Protein AF-0000000070923296 (afdb_homodimer)

Organism: NCBI:txid713585

Nearest PDB structures (foldseek):
  1te5-assembly1_B  TM=7.311E-01  e=6.667E-19  Pseudomonas aeruginosa PAO1
  4zfk-assembly1_A  TM=7.599E-01  e=8.923E-13  Mycolicibacterium smegmatis MC2 155
  4zfj-assembly3_I  TM=7.578E-01  e=1.063E-12  Mycolicibacterium smegmatis MC2 155
  3ooj-assembly1_F  TM=7.987E-01  e=6.864E-10  Escherichia coli
  6lbp-assembly1_A  TM=6.811E-01  e=1.094E-09  Arabidopsis thaliana

Foldseek 3Di:
DKKKKKKAKQWWWFWLFLVCLQVCVVPVPDQLAQKKKKWADDAQETDIDIDRGTSNPDPVSVVSNVVRDTHRMMIMMGDRDPDFDRDPLPYDFDWDDALRGIKTKDKDKAQACCCVLCVVQLPPDDRPTDGPRSVLVSNLCSQCNVQSVDNDHDDPVVNQVSVQLSLQLRPLRIATWMWMDSSAKIKTAFAWDQDPVPRDTGDGQKWKDKDWDAAVPPPDPPPCLVSTDIPDPDRTMIMMMMMRDDSHPDDIGGQDHQWMWIDHNNDTPDIDHHDHHDPVRDNPPPD/DKKKKKKAKQWWWFWQQCQLLVLCVCPVPNFLAQKKKKWADDAQETDIDIDRGRSNPDPVSVVSNVVRDTHRMMIMMGDDDPDFDRDPLPYDFDWDDALRGIKTKDKDKAQACCCVLCVVQLPPDDRPTDGPRSVLVSNLCSLCNVQSVDNDHDDPVVNQVSVQLSLQLRPLRIATWMWMDSSAKIKTAFAWDQDPVPRDTGDGQKWKDKDWDAAVVVVDPPPCQRRTPTPDPGRTMIMMMMIRDDSGPDDIGGQDHQWMWIDHNNDTPDIDHHDHHDPVRDRPPPD

Solvent-accessible surface area (backbone atoms only — not comparable to full-atom values): 29744 Å² total; per-residue (Å²): 103,49,38,46,37,36,38,27,18,53,46,65,27,22,64,31,57,42,51,38,54,56,43,40,66,57,26,73,90,53,86,48,53,38,7,22,17,35,35,37,31,49,71,46,31,66,54,51,51,72,41,45,50,32,47,74,74,30,66,62,51,54,49,50,42,68,65,51,60,60,25,33,39,36,44,35,28,39,31,39,73,85,65,56,68,84,38,66,51,56,39,37,48,43,75,46,76,58,62,30,22,35,32,38,37,39,66,39,65,56,46,62,63,46,64,76,76,41,56,84,56,17,71,86,47,53,50,64,39,75,35,57,59,48,45,49,48,27,38,50,47,40,66,43,42,77,51,31,75,43,94,55,84,63,56,66,69,60,54,49,50,54,50,37,48,50,51,26,60,42,47,85,33,28,37,50,19,35,43,38,29,61,57,70,43,41,34,37,32,13,12,31,30,71,33,84,91,76,66,44,74,38,66,56,25,25,25,34,39,76,44,76,44,74,46,71,81,68,73,70,70,72,73,61,41,72,46,38,43,66,53,75,85,58,46,74,36,30,31,25,38,36,24,44,56,79,74,54,91,63,84,55,45,69,33,51,63,46,21,36,34,37,29,42,56,18,36,79,76,42,81,40,69,55,49,75,50,64,82,85,54,82,68,83,71,80,121,113,48,38,48,38,35,40,28,18,53,45,63,28,22,71,39,18,52,58,56,49,47,20,37,65,31,23,64,87,59,72,23,54,37,6,21,17,36,36,36,32,50,68,47,32,66,54,50,51,71,42,46,52,33,45,77,75,30,68,62,56,51,48,49,42,68,64,50,59,62,24,35,41,38,43,35,27,33,31,36,72,84,63,58,69,86,37,68,51,58,37,39,49,44,75,46,77,58,62,30,21,35,31,38,38,39,66,38,66,56,46,60,64,48,66,77,77,43,57,84,56,16,71,86,48,54,50,64,41,75,34,57,60,49,45,49,47,26,37,50,47,40,68,43,42,77,52,32,74,42,93,53,82,62,55,66,69,60,54,50,50,54,52,37,50,49,52,27,61,44,48,85,33,29,37,51,18,35,44,37,30,60,56,69,43,41,35,38,32,13,13,32,30,72,32,85,92,76,67,46,76,38,68,57,25,25,26,35,39,78,45,74,45,74,46,70,82,68,74,64,71,73,71,68,45,76,44,30,44,64,50,73,83,59,43,76,35,29,31,26,37,35,23,44,57,79,77,55,92,62,86,56,44,69,32,52,63,45,21,35,35,36,29,41,56,16,36,78,76,43,79,40,70,56,48,74,51,64,83,84,54,82,70,82,71,82,121

Radius of gyration: 24.16 Å; Cα contacts (8 Å, |Δi|>4): 1419; chains: 2; bounding box: 54×68×65 Å

Structure (mmCIF, N/CA/C/O backbone):
data_AF-0000000070923296-model_v1
#
loop_
_entity.id
_entity.type
_entity.pdbx_description
1 polymer 'Glutamine amidotransferase'
#
loop_
_atom_site.group_PDB
_atom_site.id
_atom_site.type_symbol
_atom_site.label_atom_id
_atom_site.label_alt_id
_atom_site.label_comp_id
_atom_site.label_asym_id
_atom_site.label_entity_id
_atom_site.label_seq_id
_atom_site.pdbx_PDB_ins_code
_atom_site.Cartn_x
_atom_site.Cartn_y
_atom_site.Cartn_z
_atom_site.occupancy
_atom_site.B_iso_or_equiv
_atom_site.auth_seq_id
_atom_site.auth_comp_id
_atom_site.auth_asym_id
_atom_site.auth_atom_id
_atom_site.pdbx_PDB_model_num
ATOM 1 N N . MET A 1 1 ? 13.391 -21.984 -2.371 1 77.19 1 MET A N 1
ATOM 2 C CA . MET A 1 1 ? 12.594 -21.297 -3.387 1 77.19 1 MET A CA 1
ATOM 3 C C . MET A 1 1 ? 11.383 -20.609 -2.76 1 77.19 1 MET A C 1
ATOM 5 O O . MET A 1 1 ? 10.852 -21.078 -1.752 1 77.19 1 MET A O 1
ATOM 9 N N . CYS A 1 2 ? 10.969 -19.469 -3.371 1 86.19 2 CYS A N 1
ATOM 10 C CA . CYS A 1 2 ? 9.828 -18.734 -2.836 1 86.19 2 CYS A CA 1
ATOM 11 C C . CYS A 1 2 ? 8.547 -19.547 -2.951 1 86.19 2 CYS A C 1
ATOM 13 O O . CYS A 1 2 ? 8.5 -20.531 -3.699 1 86.19 2 CYS A O 1
ATOM 15 N N . GLU A 1 3 ? 7.656 -19.25 -2.131 1 89.88 3 GLU A N 1
ATOM 16 C CA . GLU A 1 3 ? 6.359 -19.938 -2.152 1 89.88 3 GLU A CA 1
ATOM 17 C C . GLU A 1 3 ? 5.227 -18.938 -2.381 1 89.88 3 GLU A C 1
ATOM 19 O O . GLU A 1 3 ? 5.238 -17.828 -1.83 1 89.88 3 GLU A O 1
ATOM 24 N N . LEU A 1 4 ? 4.266 -19.391 -3.203 1 94.06 4 LEU A N 1
ATOM 25 C CA . LEU A 1 4 ? 3.066 -18.609 -3.48 1 94.06 4 LEU A CA 1
ATOM 26 C C . LEU A 1 4 ? 1.833 -19.281 -2.879 1 94.06 4 LEU A C 1
ATOM 28 O O . LEU A 1 4 ? 1.738 -20.5 -2.848 1 94.06 4 LEU A O 1
ATOM 32 N N . LEU A 1 5 ? 0.913 -18.469 -2.463 1 92.81 5 LEU A N 1
ATOM 33 C CA . LEU A 1 5 ? -0.388 -18.922 -1.984 1 92.81 5 LEU A CA 1
ATOM 34 C C . LEU A 1 5 ? -1.47 -17.891 -2.283 1 92.81 5 LEU A C 1
ATOM 36 O O . LEU A 1 5 ? -1.258 -16.688 -2.092 1 92.81 5 LEU A O 1
ATOM 40 N N . ALA A 1 6 ? -2.627 -18.344 -2.773 1 96.06 6 ALA A N 1
ATOM 41 C CA . ALA A 1 6 ? -3.762 -17.438 -2.967 1 96.06 6 ALA A CA 1
ATOM 42 C C . ALA A 1 6 ? -5.078 -18.156 -2.664 1 96.06 6 ALA A C 1
ATOM 44 O O . ALA A 1 6 ? -5.16 -19.375 -2.742 1 96.06 6 ALA A O 1
ATOM 45 N N . MET A 1 7 ? -6.035 -17.391 -2.312 1 94.12 7 MET A N 1
ATOM 46 C CA . MET A 1 7 ? -7.387 -17.875 -2.055 1 94.12 7 MET A CA 1
ATOM 47 C C . MET A 1 7 ? -8.422 -17 -2.742 1 94.12 7 MET A C 1
ATOM 49 O O . MET A 1 7 ? -8.344 -15.766 -2.674 1 94.12 7 MET A O 1
ATOM 53 N N . SER A 1 8 ? -9.305 -17.562 -3.393 1 96.62 8 SER A N 1
ATOM 54 C CA . SER A 1 8 ? -10.555 -16.969 -3.852 1 96.62 8 SER A CA 1
ATOM 55 C C . SER A 1 8 ? -11.766 -17.703 -3.285 1 96.62 8 SER A C 1
ATOM 57 O O . SER A 1 8 ? -11.812 -18.938 -3.311 1 96.62 8 SER A O 1
ATOM 59 N N . SER A 1 9 ? -12.695 -16.969 -2.77 1 94.38 9 SER A N 1
ATOM 60 C CA . SER A 1 9 ? -13.867 -17.609 -2.178 1 94.38 9 SER A CA 1
ATOM 61 C C . SER A 1 9 ? -15.148 -16.875 -2.539 1 94.38 9 SER A C 1
ATOM 63 O O . SER A 1 9 ? -15.109 -15.695 -2.918 1 94.38 9 SER A O 1
ATOM 65 N N . LEU A 1 10 ? -16.219 -17.609 -2.443 1 93.12 10 LEU A N 1
ATOM 66 C CA . LEU A 1 10 ? -17.531 -17.016 -2.699 1 93.12 10 LEU A CA 1
ATOM 67 C C . LEU A 1 10 ? -17.906 -16.016 -1.61 1 93.12 10 LEU A C 1
ATOM 69 O O . LEU A 1 10 ? -18.188 -14.859 -1.902 1 93.12 10 LEU A O 1
ATOM 73 N N . GLU A 1 11 ? -17.875 -16.547 -0.383 1 90 11 GLU A N 1
ATOM 74 C CA . GLU A 1 11 ? -18.078 -15.695 0.782 1 90 11 GLU A CA 1
ATOM 75 C C . GLU A 1 11 ? -16.75 -15.367 1.469 1 90 11 GLU A C 1
ATOM 77 O O . GLU A 1 11 ? -15.82 -16.172 1.443 1 90 11 GLU A O 1
ATOM 82 N N . PRO A 1 12 ? -16.766 -14.18 2.029 1 89.94 12 PRO A N 1
ATOM 83 C CA . PRO A 1 12 ? -15.531 -13.867 2.744 1 89.94 12 PRO A CA 1
ATOM 84 C C . PRO A 1 12 ? -15.141 -14.953 3.748 1 89.94 12 PRO A C 1
ATOM 86 O O . PRO A 1 12 ? -16 -15.484 4.449 1 89.94 12 PRO A O 1
ATOM 89 N N . ALA A 1 13 ? -13.859 -15.266 3.783 1 83.94 13 ALA A N 1
ATOM 90 C CA . ALA A 1 13 ? -13.352 -16.312 4.676 1 83.94 13 ALA A CA 1
ATOM 91 C C . ALA A 1 13 ? -12.07 -15.859 5.363 1 83.94 13 ALA A C 1
ATOM 93 O O . ALA A 1 13 ? -11.391 -14.945 4.895 1 83.94 13 ALA A O 1
ATOM 94 N N . THR A 1 14 ? -11.898 -16.453 6.559 1 80.5 14 THR A N 1
ATOM 95 C CA . THR A 1 14 ? -10.633 -16.219 7.254 1 80.5 14 THR A CA 1
ATOM 96 C C . THR A 1 14 ? -9.57 -17.203 6.781 1 80.5 14 THR A C 1
ATOM 98 O O . THR A 1 14 ? -9.859 -18.375 6.547 1 80.5 14 THR A O 1
ATOM 101 N N . LEU A 1 15 ? -8.453 -16.719 6.43 1 73.94 15 LEU A N 1
ATOM 102 C CA . LEU A 1 15 ? -7.32 -17.562 6.086 1 73.94 15 LEU A CA 1
ATOM 103 C C . LEU A 1 15 ? -6.262 -17.531 7.184 1 73.94 15 LEU A C 1
ATOM 105 O O . LEU A 1 15 ? -5.68 -16.469 7.449 1 73.94 15 LEU A O 1
ATOM 109 N N . SER A 1 16 ? -6.445 -18.297 8.258 1 63.75 16 SER A N 1
ATOM 110 C CA . SER A 1 16 ? -5.359 -18.344 9.234 1 63.75 16 SER A CA 1
ATOM 111 C C . SER A 1 16 ? -4.145 -19.078 8.68 1 63.75 16 SER A C 1
ATOM 113 O O . SER A 1 16 ? -4.215 -20.266 8.375 1 63.75 16 SER A O 1
ATOM 115 N N . ILE A 1 17 ? -3.432 -18.469 7.898 1 54.59 17 ILE A N 1
ATOM 116 C CA . ILE A 1 17 ? -2.357 -19.078 7.121 1 54.59 17 ILE A CA 1
ATOM 117 C C . ILE A 1 17 ? -1.211 -19.484 8.047 1 54.59 17 ILE A C 1
ATOM 119 O O . ILE A 1 17 ? -0.618 -18.625 8.719 1 54.59 17 ILE A O 1
ATOM 123 N N . SER A 1 18 ? -1.294 -20.672 8.664 1 54.91 18 SER A N 1
ATOM 124 C CA . SER A 1 18 ? 0.018 -20.969 9.227 1 54.91 18 SER A CA 1
ATOM 125 C C . SER A 1 18 ? 1.096 -20.984 8.148 1 54.91 18 SER A C 1
ATOM 127 O O . SER A 1 18 ? 1.185 -21.922 7.367 1 54.91 18 SER A O 1
ATOM 129 N N . LEU A 1 19 ? 1.582 -19.781 7.625 1 57.44 19 LEU A N 1
ATOM 130 C CA . LEU A 1 19 ? 2.684 -19.547 6.695 1 57.44 19 LEU A CA 1
ATOM 131 C C . LEU A 1 19 ? 3.844 -20.5 6.98 1 57.44 19 LEU A C 1
ATOM 133 O O . LEU A 1 19 ? 4.562 -20.906 6.062 1 57.44 19 LEU A O 1
ATOM 137 N N . GLU A 1 20 ? 3.91 -20.859 8.289 1 58.72 20 GLU A N 1
ATOM 138 C CA . GLU A 1 20 ? 4.969 -21.797 8.625 1 58.72 20 GLU A CA 1
ATOM 139 C C . GLU A 1 20 ? 4.781 -23.125 7.887 1 58.72 20 GLU A C 1
ATOM 141 O O . GLU A 1 20 ? 5.734 -23.672 7.34 1 58.72 20 GLU A O 1
ATOM 146 N N . ALA A 1 21 ? 3.688 -23.531 8 1 61.16 21 ALA A N 1
ATOM 147 C CA . ALA A 1 21 ? 3.428 -24.781 7.297 1 61.16 21 ALA A CA 1
ATOM 148 C C . ALA A 1 21 ? 3.615 -24.609 5.793 1 61.16 21 ALA A C 1
ATOM 150 O O . ALA A 1 21 ? 4.18 -25.484 5.129 1 61.16 21 ALA A O 1
ATOM 151 N N . PHE A 1 22 ? 3.133 -23.438 5.391 1 65 22 PHE A N 1
ATOM 152 C CA . PHE A 1 22 ? 3.322 -23.062 3.992 1 65 22 PHE A CA 1
ATOM 153 C C . PHE A 1 22 ? 4.805 -23.031 3.633 1 65 22 PHE A C 1
ATOM 155 O O . PHE A 1 22 ? 5.203 -23.562 2.592 1 65 22 PHE A O 1
ATOM 162 N N . SER A 1 23 ? 5.449 -22.516 4.512 1 58.78 23 SER A N 1
ATOM 163 C CA . SER A 1 23 ? 6.875 -22.438 4.207 1 58.78 23 SER A CA 1
ATOM 164 C C . SER A 1 23 ? 7.578 -23.766 4.461 1 58.78 23 SER A C 1
ATOM 166 O O . SER A 1 23 ? 8.602 -24.062 3.836 1 58.78 23 SER A O 1
ATOM 168 N N . GLU A 1 24 ? 7.184 -24.375 5.523 1 58.41 24 GLU A N 1
ATOM 169 C CA . GLU A 1 24 ? 7.797 -25.656 5.855 1 58.41 24 GLU A CA 1
ATOM 170 C C . GLU A 1 24 ? 7.695 -26.641 4.688 1 58.41 24 GLU A C 1
ATOM 172 O O . GLU A 1 24 ? 8.594 -27.453 4.477 1 58.41 24 GLU A O 1
ATOM 177 N N . ARG A 1 25 ? 6.695 -26.469 4.188 1 50.81 25 ARG A N 1
ATOM 178 C CA . ARG A 1 25 ? 6.508 -27.422 3.1 1 50.81 25 ARG A CA 1
ATOM 179 C C . ARG A 1 25 ? 7.324 -27.016 1.876 1 50.81 25 ARG A C 1
ATOM 181 O O . ARG A 1 25 ? 7.715 -27.875 1.076 1 50.81 25 ARG A O 1
ATOM 188 N N . GLY A 1 26 ? 7.203 -25.781 1.731 1 45.34 26 GLY A N 1
ATOM 189 C CA . GLY A 1 26 ? 7.965 -25.312 0.583 1 45.34 26 GLY A CA 1
ATOM 190 C C . GLY A 1 26 ? 9.461 -25.297 0.828 1 45.34 26 GLY A C 1
ATOM 191 O O . GLY A 1 26 ? 10.242 -25.031 -0.087 1 45.34 26 GLY A O 1
ATOM 192 N N . GLY A 1 27 ? 9.906 -25.578 2.178 1 43.59 27 GLY A N 1
ATOM 193 C CA . GLY A 1 27 ? 11.281 -25.562 2.637 1 43.59 27 GLY A CA 1
ATOM 194 C C . GLY A 1 27 ? 11.633 -26.75 3.514 1 43.59 27 GLY A C 1
ATOM 195 O O . GLY A 1 27 ? 11.883 -26.594 4.711 1 43.59 27 GLY A O 1
ATOM 196 N N . LEU A 1 28 ? 11.039 -2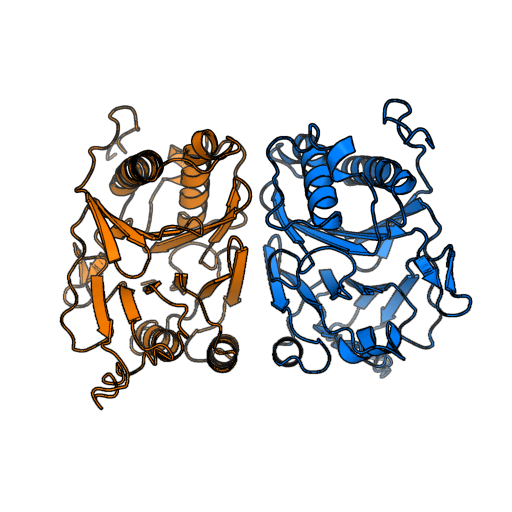7.75 3.527 1 40.97 28 LEU A N 1
ATOM 197 C CA . LEU A 1 28 ? 11.578 -28.703 4.492 1 40.97 28 LEU A CA 1
ATOM 198 C C . LEU A 1 28 ? 12.961 -28.266 4.969 1 40.97 28 LEU A C 1
ATOM 200 O O . LEU A 1 28 ? 13.289 -28.391 6.152 1 40.97 28 LEU A O 1
ATOM 204 N N . ARG A 1 29 ? 13.938 -28.312 4.301 1 43.28 29 ARG A N 1
ATOM 205 C CA . ARG A 1 29 ? 15.344 -28.531 4.621 1 43.28 29 ARG A CA 1
ATOM 206 C C . ARG A 1 29 ? 16.078 -27.203 4.805 1 43.28 29 ARG A C 1
ATOM 208 O O . ARG A 1 29 ? 17.219 -27.188 5.25 1 43.28 29 ARG A O 1
ATOM 215 N N . ALA A 1 30 ? 15.383 -25.766 4.391 1 48.78 30 ALA A N 1
ATOM 216 C CA . ALA A 1 30 ? 16.109 -24.531 4.648 1 48.78 30 ALA A CA 1
ATOM 217 C C . ALA A 1 30 ? 15.18 -23.406 5.105 1 48.78 30 ALA A C 1
ATOM 219 O O . ALA A 1 30 ? 14.078 -23.266 4.57 1 48.78 30 ALA A O 1
ATOM 220 N N . PRO A 1 31 ? 15.148 -22.984 6.414 1 53.47 31 PRO A N 1
ATOM 221 C CA . PRO A 1 31 ? 14.367 -21.891 6.973 1 53.47 31 PRO A CA 1
ATOM 222 C C . PRO A 1 31 ? 14.297 -20.688 6.035 1 53.47 31 PRO A C 1
ATOM 224 O O . PRO A 1 31 ? 15.328 -20.125 5.66 1 53.47 31 PRO A O 1
ATOM 227 N N . HIS A 1 32 ? 13.195 -20.469 5.137 1 60.09 32 HIS A N 1
ATOM 228 C CA . HIS A 1 32 ? 13.039 -19.234 4.387 1 60.09 32 HIS A CA 1
ATOM 229 C C . HIS A 1 32 ? 13.133 -18.016 5.305 1 60.09 32 HIS A C 1
ATOM 231 O O . HIS A 1 32 ? 12.211 -17.75 6.086 1 60.09 32 HIS A O 1
ATOM 237 N N . LYS A 1 33 ? 14.172 -17.453 5.121 1 68.31 33 LYS A N 1
ATOM 238 C CA . LYS A 1 33 ? 14.547 -16.5 6.172 1 68.31 33 LYS A CA 1
ATOM 239 C C . LYS A 1 33 ? 14.57 -15.07 5.645 1 68.31 33 LYS A C 1
ATOM 241 O O . LYS A 1 33 ? 15.008 -14.156 6.348 1 68.31 33 LYS A O 1
ATOM 246 N N . ASP A 1 34 ? 13.875 -15.039 4.301 1 81.62 34 ASP A N 1
ATOM 247 C CA . ASP A 1 34 ? 14.234 -13.734 3.75 1 81.62 34 ASP A CA 1
ATOM 248 C C . ASP A 1 34 ? 13.008 -12.844 3.609 1 81.62 34 ASP A C 1
ATOM 250 O O . ASP A 1 34 ? 13.047 -11.828 2.904 1 81.62 34 ASP A O 1
ATOM 254 N N . GLY A 1 35 ? 11.891 -13.289 4.176 1 88 35 GLY A N 1
ATOM 255 C CA . GLY A 1 35 ? 10.75 -12.391 4.188 1 88 35 GLY A CA 1
ATOM 256 C C . GLY A 1 35 ? 9.445 -13.078 3.807 1 88 35 GLY A C 1
ATOM 257 O O . GLY A 1 35 ? 9.461 -14.195 3.285 1 88 35 GLY A O 1
ATOM 258 N N . TRP A 1 36 ? 8.414 -12.43 4.055 1 90.62 36 TRP A N 1
ATOM 259 C CA . TRP A 1 36 ? 7.074 -12.891 3.707 1 90.62 36 TRP A CA 1
ATOM 260 C C . TRP A 1 36 ? 6.098 -11.727 3.615 1 90.62 36 TRP A C 1
ATOM 262 O O . TRP A 1 36 ? 6.391 -10.625 4.09 1 90.62 36 TRP A O 1
ATOM 272 N N . GLY A 1 37 ? 4.996 -12.008 3 1 93.81 37 GLY A N 1
ATOM 273 C CA . GLY A 1 37 ? 3.92 -11.031 2.979 1 93.81 37 GLY A CA 1
ATOM 274 C C . GLY A 1 37 ? 2.578 -11.625 2.6 1 93.81 37 GLY A C 1
ATOM 275 O O . GLY A 1 37 ? 2.516 -12.734 2.061 1 93.81 37 GLY A O 1
ATOM 276 N N . ALA A 1 38 ? 1.555 -10.883 2.922 1 93.56 38 ALA A N 1
ATOM 277 C CA . ALA A 1 38 ? 0.186 -11.266 2.586 1 93.56 38 ALA A CA 1
ATOM 278 C C . ALA A 1 38 ? -0.686 -10.039 2.346 1 93.56 38 ALA A C 1
ATOM 280 O O . ALA A 1 38 ? -0.511 -9.008 3.002 1 93.56 38 ALA A O 1
ATOM 281 N N . ALA A 1 39 ? -1.537 -10.18 1.428 1 96.81 39 ALA A N 1
ATOM 282 C CA . ALA A 1 39 ? -2.498 -9.125 1.103 1 96.81 39 ALA A CA 1
ATOM 283 C C . ALA A 1 39 ? -3.93 -9.648 1.185 1 96.81 39 ALA A C 1
ATOM 285 O O . ALA A 1 39 ? -4.285 -10.617 0.51 1 96.81 39 ALA A O 1
ATOM 286 N N . PHE A 1 40 ? -4.75 -9.031 2.004 1 95.62 40 PHE A N 1
ATOM 287 C CA . PHE A 1 40 ? -6.164 -9.336 2.162 1 95.62 40 PHE A CA 1
ATOM 288 C C . PHE A 1 40 ? -7.027 -8.234 1.547 1 95.62 40 PHE A C 1
ATOM 290 O O . PHE A 1 40 ? -7.039 -7.105 2.033 1 95.62 40 PHE A O 1
ATOM 297 N N . TYR A 1 41 ? -7.727 -8.609 0.536 1 97.56 41 TYR A N 1
ATOM 298 C CA . TYR A 1 41 ? -8.57 -7.598 -0.089 1 97.56 41 TYR A CA 1
ATOM 299 C C . TYR A 1 41 ? -9.758 -7.258 0.797 1 97.56 41 TYR A C 1
ATOM 301 O O . TYR A 1 41 ? -10.352 -8.141 1.417 1 97.56 41 TYR A O 1
ATOM 309 N N . SER A 1 42 ? -10.07 -6.07 0.871 1 96.19 42 SER A N 1
ATOM 310 C CA . SER A 1 42 ? -11.305 -5.477 1.366 1 96.19 42 SER A CA 1
ATOM 311 C C . SER A 1 42 ? -11.898 -4.508 0.351 1 96.19 42 SER A C 1
ATOM 313 O O . SER A 1 42 ? -11.461 -3.359 0.251 1 96.19 42 SER A O 1
ATOM 315 N N . GLY A 1 43 ? -12.875 -4.98 -0.329 1 96.12 43 GLY A N 1
ATOM 316 C CA . GLY A 1 43 ? -13.305 -4.219 -1.489 1 96.12 43 GLY A CA 1
ATOM 317 C C . GLY A 1 43 ? -12.211 -4.027 -2.52 1 96.12 43 GLY A C 1
ATOM 318 O O . GLY A 1 43 ? -11.578 -4.996 -2.945 1 96.12 43 GLY A O 1
ATOM 319 N N . ARG A 1 44 ? -12.023 -2.754 -2.912 1 97.44 44 ARG A N 1
ATOM 320 C CA . ARG A 1 44 ? -11.062 -2.443 -3.961 1 97.44 44 ARG A CA 1
ATOM 321 C C . ARG A 1 44 ? -9.688 -2.135 -3.367 1 97.44 44 ARG A C 1
ATOM 323 O O . ARG A 1 44 ? -8.75 -1.814 -4.098 1 97.44 44 ARG A O 1
ATOM 330 N N . ASP A 1 45 ? -9.617 -2.248 -2.072 1 98.19 45 ASP A N 1
ATOM 331 C CA . ASP A 1 45 ? -8.359 -1.968 -1.375 1 98.19 45 ASP A CA 1
ATOM 332 C C . ASP A 1 45 ? -7.824 -3.221 -0.687 1 98.19 45 ASP A C 1
ATOM 334 O O . ASP A 1 45 ? -8.43 -4.293 -0.775 1 98.19 45 ASP A O 1
ATOM 338 N N . VAL A 1 46 ? -6.566 -3.068 -0.083 1 97.75 46 VAL A N 1
ATOM 339 C CA . VAL A 1 46 ? -5.941 -4.254 0.493 1 97.75 46 VAL A CA 1
ATOM 340 C C . VAL A 1 46 ? -5.324 -3.906 1.846 1 97.75 46 VAL A C 1
ATOM 342 O O . VAL A 1 46 ? -4.82 -2.797 2.039 1 97.75 46 VAL A O 1
ATOM 345 N N . ARG A 1 47 ? -5.516 -4.84 2.777 1 95.12 47 ARG A N 1
ATOM 346 C CA . ARG A 1 47 ? -4.641 -4.91 3.943 1 95.12 47 ARG A CA 1
ATOM 347 C C . ARG A 1 47 ? -3.402 -5.75 3.648 1 95.12 47 ARG A C 1
ATOM 349 O O . ARG A 1 47 ? -3.5 -6.961 3.443 1 95.12 47 ARG A O 1
ATOM 356 N N . ARG A 1 48 ? -2.309 -5.078 3.59 1 96.06 48 ARG A N 1
ATOM 357 C CA . ARG A 1 48 ? -1.073 -5.766 3.227 1 96.06 48 ARG A CA 1
ATOM 358 C C . ARG A 1 48 ? -0.049 -5.684 4.352 1 96.06 48 ARG A C 1
ATOM 360 O O . ARG A 1 48 ? 0.197 -4.602 4.895 1 96.06 48 ARG A O 1
ATOM 367 N N . LEU A 1 49 ? 0.44 -6.805 4.734 1 93.5 49 LEU A N 1
ATOM 368 C CA . LEU A 1 49 ? 1.535 -6.875 5.695 1 93.5 49 LEU A CA 1
ATOM 369 C C . LEU A 1 49 ? 2.727 -7.625 5.109 1 93.5 49 LEU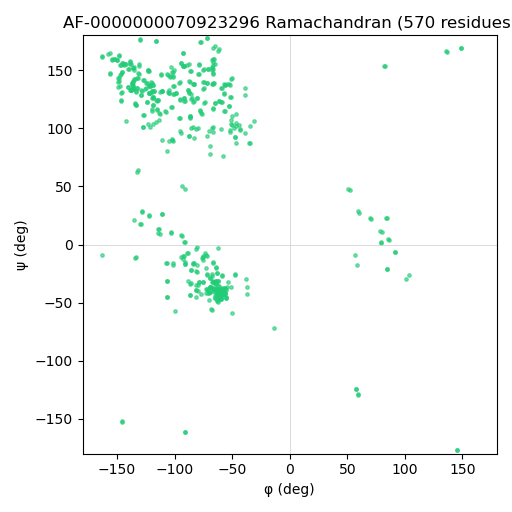 A C 1
ATOM 371 O O . LEU A 1 49 ? 2.559 -8.672 4.488 1 93.5 49 LEU A O 1
ATOM 375 N N . ARG A 1 50 ? 3.861 -7.012 5.234 1 94.62 50 ARG A N 1
ATOM 376 C CA . ARG A 1 50 ? 5.113 -7.609 4.781 1 94.62 50 ARG A CA 1
ATOM 377 C C . ARG A 1 50 ? 6.184 -7.512 5.863 1 94.62 50 ARG A C 1
ATOM 379 O O . ARG A 1 50 ? 6.207 -6.559 6.645 1 94.62 50 ARG A O 1
ATOM 386 N N . ASP A 1 51 ? 6.988 -8.492 5.844 1 90.31 51 ASP A N 1
ATOM 387 C CA . ASP A 1 51 ? 8.102 -8.516 6.789 1 90.31 51 ASP A CA 1
ATOM 388 C C . ASP A 1 51 ? 9.328 -9.172 6.172 1 90.31 51 ASP A C 1
ATOM 390 O O . ASP A 1 51 ? 9.211 -10.078 5.344 1 90.31 51 ASP A O 1
ATOM 394 N N . THR A 1 52 ? 10.484 -8.68 6.625 1 89.5 52 THR A N 1
ATOM 395 C CA . THR A 1 52 ? 11.734 -9.195 6.062 1 89.5 52 THR A CA 1
ATOM 396 C C . THR A 1 52 ? 12.25 -10.375 6.879 1 89.5 52 THR A C 1
ATOM 398 O O . THR A 1 52 ? 13.18 -11.062 6.465 1 89.5 52 THR A O 1
ATOM 401 N N . GLY A 1 53 ? 11.695 -10.531 8.07 1 81.94 53 GLY A N 1
ATOM 402 C CA . GLY A 1 53 ? 12.094 -11.656 8.898 1 81.94 53 GLY A CA 1
ATOM 403 C C . GLY A 1 53 ? 11.484 -12.969 8.461 1 81.94 53 GLY A C 1
ATOM 404 O O . GLY A 1 53 ? 10.641 -13 7.562 1 81.94 53 GLY A O 1
ATOM 405 N N . ALA A 1 54 ? 11.977 -13.977 9.18 1 76.38 54 ALA A N 1
ATOM 406 C CA . ALA A 1 54 ? 11.5 -15.32 8.859 1 76.38 54 ALA A CA 1
ATOM 407 C C . ALA A 1 54 ? 10.023 -15.477 9.211 1 76.38 54 ALA A C 1
ATOM 409 O O . ALA A 1 54 ? 9.578 -15.031 10.266 1 76.38 54 ALA A O 1
ATOM 410 N N . ALA A 1 55 ? 9.352 -16.109 8.344 1 72.75 55 ALA A N 1
ATOM 411 C CA . ALA A 1 55 ? 7.914 -16.328 8.523 1 72.75 55 ALA A CA 1
ATOM 412 C C . ALA A 1 55 ? 7.637 -17.188 9.75 1 72.75 55 ALA A C 1
ATOM 414 O O . ALA A 1 55 ? 6.668 -16.969 10.477 1 72.75 55 ALA A O 1
ATOM 415 N N . SER A 1 56 ? 8.422 -18.141 9.961 1 67.75 56 SER A N 1
ATOM 416 C CA . SER A 1 56 ? 8.195 -19.141 11 1 67.75 56 SER A CA 1
ATOM 417 C C . SER A 1 56 ? 8.227 -18.516 12.391 1 67.75 56 SER A C 1
ATOM 419 O O . SER A 1 56 ? 7.629 -19.031 13.328 1 67.75 56 SER A O 1
ATOM 421 N N . GLN A 1 57 ? 8.805 -17.391 12.523 1 66.81 57 GLN A N 1
ATOM 422 C CA . GLN A 1 57 ? 8.945 -16.734 13.82 1 66.81 57 GLN A CA 1
ATOM 423 C C . GLN A 1 57 ? 8.312 -15.352 13.812 1 66.81 57 GLN A C 1
ATOM 425 O O . GLN A 1 57 ? 8.586 -14.531 14.688 1 66.81 57 GLN A O 1
ATOM 430 N N . SER A 1 58 ? 7.445 -15.289 12.953 1 78.12 58 SER A N 1
ATOM 431 C CA . SER A 1 58 ? 7.047 -13.906 12.727 1 78.12 58 SER A CA 1
ATOM 432 C C . SER A 1 58 ? 5.879 -13.508 13.617 1 78.12 58 SER A C 1
ATOM 434 O O . SER A 1 58 ? 4.84 -14.172 13.633 1 78.12 58 SER A O 1
ATOM 436 N N . SER A 1 59 ? 6.078 -12.477 14.367 1 82.81 59 SER A N 1
ATOM 437 C CA . SER A 1 59 ? 4.988 -11.875 15.125 1 82.81 59 SER A CA 1
ATOM 438 C C . SER A 1 59 ? 3.906 -11.328 14.203 1 82.81 59 SER A C 1
ATOM 440 O O . SER A 1 59 ? 2.732 -11.273 14.57 1 82.81 59 SER A O 1
ATOM 442 N N . GLY A 1 60 ? 4.277 -11.031 13.031 1 84.31 60 GLY A N 1
ATOM 443 C CA . GLY A 1 60 ? 3.312 -10.555 12.047 1 84.31 60 GLY A CA 1
ATOM 444 C C . GLY A 1 60 ? 2.334 -11.625 11.602 1 84.31 60 GLY A C 1
ATOM 445 O O . GLY A 1 60 ? 1.137 -11.359 11.469 1 84.31 60 GLY A O 1
ATOM 446 N N . ILE A 1 61 ? 2.879 -12.727 11.43 1 82.44 61 ILE A N 1
ATOM 447 C CA . ILE A 1 61 ? 2.025 -13.836 11.031 1 82.44 61 ILE A CA 1
ATOM 448 C C . ILE A 1 61 ? 1.041 -14.156 12.156 1 82.44 61 ILE A C 1
ATOM 450 O O . ILE A 1 61 ? -0.141 -14.398 11.906 1 82.44 61 ILE A O 1
ATOM 454 N N . ARG A 1 62 ? 1.551 -14.172 13.305 1 81.25 62 ARG A N 1
ATOM 455 C CA . ARG A 1 62 ? 0.684 -14.391 14.461 1 81.25 62 ARG A CA 1
ATOM 456 C C . ARG A 1 62 ? -0.404 -13.32 14.539 1 81.25 62 ARG A C 1
ATOM 458 O O . ARG A 1 62 ? -1.568 -13.633 14.789 1 81.25 62 ARG A O 1
ATOM 465 N N . PHE A 1 63 ? -0.024 -12.195 14.32 1 86.62 63 PHE A N 1
ATOM 466 C CA . PHE A 1 63 ? -0.959 -11.07 14.328 1 86.62 63 PHE A CA 1
ATOM 467 C C . PHE A 1 63 ? -2.055 -11.273 13.289 1 86.62 63 PHE A C 1
ATOM 469 O O . PHE A 1 63 ? -3.24 -11.141 13.594 1 86.62 63 PHE A O 1
ATOM 476 N N . LEU A 1 64 ? -1.685 -11.641 12.133 1 84.81 64 LEU A N 1
ATOM 477 C CA . LEU A 1 64 ? -2.654 -11.844 11.062 1 84.81 64 LEU A CA 1
ATOM 478 C C . LEU A 1 64 ? -3.604 -12.992 11.398 1 84.81 64 LEU A C 1
ATOM 480 O O . LEU A 1 64 ? -4.797 -12.922 11.102 1 84.81 64 LEU A O 1
ATOM 484 N N . SER A 1 65 ? -3.053 -13.938 11.969 1 79.06 65 SER A N 1
ATOM 485 C CA . SER A 1 65 ? -3.861 -15.094 12.336 1 79.06 65 SER A CA 1
ATOM 486 C C . SER A 1 65 ? -4.883 -14.742 13.414 1 79.06 65 SER A C 1
ATOM 488 O O . SER A 1 65 ? -5.984 -15.289 13.438 1 79.06 65 SER A O 1
ATOM 490 N N . GLU A 1 66 ? -4.516 -13.875 14.203 1 80.38 66 GLU A N 1
ATOM 491 C CA . GLU A 1 66 ? -5.375 -13.492 15.32 1 80.38 66 GLU A CA 1
ATOM 492 C C . GLU A 1 66 ? -6.457 -12.508 14.875 1 80.38 66 GLU A C 1
ATOM 494 O O . GLU A 1 66 ? -7.555 -12.492 15.43 1 80.38 66 GLU A O 1
ATOM 499 N N . GLN A 1 67 ? -6.129 -11.672 13.977 1 83.5 67 GLN A N 1
ATOM 500 C CA . GLN A 1 67 ? -7.07 -10.656 13.523 1 83.5 67 GLN A CA 1
ATOM 501 C C . GLN A 1 67 ? -8.234 -11.289 12.766 1 83.5 67 GLN A C 1
ATOM 503 O O . GLN A 1 67 ? -9.344 -10.75 12.758 1 83.5 67 GLN A O 1
ATOM 508 N N . LYS A 1 68 ? -8.039 -12.461 12.172 1 78.88 68 LYS A N 1
ATOM 509 C CA . LYS A 1 68 ? -9.055 -13.203 11.438 1 78.88 68 LYS A CA 1
ATOM 510 C C . LYS A 1 68 ? -9.758 -12.32 10.414 1 78.88 68 LYS A C 1
ATOM 512 O O . LYS A 1 68 ? -10.984 -12.281 10.352 1 78.88 68 LYS A O 1
ATOM 517 N N . TYR A 1 69 ? -8.906 -11.594 9.664 1 85.62 69 TYR A N 1
ATOM 518 C CA . TYR A 1 69 ? -9.477 -10.789 8.594 1 85.62 69 TYR A CA 1
ATOM 519 C C . TYR A 1 69 ? -10.273 -11.648 7.621 1 85.62 69 TYR A C 1
ATOM 521 O O . TYR A 1 69 ? -9.797 -12.688 7.168 1 85.62 69 TYR A O 1
ATOM 529 N N . ARG A 1 70 ? -11.477 -11.242 7.355 1 88.38 70 ARG A N 1
ATOM 530 C CA . ARG A 1 70 ? -12.281 -11.93 6.355 1 88.38 70 ARG A CA 1
ATOM 531 C C . ARG A 1 70 ? -12.102 -11.297 4.977 1 88.38 70 ARG A C 1
ATOM 533 O O . ARG A 1 70 ? -12.195 -10.078 4.824 1 88.38 70 ARG A O 1
ATOM 540 N N . SER A 1 71 ? -11.766 -12.133 4.059 1 93.75 71 SER A N 1
ATOM 541 C CA . SER A 1 71 ? -11.523 -11.664 2.697 1 93.75 71 SER A CA 1
ATOM 542 C C . SER A 1 71 ? -11.938 -12.719 1.671 1 93.75 71 SER A C 1
ATOM 544 O O . SER A 1 71 ? -11.859 -13.922 1.941 1 93.75 71 SER A O 1
ATOM 546 N N . ARG A 1 72 ? -12.414 -12.242 0.528 1 94.81 72 ARG A N 1
ATOM 547 C CA . ARG A 1 72 ? -12.742 -13.164 -0.557 1 94.81 72 ARG A CA 1
ATOM 548 C C . ARG A 1 72 ? -11.508 -13.461 -1.409 1 94.81 72 ARG A C 1
ATOM 550 O O . ARG A 1 72 ? -11.5 -14.422 -2.182 1 94.81 72 ARG A O 1
ATOM 557 N N . LEU A 1 73 ? -10.562 -12.602 -1.352 1 96.94 73 LEU A N 1
ATOM 558 C CA . LEU A 1 73 ? -9.344 -12.711 -2.148 1 96.94 73 LEU A CA 1
ATOM 559 C C . LEU A 1 73 ? -8.109 -12.438 -1.294 1 96.94 73 LEU A C 1
ATOM 561 O O . LEU A 1 73 ? -7.996 -11.383 -0.672 1 96.94 73 LEU A O 1
ATOM 565 N N . VAL A 1 74 ? -7.215 -13.422 -1.241 1 95.38 74 VAL A N 1
ATOM 566 C CA . VAL A 1 74 ? -5.977 -13.297 -0.479 1 95.38 74 VAL A CA 1
ATOM 567 C C . VAL A 1 74 ? -4.797 -13.766 -1.326 1 95.38 74 VAL A C 1
ATOM 569 O O . VAL A 1 74 ? -4.891 -14.781 -2.025 1 95.38 74 VAL A O 1
ATOM 572 N N . LEU A 1 75 ? -3.713 -13.023 -1.339 1 96.56 75 LEU A N 1
ATOM 573 C CA . LEU A 1 75 ? -2.439 -13.422 -1.93 1 96.56 75 LEU A CA 1
ATOM 574 C C . LEU A 1 75 ? -1.323 -13.383 -0.893 1 96.56 75 LEU A C 1
ATOM 576 O O . LEU A 1 75 ? -1.222 -12.43 -0.119 1 96.56 75 LEU A O 1
ATOM 580 N N . ALA A 1 76 ? -0.494 -14.398 -0.885 1 93.25 76 ALA A N 1
ATOM 581 C CA . ALA A 1 76 ? 0.624 -14.461 0.052 1 93.25 76 ALA A CA 1
ATOM 582 C C . ALA A 1 76 ? 1.889 -14.961 -0.636 1 93.25 76 ALA A C 1
ATOM 584 O O . ALA A 1 76 ? 1.816 -15.625 -1.675 1 93.25 76 ALA A O 1
ATOM 585 N N . HIS A 1 77 ? 3.016 -14.602 -0.095 1 93.19 77 HIS A N 1
ATOM 586 C CA . HIS A 1 77 ? 4.328 -14.922 -0.635 1 93.19 77 HIS A CA 1
ATOM 587 C C . HIS A 1 77 ? 5.348 -15.133 0.48 1 93.19 77 HIS A C 1
ATOM 589 O O . HIS A 1 77 ? 5.395 -14.359 1.438 1 93.19 77 HIS A O 1
ATOM 595 N N . VAL A 1 78 ? 6.051 -16.188 0.411 1 88.75 78 VAL A N 1
ATOM 596 C CA . VAL A 1 78 ? 7.219 -16.406 1.26 1 88.75 78 VAL A CA 1
ATOM 597 C C . VAL A 1 78 ? 8.492 -16.359 0.414 1 88.75 78 VAL A C 1
ATOM 599 O O . VAL A 1 78 ? 8.578 -17.031 -0.622 1 88.75 78 VAL A O 1
ATOM 602 N N . ARG A 1 79 ? 9.375 -15.625 0.942 1 85.12 79 ARG A N 1
ATOM 603 C CA . ARG A 1 79 ? 10.539 -15.312 0.118 1 85.12 79 ARG A CA 1
ATOM 604 C C . ARG A 1 79 ? 11.758 -16.094 0.585 1 85.12 79 ARG A C 1
ATOM 606 O O . ARG A 1 79 ? 12.039 -16.172 1.784 1 85.12 79 ARG A O 1
ATOM 613 N N . GLN A 1 80 ? 12.406 -16.703 -0.344 1 79.44 80 GLN A N 1
ATOM 614 C CA . GLN A 1 80 ? 13.812 -17.094 -0.267 1 79.44 80 GLN A CA 1
ATOM 615 C C . GLN A 1 80 ? 14.648 -16.312 -1.276 1 79.44 80 GLN A C 1
ATOM 617 O O . GLN A 1 80 ? 14.609 -16.594 -2.477 1 79.44 80 GLN A O 1
ATOM 622 N N . ALA A 1 81 ? 15.422 -15.375 -0.753 1 69.88 81 ALA A N 1
ATOM 623 C CA . ALA A 1 81 ? 16.062 -14.383 -1.621 1 69.88 81 ALA A CA 1
ATOM 624 C C . ALA A 1 81 ? 17.109 -15.039 -2.523 1 69.88 81 ALA A C 1
ATOM 626 O O . ALA A 1 81 ? 18.016 -15.711 -2.041 1 69.88 81 ALA A O 1
ATOM 627 N N . THR A 1 82 ? 16.828 -14.953 -3.777 1 69.62 82 THR A N 1
ATOM 628 C CA . THR A 1 82 ? 17.844 -15.312 -4.766 1 69.62 82 THR A CA 1
ATOM 629 C C . THR A 1 82 ? 18.406 -14.07 -5.441 1 69.62 82 THR A C 1
ATOM 631 O O . THR A 1 82 ? 19.578 -14.047 -5.836 1 69.62 82 THR A O 1
ATOM 634 N N . LYS A 1 83 ? 17.547 -13.047 -5.566 1 73.5 83 LYS A N 1
ATOM 635 C CA . LYS A 1 83 ? 17.922 -11.758 -6.137 1 73.5 83 LYS A CA 1
ATOM 636 C C . LYS A 1 83 ? 17.453 -10.609 -5.246 1 73.5 83 LYS A C 1
ATOM 638 O O . LYS A 1 83 ? 16.344 -10.641 -4.703 1 73.5 83 LYS A O 1
ATOM 643 N N . GLY A 1 84 ? 18.266 -9.57 -5.168 1 77.12 84 GLY A N 1
ATOM 644 C CA . GLY A 1 84 ? 17.938 -8.398 -4.379 1 77.12 84 GLY A CA 1
ATOM 645 C C . GLY A 1 84 ? 18.25 -8.555 -2.904 1 77.12 84 GLY A C 1
ATOM 646 O O . GLY A 1 84 ? 18.188 -9.664 -2.369 1 77.12 84 GLY A O 1
ATOM 647 N N . ALA A 1 85 ? 18.484 -7.395 -2.295 1 85.31 85 ALA A N 1
ATOM 648 C CA . ALA A 1 85 ? 18.812 -7.375 -0.87 1 85.31 85 ALA A CA 1
ATOM 649 C C . ALA A 1 85 ? 17.578 -7.73 -0.033 1 85.31 85 ALA A C 1
ATOM 651 O O . ALA A 1 85 ? 16.453 -7.617 -0.503 1 85.31 85 ALA A O 1
ATOM 652 N N . VAL A 1 86 ? 17.859 -8.289 1.078 1 88.94 86 VAL A N 1
ATOM 653 C CA . VAL A 1 86 ? 16.766 -8.5 2.035 1 88.94 86 VAL A CA 1
ATOM 654 C C . VAL A 1 86 ? 16.266 -7.156 2.557 1 88.94 86 VAL A C 1
ATOM 656 O O . VAL A 1 86 ? 16.938 -6.512 3.367 1 88.94 86 VAL A O 1
ATOM 659 N N . SER A 1 87 ? 15.141 -6.68 2.002 1 93.81 87 SER A N 1
ATOM 660 C CA . SER A 1 87 ? 14.547 -5.395 2.348 1 93.81 87 SER A CA 1
ATOM 661 C C . SER A 1 87 ? 13.039 -5.406 2.131 1 93.81 87 SER A C 1
ATOM 663 O O . SER A 1 87 ? 12.516 -6.27 1.422 1 93.81 87 SER A O 1
ATOM 665 N N . LEU A 1 88 ? 12.383 -4.504 2.77 1 95.56 88 LEU A N 1
ATOM 666 C CA . LEU A 1 88 ? 10.945 -4.383 2.598 1 95.56 88 LEU A CA 1
ATOM 667 C C . LEU A 1 88 ? 10.594 -4.113 1.138 1 95.56 88 LEU A C 1
ATOM 669 O O . LEU A 1 88 ? 9.633 -4.688 0.61 1 95.56 88 LEU A O 1
ATOM 673 N N . GLU A 1 89 ? 11.383 -3.281 0.488 1 97.25 89 GLU A N 1
ATOM 674 C CA . GLU A 1 89 ? 11.156 -2.896 -0.902 1 97.25 89 GLU A CA 1
ATOM 675 C C . GLU A 1 89 ? 11.156 -4.113 -1.819 1 97.25 89 GLU A C 1
ATOM 677 O O . GLU A 1 89 ? 10.508 -4.109 -2.867 1 97.25 89 GLU A O 1
ATOM 682 N N . ASN A 1 90 ? 11.875 -5.152 -1.369 1 96.25 90 ASN A N 1
ATOM 683 C CA . ASN A 1 90 ? 12.023 -6.344 -2.193 1 96.25 90 ASN A CA 1
ATOM 684 C C . ASN A 1 90 ? 11.133 -7.484 -1.703 1 96.25 90 ASN A C 1
ATOM 686 O O . ASN A 1 90 ? 11.289 -8.625 -2.131 1 96.25 90 ASN A O 1
ATOM 690 N N . THR A 1 91 ? 10.25 -7.176 -0.806 1 95.88 91 THR A N 1
ATOM 691 C CA . THR A 1 91 ? 9.383 -8.195 -0.23 1 95.88 91 THR A CA 1
ATOM 692 C C . THR A 1 91 ? 8 -8.156 -0.87 1 95.88 91 THR A C 1
ATOM 694 O O . THR A 1 91 ? 7.383 -7.094 -0.962 1 95.88 91 THR A O 1
ATOM 697 N N . GLN A 1 92 ? 7.551 -9.305 -1.293 1 96.31 92 GLN A N 1
ATOM 698 C CA . GLN A 1 92 ? 6.277 -9.453 -1.985 1 96.31 92 GLN A CA 1
ATOM 699 C C . GLN A 1 92 ? 5.152 -9.789 -1.008 1 96.31 92 GLN A C 1
ATOM 701 O O . GLN A 1 92 ? 5.41 -10.25 0.106 1 96.31 92 GLN A O 1
ATOM 706 N N . PRO A 1 93 ? 3.879 -9.656 -1.407 1 97.94 93 PRO A N 1
ATOM 707 C CA . PRO A 1 93 ? 3.396 -9.219 -2.719 1 97.94 93 PRO A CA 1
ATOM 708 C C . PRO A 1 93 ? 3.541 -7.711 -2.93 1 97.94 93 PRO A C 1
ATOM 710 O O . PRO A 1 93 ? 3.541 -6.945 -1.963 1 97.94 93 PRO A O 1
ATOM 713 N N . PHE A 1 94 ? 3.721 -7.34 -4.203 1 98.69 94 PHE A N 1
ATOM 714 C CA . PHE A 1 94 ? 3.744 -5.934 -4.582 1 98.69 94 PHE A CA 1
ATOM 715 C C . PHE A 1 94 ? 2.332 -5.418 -4.836 1 98.69 94 PHE A C 1
ATOM 717 O O . PHE A 1 94 ? 1.445 -6.184 -5.219 1 98.69 94 PHE A O 1
ATOM 724 N N . ALA A 1 95 ? 2.109 -4.125 -4.562 1 98.69 95 ALA A N 1
ATOM 725 C CA . ALA A 1 95 ? 0.785 -3.541 -4.754 1 98.69 95 ALA A CA 1
ATOM 726 C C . ALA A 1 95 ? 0.886 -2.133 -5.336 1 98.69 95 ALA A C 1
ATOM 728 O O . ALA A 1 95 ? 1.766 -1.358 -4.953 1 98.69 95 ALA A O 1
ATOM 729 N N . ARG A 1 96 ? 0.048 -1.881 -6.316 1 98.19 96 ARG A N 1
ATOM 730 C CA . ARG A 1 96 ? -0.08 -0.563 -6.93 1 98.19 96 ARG A CA 1
ATOM 731 C C . ARG A 1 96 ? -1.539 -0.237 -7.227 1 98.19 96 ARG A C 1
ATOM 733 O O . ARG A 1 96 ? -2.348 -1.14 -7.457 1 98.19 96 ARG A O 1
ATOM 740 N N . GLU A 1 97 ? -1.778 1.042 -7.195 1 97.06 97 GLU A N 1
ATOM 741 C CA . GLU A 1 97 ? -3.109 1.481 -7.598 1 97.06 97 GLU A CA 1
ATOM 742 C C . GLU A 1 97 ? -3.176 1.727 -9.102 1 97.06 97 GLU A C 1
ATOM 744 O O . GLU A 1 97 ? -2.242 2.279 -9.688 1 97.06 97 GLU A O 1
ATOM 749 N N . LEU A 1 98 ? -4.164 1.245 -9.734 1 96.81 98 LEU A N 1
ATOM 750 C CA . LEU A 1 98 ? -4.52 1.52 -11.125 1 96.81 98 LEU A CA 1
ATOM 751 C C . LEU A 1 98 ? -6.035 1.49 -11.312 1 96.81 98 LEU A C 1
ATOM 753 O O . LEU A 1 98 ? -6.691 0.52 -10.93 1 96.81 98 LEU A O 1
ATOM 757 N N . GLY A 1 99 ? -6.566 2.57 -11.828 1 94.81 99 GLY A N 1
ATOM 758 C CA . GLY A 1 99 ? -7.992 2.615 -12.109 1 94.81 99 GLY A CA 1
ATOM 759 C C . GLY A 1 99 ? -8.852 2.652 -10.859 1 94.81 99 GLY A C 1
ATOM 760 O O . GLY A 1 99 ? -9.953 2.105 -10.844 1 94.81 99 GLY A O 1
ATOM 761 N N . GLY A 1 100 ? -8.391 3.049 -9.812 1 95.75 100 GLY A N 1
ATOM 762 C CA . GLY A 1 100 ? -9.156 3.197 -8.586 1 95.75 100 GLY A CA 1
ATOM 763 C C . GLY A 1 100 ? -9.273 1.905 -7.797 1 95.75 100 GLY A C 1
ATOM 764 O O . GLY A 1 100 ? -10.242 1.71 -7.059 1 95.75 100 GLY A O 1
ATOM 765 N N . ARG A 1 101 ? -8.359 1.042 -8.039 1 97 101 ARG A N 1
ATOM 766 C CA . ARG A 1 101 ? -8.305 -0.207 -7.281 1 97 101 ARG A CA 1
ATOM 767 C C . ARG A 1 101 ? -6.863 -0.654 -7.066 1 97 101 ARG A C 1
ATOM 769 O O . ARG A 1 101 ? -5.969 -0.259 -7.816 1 97 101 ARG A O 1
ATOM 776 N N . MET A 1 102 ? -6.727 -1.433 -6.031 1 98.19 102 MET A N 1
ATOM 777 C CA . MET A 1 102 ? -5.391 -1.948 -5.758 1 98.19 102 MET A CA 1
ATOM 778 C C . MET A 1 102 ? -5.117 -3.211 -6.566 1 98.19 102 MET A C 1
ATOM 780 O O . MET A 1 102 ? -5.93 -4.137 -6.574 1 98.19 102 MET A O 1
ATOM 784 N N . HIS A 1 103 ? -4.035 -3.186 -7.293 1 98.75 103 HIS A N 1
ATOM 785 C CA . HIS A 1 103 ? -3.525 -4.363 -7.988 1 98.75 103 HIS A CA 1
ATOM 786 C C . HIS A 1 103 ? -2.395 -5.016 -7.203 1 98.75 103 HIS A C 1
ATOM 788 O O . HIS A 1 103 ? -1.472 -4.336 -6.746 1 98.75 103 HIS A O 1
ATOM 794 N N . VAL A 1 104 ? -2.518 -6.344 -7.023 1 98.88 104 VAL A N 1
ATOM 795 C CA . VAL A 1 104 ? -1.545 -7.066 -6.215 1 98.88 104 VAL A CA 1
ATOM 796 C C . VAL A 1 104 ? -0.883 -8.156 -7.051 1 98.88 104 VAL A C 1
ATOM 798 O O . VAL A 1 104 ? -1.553 -8.852 -7.824 1 98.88 104 VAL A O 1
ATOM 801 N N . PHE A 1 105 ? 0.475 -8.273 -6.91 1 98.94 105 PHE A N 1
ATOM 802 C CA . PHE A 1 105 ? 1.254 -9.18 -7.742 1 98.94 105 PHE A CA 1
ATOM 803 C C . PHE A 1 105 ? 2.293 -9.922 -6.906 1 98.94 105 PHE A C 1
ATOM 805 O O . PHE A 1 105 ? 2.957 -9.32 -6.059 1 98.94 105 PHE A O 1
ATOM 812 N N . ALA A 1 106 ? 2.375 -11.211 -7.078 1 98.44 106 ALA A N 1
ATOM 813 C CA . ALA A 1 106 ? 3.418 -12.047 -6.488 1 98.44 106 ALA A CA 1
ATOM 814 C C . ALA A 1 106 ? 3.963 -13.039 -7.512 1 98.44 106 ALA A C 1
ATOM 816 O O . ALA A 1 106 ? 3.205 -13.609 -8.297 1 98.44 106 ALA A O 1
ATOM 817 N N . HIS A 1 107 ? 5.246 -13.227 -7.461 1 97.69 107 HIS A N 1
ATOM 818 C CA . HIS A 1 107 ? 5.949 -14 -8.477 1 97.69 107 HIS A CA 1
ATOM 819 C C . HIS A 1 107 ? 6.977 -14.93 -7.848 1 97.69 107 HIS A C 1
ATOM 821 O O . HIS A 1 107 ? 7.621 -14.578 -6.855 1 97.69 107 HIS A O 1
ATOM 827 N N . ASN A 1 108 ? 7.027 -16.125 -8.336 1 94.06 108 ASN A N 1
ATOM 828 C CA . ASN A 1 108 ? 8.086 -17.094 -8.023 1 94.06 108 ASN A CA 1
ATOM 829 C C . ASN A 1 108 ? 8.844 -17.516 -9.281 1 94.06 108 ASN A C 1
ATOM 831 O O . ASN A 1 108 ? 8.273 -18.141 -10.18 1 94.06 108 ASN A O 1
ATOM 835 N N . GLY A 1 109 ? 10.07 -17.188 -9.328 1 93.94 109 GLY A N 1
ATOM 836 C CA . GLY A 1 109 ? 10.945 -17.453 -10.453 1 93.94 109 GLY A CA 1
ATOM 837 C C . GLY A 1 109 ? 12.031 -16.406 -10.625 1 93.94 109 GLY A C 1
ATOM 838 O O . GLY A 1 109 ? 12.031 -15.383 -9.938 1 93.94 109 GLY A O 1
ATOM 839 N N . ASP A 1 110 ? 12.977 -16.734 -11.5 1 93 110 ASP A N 1
ATOM 840 C CA . ASP A 1 110 ? 14.055 -15.828 -11.867 1 93 110 ASP A CA 1
ATOM 841 C C . ASP A 1 110 ? 13.969 -15.43 -13.336 1 93 110 ASP A C 1
ATOM 843 O O . ASP A 1 110 ? 14.133 -16.266 -14.227 1 93 110 ASP A O 1
ATOM 847 N N . LEU A 1 111 ? 13.758 -14.156 -13.555 1 96.62 111 LEU A N 1
ATOM 848 C CA . LEU A 1 111 ? 13.633 -13.648 -14.914 1 96.62 111 LEU A CA 1
ATOM 849 C C . LEU A 1 111 ? 14.914 -12.961 -15.359 1 96.62 111 LEU A C 1
ATOM 851 O O . LEU A 1 111 ? 15.023 -11.734 -15.305 1 96.62 111 LEU A O 1
ATOM 855 N N . ILE A 1 112 ? 15.727 -13.695 -15.906 1 95.56 112 ILE A N 1
ATOM 856 C CA . ILE A 1 112 ? 17.078 -13.234 -16.203 1 95.56 112 ILE A CA 1
ATOM 857 C C . ILE A 1 112 ? 17.047 -12.266 -17.391 1 95.56 112 ILE A C 1
ATOM 859 O O . ILE A 1 112 ? 16.547 -12.609 -18.453 1 95.56 112 ILE A O 1
ATOM 863 N N . GLY A 1 113 ? 17.531 -11.055 -17.188 1 95.88 113 GLY A N 1
ATOM 864 C CA . GLY A 1 113 ? 17.719 -10.094 -18.266 1 95.88 113 GLY A CA 1
ATOM 865 C C . GLY A 1 113 ? 16.469 -9.281 -18.562 1 95.88 113 GLY A C 1
ATOM 866 O O . GLY A 1 113 ? 16.484 -8.406 -19.422 1 95.88 113 GLY A O 1
ATOM 867 N N . ILE A 1 114 ? 15.43 -9.453 -17.812 1 96.94 114 ILE A N 1
ATOM 868 C CA . ILE A 1 114 ? 14.156 -8.828 -18.156 1 96.94 114 ILE A CA 1
ATOM 869 C C . ILE A 1 114 ? 14.266 -7.312 -17.984 1 96.94 114 ILE A C 1
ATOM 871 O O . ILE A 1 114 ? 13.68 -6.551 -18.766 1 96.94 114 ILE A O 1
ATOM 875 N N . GLU A 1 115 ? 14.977 -6.883 -17 1 96 115 GLU A N 1
ATOM 876 C CA . GLU A 1 115 ? 15.078 -5.457 -16.703 1 96 115 GLU A CA 1
ATOM 877 C C . GLU A 1 115 ? 15.695 -4.695 -17.875 1 96 115 GLU A C 1
ATOM 879 O O . GLU A 1 115 ? 15.172 -3.66 -18.297 1 96 115 GLU A O 1
ATOM 884 N N . ASP A 1 116 ? 16.719 -5.219 -18.422 1 95.38 116 ASP A N 1
ATOM 885 C CA . ASP A 1 116 ? 17.375 -4.582 -19.562 1 95.38 116 ASP A CA 1
ATOM 886 C C . ASP A 1 116 ? 16.516 -4.676 -20.828 1 95.38 116 ASP A C 1
ATOM 888 O O . ASP A 1 116 ? 16.391 -3.703 -21.562 1 95.38 116 ASP A O 1
ATOM 892 N N . ALA A 1 117 ? 15.891 -5.793 -21 1 95.56 117 ALA A N 1
ATOM 893 C CA . ALA A 1 117 ? 15.164 -6.086 -22.234 1 95.56 117 ALA A CA 1
ATOM 894 C C . ALA A 1 117 ? 13.883 -5.258 -22.328 1 95.56 117 ALA A C 1
ATOM 896 O O . ALA A 1 117 ? 13.422 -4.93 -23.422 1 95.56 117 ALA A O 1
ATOM 897 N N . THR A 1 118 ? 13.359 -4.859 -21.125 1 95.44 118 THR A N 1
ATOM 898 C CA . THR A 1 118 ? 12.023 -4.285 -21.188 1 95.44 118 THR A CA 1
ATOM 899 C C . THR A 1 118 ? 11.969 -2.955 -20.438 1 95.44 118 THR A C 1
ATOM 901 O O . THR A 1 118 ? 10.891 -2.438 -20.156 1 95.44 118 THR A O 1
ATOM 904 N N . ALA A 1 119 ? 13.039 -2.334 -20.156 1 92.81 119 ALA A N 1
ATOM 905 C CA . ALA A 1 119 ? 13.125 -1.081 -19.422 1 92.81 119 ALA A CA 1
ATOM 906 C C . ALA A 1 119 ? 12.297 0.014 -20.094 1 92.81 119 ALA A C 1
ATOM 908 O O . ALA A 1 119 ? 11.562 0.743 -19.422 1 92.81 119 ALA A O 1
ATOM 909 N N . PRO A 1 120 ? 12.258 0.076 -21.406 1 92.69 120 PRO A N 1
ATOM 910 C CA . PRO A 1 120 ? 11.508 1.148 -22.062 1 92.69 120 PRO A CA 1
ATOM 911 C C . PRO A 1 120 ? 9.992 0.92 -22.031 1 92.69 120 PRO A C 1
ATOM 913 O O . PRO A 1 120 ? 9.219 1.839 -22.312 1 92.69 120 PRO A O 1
ATOM 916 N N . ASP A 1 121 ? 9.648 -0.252 -21.656 1 95.12 121 ASP A N 1
ATOM 917 C CA . ASP A 1 121 ? 8.242 -0.627 -21.766 1 95.12 121 ASP A CA 1
ATOM 918 C C . ASP A 1 121 ? 7.504 -0.39 -20.453 1 95.12 121 ASP A C 1
ATOM 920 O O . ASP A 1 121 ? 6.309 -0.676 -20.344 1 95.12 121 ASP A O 1
ATOM 924 N N . LEU A 1 122 ? 8.125 0.241 -19.484 1 94.94 122 LEU A N 1
ATOM 925 C CA . LEU A 1 122 ? 7.527 0.382 -18.156 1 94.94 122 LEU A CA 1
ATOM 926 C C . LEU A 1 122 ? 6.578 1.573 -18.125 1 94.94 122 LEU A C 1
ATOM 928 O O . LEU A 1 122 ? 5.773 1.702 -17.188 1 94.94 122 LEU A O 1
ATOM 932 N N . GLY A 1 123 ? 6.672 2.475 -19.125 1 91.94 123 GLY A N 1
ATOM 933 C CA . GLY A 1 123 ? 5.855 3.678 -19.094 1 91.94 123 GLY A CA 1
ATOM 934 C C . GLY A 1 123 ? 6.074 4.512 -17.844 1 91.94 123 GLY A C 1
ATOM 935 O O . GLY A 1 123 ? 7.211 4.848 -17.5 1 91.94 123 GLY A O 1
ATOM 936 N N . ARG A 1 124 ? 5.023 4.777 -17.156 1 91.5 124 ARG A N 1
ATOM 937 C CA . ARG A 1 124 ? 5.086 5.645 -15.984 1 91.5 124 ARG A CA 1
ATOM 938 C C . ARG A 1 124 ? 5.383 4.84 -14.719 1 91.5 124 ARG A C 1
ATOM 940 O O . ARG A 1 124 ? 5.613 5.414 -13.656 1 91.5 124 ARG A O 1
ATOM 947 N N . PHE A 1 125 ? 5.391 3.6 -14.805 1 95.06 125 PHE A N 1
ATOM 948 C CA . PHE A 1 125 ? 5.551 2.752 -13.625 1 95.06 125 PHE A CA 1
ATOM 949 C C . PHE A 1 125 ? 7.027 2.521 -13.32 1 95.06 125 PHE A C 1
ATOM 951 O O . PHE A 1 125 ? 7.836 2.363 -14.242 1 95.06 125 PHE A O 1
ATOM 958 N N . ARG A 1 126 ? 7.348 2.543 -12.023 1 95.5 126 ARG A N 1
ATOM 959 C CA . ARG A 1 126 ? 8.719 2.35 -11.562 1 95.5 126 ARG A CA 1
ATOM 960 C C . ARG A 1 126 ? 8.766 1.394 -10.375 1 95.5 126 ARG A C 1
ATOM 962 O O . ARG A 1 126 ? 7.957 1.511 -9.445 1 95.5 126 ARG A O 1
ATOM 969 N N . PRO A 1 127 ? 9.727 0.439 -10.453 1 96.62 127 PRO A N 1
ATOM 970 C CA . PRO A 1 127 ? 9.922 -0.352 -9.242 1 96.62 127 PRO A CA 1
ATOM 971 C C . PRO A 1 127 ? 10.484 0.474 -8.086 1 96.62 127 PRO A C 1
ATOM 973 O O . PRO A 1 127 ? 11.211 1.446 -8.305 1 96.62 127 PRO A O 1
ATOM 976 N N . ILE A 1 128 ? 10.062 0.086 -6.863 1 97.31 128 ILE A N 1
ATOM 977 C CA . ILE A 1 128 ? 10.664 0.676 -5.672 1 97.31 128 ILE A CA 1
ATOM 978 C C . ILE A 1 128 ? 11.922 -0.101 -5.285 1 97.31 128 ILE A C 1
ATOM 980 O O . ILE A 1 128 ? 12.961 0.495 -4.992 1 97.31 128 ILE A O 1
ATOM 984 N N . GLY A 1 129 ? 11.797 -1.402 -5.348 1 96.44 129 GLY A N 1
ATOM 985 C CA . GLY A 1 129 ? 12.945 -2.266 -5.094 1 96.44 129 GLY A CA 1
ATOM 986 C C . GLY A 1 129 ? 13.734 -2.598 -6.348 1 96.44 129 GLY A C 1
ATOM 987 O O . GLY A 1 129 ? 13.711 -1.839 -7.316 1 96.44 129 GLY A O 1
ATOM 988 N N . ASP A 1 130 ? 14.539 -3.67 -6.266 1 95.38 130 ASP A N 1
ATOM 989 C CA . ASP A 1 130 ? 15.43 -3.986 -7.379 1 95.38 130 ASP A CA 1
ATOM 990 C C . ASP A 1 130 ? 15.273 -5.441 -7.809 1 95.38 130 ASP A C 1
ATOM 992 O O . ASP A 1 130 ? 16.219 -6.051 -8.32 1 95.38 130 ASP A O 1
ATOM 996 N N . THR A 1 131 ? 14.109 -5.977 -7.609 1 95.94 131 THR A N 1
ATOM 997 C CA . THR A 1 131 ? 13.883 -7.359 -8.008 1 95.94 131 THR A CA 1
ATOM 998 C C . THR A 1 131 ? 13.328 -7.434 -9.43 1 95.94 131 THR A C 1
ATOM 1000 O O . THR A 1 131 ? 12.664 -6.504 -9.891 1 95.94 131 THR A O 1
ATOM 1003 N N . ASP A 1 132 ? 13.578 -8.562 -10.109 1 96.75 132 ASP A N 1
ATOM 1004 C CA . ASP A 1 132 ? 12.977 -8.836 -11.414 1 96.75 132 ASP A CA 1
ATOM 1005 C C . ASP A 1 132 ? 11.461 -8.961 -11.297 1 96.75 132 ASP A C 1
ATOM 1007 O O . ASP A 1 132 ? 10.727 -8.539 -12.203 1 96.75 132 ASP A O 1
ATOM 1011 N N . SER A 1 133 ? 10.969 -9.43 -10.188 1 97.38 133 SER A N 1
ATOM 1012 C CA . SER A 1 133 ? 9.547 -9.641 -9.953 1 97.38 133 SER A CA 1
ATOM 1013 C C . SER A 1 133 ? 8.781 -8.32 -9.953 1 97.38 133 SER A C 1
ATOM 1015 O O . SER A 1 133 ? 7.73 -8.203 -10.586 1 97.38 133 SER A O 1
ATOM 1017 N N . GLU A 1 134 ? 9.336 -7.344 -9.242 1 98.06 134 GLU A N 1
ATOM 1018 C CA . GLU A 1 134 ? 8.641 -6.062 -9.234 1 98.06 134 GLU A CA 1
ATOM 1019 C C . GLU A 1 134 ? 8.703 -5.383 -10.594 1 98.06 134 GLU A C 1
ATOM 1021 O O . GLU A 1 134 ? 7.754 -4.715 -11.008 1 98.06 134 GLU A O 1
ATOM 1026 N N . HIS A 1 135 ? 9.875 -5.543 -11.273 1 98.19 135 HIS A N 1
ATOM 1027 C CA . HIS A 1 135 ? 9.969 -5.051 -12.641 1 98.19 135 HIS A CA 1
ATOM 1028 C C . HIS A 1 135 ? 8.875 -5.645 -13.516 1 98.19 135 HIS A C 1
ATOM 1030 O O . HIS A 1 135 ? 8.203 -4.918 -14.258 1 98.19 135 HIS A O 1
ATOM 1036 N N . ALA A 1 136 ? 8.695 -6.91 -13.398 1 98.62 136 ALA A N 1
ATOM 1037 C CA . ALA A 1 136 ? 7.648 -7.59 -14.148 1 98.62 136 ALA A CA 1
ATOM 1038 C C . ALA A 1 136 ? 6.273 -7.031 -13.805 1 98.62 136 ALA A C 1
ATOM 1040 O O . ALA A 1 136 ? 5.438 -6.824 -14.688 1 98.62 136 ALA A O 1
ATOM 1041 N N . PHE A 1 137 ? 6.047 -6.754 -12.578 1 98.81 137 PHE A N 1
ATOM 1042 C CA . PHE A 1 137 ? 4.777 -6.184 -12.148 1 98.81 137 PHE A CA 1
ATOM 1043 C C . PHE A 1 137 ? 4.539 -4.832 -12.805 1 98.81 137 PHE A C 1
ATOM 1045 O O . PHE A 1 137 ? 3.441 -4.555 -13.297 1 98.81 137 PHE A O 1
ATOM 1052 N N . CYS A 1 138 ? 5.57 -4.031 -12.789 1 98.38 138 CYS A N 1
ATOM 1053 C CA . CYS A 1 138 ? 5.465 -2.725 -13.438 1 98.38 138 CYS A CA 1
ATOM 1054 C C . CYS A 1 138 ? 5.168 -2.871 -14.922 1 98.38 138 CYS A C 1
ATOM 1056 O O . CYS A 1 138 ? 4.387 -2.102 -15.484 1 98.38 138 CYS A O 1
ATOM 1058 N N . LEU A 1 139 ? 5.773 -3.838 -15.523 1 98.44 139 LEU A N 1
ATOM 1059 C CA . LEU A 1 139 ? 5.516 -4.117 -16.938 1 98.44 139 LEU A CA 1
ATOM 1060 C C . LEU A 1 139 ? 4.059 -4.512 -17.156 1 98.44 139 LEU A C 1
ATOM 1062 O O . LEU A 1 139 ? 3.42 -4.035 -18.094 1 98.44 139 LEU A O 1
ATOM 1066 N N . LEU A 1 140 ? 3.529 -5.305 -16.281 1 98.69 140 LEU A N 1
ATOM 1067 C CA . LEU A 1 140 ? 2.129 -5.703 -16.359 1 98.69 140 LEU A CA 1
ATOM 1068 C C . LEU A 1 140 ? 1.212 -4.492 -16.234 1 98.69 140 LEU A C 1
ATOM 1070 O O . LEU A 1 140 ? 0.274 -4.336 -17.031 1 98.69 140 LEU A O 1
ATOM 1074 N N . LEU A 1 141 ? 1.505 -3.682 -15.312 1 98.25 141 LEU A N 1
ATOM 1075 C CA . LEU A 1 141 ? 0.694 -2.49 -15.086 1 98.25 141 LEU A CA 1
ATOM 1076 C C . LEU A 1 141 ? 0.711 -1.579 -16.312 1 98.25 141 LEU A C 1
ATOM 1078 O O . LEU A 1 141 ? -0.317 -1.007 -16.672 1 98.25 141 LEU A O 1
ATOM 1082 N N . ALA A 1 142 ? 1.858 -1.441 -16.906 1 97.38 142 ALA A N 1
ATOM 1083 C CA . ALA A 1 142 ? 1.974 -0.619 -18.109 1 97.38 142 ALA A CA 1
ATOM 1084 C C . ALA A 1 142 ? 1.058 -1.135 -19.219 1 97.38 142 ALA A C 1
ATOM 1086 O O . ALA A 1 142 ? 0.414 -0.347 -19.906 1 97.38 142 ALA A O 1
ATOM 1087 N N . ARG A 1 143 ? 0.971 -2.377 -19.312 1 96.88 143 ARG A N 1
ATOM 1088 C CA . ARG A 1 143 ? 0.134 -2.988 -20.328 1 96.88 143 ARG A CA 1
ATOM 1089 C C . ARG A 1 143 ? -1.344 -2.879 -19.969 1 96.88 143 ARG A C 1
ATOM 1091 O O . ARG A 1 143 ? -2.197 -2.762 -20.859 1 96.88 143 ARG A O 1
ATOM 1098 N N . LEU A 1 144 ? -1.633 -2.908 -18.703 1 97.62 144 LEU A N 1
ATOM 1099 C CA . LEU A 1 144 ? -3.012 -2.846 -18.234 1 97.62 144 LEU A CA 1
ATOM 1100 C C . LEU A 1 144 ? -3.52 -1.407 -18.219 1 97.62 144 LEU A C 1
ATOM 1102 O O . LEU A 1 144 ? -4.73 -1.17 -18.234 1 97.62 144 LEU A O 1
ATOM 1106 N N . ALA A 1 145 ? -2.6 -0.474 -18.141 1 95.81 145 ALA A N 1
ATOM 1107 C CA . ALA A 1 145 ? -2.945 0.934 -17.969 1 95.81 145 ALA A CA 1
ATOM 1108 C C . ALA A 1 145 ? -3.885 1.413 -19.062 1 95.81 145 ALA A C 1
ATOM 1110 O O . ALA A 1 145 ? -4.832 2.158 -18.797 1 95.81 145 ALA A O 1
ATOM 1111 N N . ALA A 1 146 ? -3.68 0.974 -20.266 1 90 146 ALA A N 1
ATOM 1112 C CA . ALA A 1 146 ? -4.508 1.402 -21.391 1 90 146 ALA A CA 1
ATOM 1113 C C . ALA A 1 146 ? -5.961 0.976 -21.188 1 90 146 ALA A C 1
ATOM 1115 O O . ALA A 1 146 ? -6.879 1.665 -21.641 1 90 146 ALA A O 1
ATOM 1116 N N . LEU A 1 147 ? -6.145 -0.137 -20.516 1 92.69 147 LEU A N 1
ATOM 1117 C CA . LEU A 1 147 ? -7.484 -0.662 -20.266 1 92.69 147 LEU A CA 1
ATOM 1118 C C . LEU A 1 147 ? -8.133 0.042 -19.078 1 92.69 147 LEU A C 1
ATOM 1120 O O . LEU A 1 147 ? -9.312 0.379 -19.109 1 92.69 147 LEU A O 1
ATOM 1124 N N . TRP A 1 148 ? -7.355 0.316 -18.078 1 92.25 148 TRP A N 1
ATOM 1125 C CA . TRP A 1 148 ? -7.895 0.75 -16.797 1 92.25 148 TRP A CA 1
ATOM 1126 C C . TRP A 1 148 ? -7.965 2.271 -16.719 1 92.25 148 TRP A C 1
ATOM 1128 O O . TRP A 1 148 ? -8.57 2.828 -15.805 1 92.25 148 TRP A O 1
ATOM 1138 N N . ASP A 1 149 ? -7.383 2.977 -17.656 1 83.94 149 ASP A N 1
ATOM 1139 C CA . ASP A 1 149 ? -7.469 4.434 -17.672 1 83.94 149 ASP A CA 1
ATOM 1140 C C . ASP A 1 149 ? -8.867 4.895 -18.078 1 83.94 149 ASP A C 1
ATOM 1142 O O . ASP A 1 149 ? -9.227 6.055 -17.859 1 83.94 149 ASP A O 1
ATOM 1146 N N . ALA A 1 150 ? -9.648 3.943 -18.5 1 80.5 150 ALA A N 1
ATOM 1147 C CA . ALA A 1 150 ? -11.062 4.211 -18.734 1 80.5 150 ALA A CA 1
ATOM 1148 C C . ALA A 1 150 ? -11.852 4.223 -17.438 1 80.5 150 ALA A C 1
ATOM 1150 O O . ALA A 1 150 ? -11.438 3.605 -16.453 1 80.5 150 ALA A O 1
ATOM 1151 N N . PRO A 1 151 ? -12.93 4.902 -17.406 1 78.25 151 PRO A N 1
ATOM 1152 C CA . PRO A 1 151 ? -13.672 5.074 -16.156 1 78.25 151 PRO A CA 1
ATOM 1153 C C . PRO A 1 151 ? -14.32 3.777 -15.672 1 78.25 151 PRO A C 1
ATOM 1155 O O . PRO A 1 151 ? -14.492 3.586 -14.469 1 78.25 151 PRO A O 1
ATOM 1158 N N . GLU A 1 152 ? -14.625 2.947 -16.609 1 85.94 152 GLU A N 1
ATOM 1159 C CA . GLU A 1 152 ? -15.273 1.694 -16.234 1 85.94 152 GLU A CA 1
ATOM 1160 C C . GLU A 1 152 ? -14.281 0.538 -16.234 1 85.94 152 GLU A C 1
ATOM 1162 O O . GLU A 1 152 ? -13.383 0.48 -17.078 1 85.94 152 GLU A O 1
ATOM 1167 N N . PRO A 1 153 ? -14.508 -0.343 -15.297 1 91 153 PRO A N 1
ATOM 1168 C CA . PRO A 1 153 ? -13.641 -1.522 -15.328 1 91 153 PRO A CA 1
ATOM 1169 C C . PRO A 1 153 ? -13.742 -2.301 -16.641 1 91 153 PRO A C 1
ATOM 1171 O O . PRO A 1 153 ? -14.844 -2.537 -17.141 1 91 153 PRO A O 1
ATOM 1174 N N . PRO A 1 154 ? -12.625 -2.672 -17.172 1 95.25 154 PRO A N 1
ATOM 1175 C CA . PRO A 1 154 ? -12.656 -3.443 -18.422 1 95.25 154 PRO A CA 1
ATOM 1176 C C . PRO A 1 154 ? -13.273 -4.828 -18.25 1 95.25 154 PRO A C 1
ATOM 1178 O O . PRO A 1 154 ? -13.281 -5.367 -17.141 1 95.25 154 PRO A O 1
ATOM 1181 N N . ALA A 1 155 ? -13.695 -5.359 -19.359 1 96.12 155 ALA A N 1
ATOM 1182 C CA . ALA A 1 155 ? -14.258 -6.707 -19.359 1 96.12 155 ALA A CA 1
ATOM 1183 C C . ALA A 1 155 ? -13.188 -7.746 -19.031 1 96.12 155 ALA A C 1
ATOM 1185 O O . ALA A 1 155 ? -12.008 -7.555 -19.328 1 96.12 155 ALA A O 1
ATOM 1186 N N . LEU A 1 156 ? -13.648 -8.883 -18.453 1 97.06 156 LEU A N 1
ATOM 1187 C CA . LEU A 1 156 ? -12.75 -9.961 -18.047 1 97.06 156 LEU A CA 1
ATOM 1188 C C . LEU A 1 156 ? -11.914 -10.445 -19.219 1 97.06 156 LEU A C 1
ATOM 1190 O O . LEU A 1 156 ? -10.711 -10.68 -19.078 1 97.06 156 LEU A O 1
ATOM 1194 N N . GLU A 1 157 ? -12.539 -10.562 -20.359 1 96.75 157 GLU A N 1
ATOM 1195 C CA . GLU A 1 157 ? -11.867 -11.117 -21.531 1 96.75 157 GLU A CA 1
ATOM 1196 C C . GLU A 1 157 ? -10.672 -10.258 -21.938 1 96.75 157 GLU A C 1
ATOM 1198 O O . GLU A 1 157 ? -9.633 -10.781 -22.328 1 96.75 157 GLU A O 1
ATOM 1203 N N . LEU A 1 158 ? -10.844 -8.984 -21.859 1 96.81 158 LEU A N 1
ATOM 1204 C CA . LEU A 1 158 ? -9.766 -8.07 -22.219 1 96.81 158 LEU A CA 1
ATOM 1205 C C . LEU A 1 158 ? -8.641 -8.125 -21.188 1 96.81 158 LEU A C 1
ATOM 1207 O O . LEU A 1 158 ? -7.461 -8.125 -21.547 1 96.81 158 LEU A O 1
ATOM 1211 N N . ARG A 1 159 ? -9.008 -8.18 -19.891 1 97.69 159 ARG A N 1
ATOM 1212 C CA . ARG A 1 159 ? -8.016 -8.305 -18.828 1 97.69 159 ARG A CA 1
ATOM 1213 C C . ARG A 1 159 ? -7.203 -9.586 -19 1 97.69 159 ARG A C 1
ATOM 1215 O O . ARG A 1 159 ? -5.973 -9.555 -18.906 1 97.69 159 ARG A O 1
ATOM 1222 N N . LEU A 1 160 ? -7.945 -10.625 -19.266 1 97.5 160 LEU A N 1
ATOM 1223 C CA . LEU A 1 160 ? -7.324 -11.938 -19.422 1 97.5 160 LEU A CA 1
ATOM 1224 C C . LEU A 1 160 ? -6.355 -11.945 -20.609 1 97.5 160 LEU A C 1
ATOM 1226 O O . LEU A 1 160 ? -5.27 -12.523 -20.516 1 97.5 160 LEU A O 1
ATOM 1230 N N . GLU A 1 161 ? -6.723 -11.336 -21.641 1 96.75 161 GLU A N 1
ATOM 1231 C CA . GLU A 1 161 ? -5.871 -11.289 -22.828 1 96.75 161 GLU A CA 1
ATOM 1232 C C . GLU A 1 161 ? -4.559 -10.562 -22.531 1 96.75 161 GLU A C 1
ATOM 1234 O O . GLU A 1 161 ? -3.49 -11.016 -22.953 1 96.75 161 GLU A O 1
ATOM 1239 N N . VAL A 1 162 ? -4.633 -9.477 -21.844 1 97.44 162 VAL A N 1
ATOM 1240 C CA . VAL A 1 162 ? -3.426 -8.742 -21.484 1 97.44 162 VAL A CA 1
ATOM 1241 C C . VAL A 1 162 ? -2.533 -9.609 -20.594 1 97.44 162 VAL A C 1
ATOM 1243 O O . VAL A 1 162 ? -1.32 -9.68 -20.797 1 97.44 162 VAL A O 1
ATOM 1246 N N . VAL A 1 163 ? -3.133 -10.328 -19.625 1 98.25 163 VAL A N 1
ATOM 1247 C CA . VAL A 1 163 ? -2.373 -11.156 -18.703 1 98.25 163 VAL A CA 1
ATOM 1248 C C . VAL A 1 163 ? -1.733 -12.32 -19.453 1 98.25 163 VAL A C 1
ATOM 1250 O O . VAL A 1 163 ? -0.58 -12.68 -19.203 1 98.25 163 VAL A O 1
ATOM 1253 N N . ARG A 1 164 ? -2.449 -12.875 -20.406 1 97.69 164 ARG A N 1
ATOM 1254 C CA . ARG A 1 164 ? -1.935 -13.992 -21.203 1 97.69 164 ARG A CA 1
ATOM 1255 C C . ARG A 1 164 ? -0.714 -13.562 -22 1 97.69 164 ARG A C 1
ATOM 1257 O O . ARG A 1 164 ? 0.295 -14.266 -22.031 1 97.69 164 ARG A O 1
ATOM 1264 N N . ARG A 1 165 ? -0.834 -12.484 -22.656 1 96.75 165 ARG A N 1
ATOM 1265 C CA . ARG A 1 165 ? 0.269 -11.984 -23.469 1 96.75 165 ARG A CA 1
ATOM 1266 C C . ARG A 1 165 ? 1.469 -11.625 -22.594 1 96.75 165 ARG A C 1
ATOM 1268 O O . ARG A 1 165 ? 2.617 -11.828 -22.984 1 96.75 165 ARG A O 1
ATOM 1275 N N . PHE A 1 166 ? 1.182 -11.086 -21.5 1 97.69 166 PHE A N 1
ATOM 1276 C CA . PHE A 1 166 ? 2.223 -10.766 -20.531 1 97.69 166 PHE A CA 1
ATOM 1277 C C . PHE A 1 166 ? 2.941 -12.031 -20.062 1 97.69 166 PHE A C 1
ATOM 1279 O O . PHE A 1 166 ? 4.172 -12.07 -20.016 1 97.69 166 PHE A O 1
ATOM 1286 N N . ALA A 1 167 ? 2.158 -13.023 -19.734 1 98.12 167 ALA A N 1
ATOM 1287 C CA . ALA A 1 167 ? 2.73 -14.305 -19.312 1 98.12 167 ALA A CA 1
ATOM 1288 C C . ALA A 1 167 ? 3.643 -14.875 -20.391 1 98.12 167 ALA A C 1
ATOM 1290 O O . ALA A 1 167 ? 4.742 -15.352 -20.109 1 98.12 167 ALA A O 1
ATOM 1291 N N . ALA A 1 168 ? 3.193 -14.773 -21.594 1 97.38 168 ALA A N 1
ATOM 1292 C CA . ALA A 1 168 ? 3.977 -15.266 -22.719 1 97.38 168 ALA A CA 1
ATOM 1293 C C . ALA A 1 168 ? 5.293 -14.508 -22.844 1 97.38 168 ALA A C 1
ATOM 1295 O O . ALA A 1 168 ? 6.324 -15.094 -23.188 1 97.38 168 ALA A O 1
ATOM 1296 N N . LEU A 1 169 ? 5.23 -13.312 -22.625 1 96.56 169 LEU A N 1
ATOM 1297 C CA . LEU A 1 169 ? 6.406 -12.453 -22.719 1 96.56 169 LEU A CA 1
ATOM 1298 C C . LEU A 1 169 ? 7.441 -12.828 -21.656 1 96.56 169 LEU A C 1
ATOM 1300 O O . LEU A 1 169 ? 8.648 -12.719 -21.906 1 96.56 169 LEU A O 1
ATOM 1304 N N . LEU A 1 170 ? 7.012 -13.289 -20.484 1 97.62 170 LEU A N 1
ATOM 1305 C CA . LEU A 1 170 ? 7.906 -13.547 -19.375 1 97.62 170 LEU A CA 1
ATOM 1306 C C . LEU A 1 170 ? 8.648 -14.867 -19.547 1 97.62 170 LEU A C 1
ATOM 1308 O O . LEU A 1 170 ? 9.797 -15 -19.125 1 97.62 170 LEU A O 1
ATOM 1312 N N . ARG A 1 171 ? 8.078 -15.812 -20.141 1 96.75 171 ARG A N 1
ATOM 1313 C CA . ARG A 1 171 ? 8.5 -17.203 -20.109 1 96.75 171 ARG A CA 1
ATOM 1314 C C . ARG A 1 171 ? 9.898 -17.375 -20.703 1 96.75 171 ARG A C 1
ATOM 1316 O O . ARG A 1 171 ? 10.711 -18.156 -20.188 1 96.75 171 ARG A O 1
ATOM 1323 N N . PRO A 1 172 ? 10.273 -16.609 -21.75 1 96.12 172 PRO A N 1
ATOM 1324 C CA . PRO A 1 172 ? 11.625 -16.766 -22.297 1 96.12 172 PRO A CA 1
ATOM 1325 C C . PRO A 1 172 ? 12.711 -16.328 -21.328 1 96.12 172 PRO A C 1
ATOM 1327 O O . PRO A 1 172 ? 13.883 -16.688 -21.5 1 96.12 172 PRO A O 1
ATOM 1330 N N . PHE A 1 173 ? 12.367 -15.609 -20.312 1 96.94 173 PHE A N 1
ATOM 1331 C CA . PHE A 1 173 ? 13.375 -15.07 -19.406 1 96.94 173 PHE A CA 1
ATOM 1332 C C . PHE A 1 173 ? 13.648 -16.031 -18.25 1 96.94 173 PHE A C 1
ATOM 1334 O O . PHE A 1 173 ? 14.633 -15.891 -17.531 1 96.94 173 PHE A O 1
ATOM 1341 N N . GLY A 1 174 ? 12.766 -16.984 -18.031 1 95.94 174 GLY A N 1
ATOM 1342 C CA . GLY A 1 174 ? 12.906 -17.953 -16.938 1 95.94 174 GLY A CA 1
ATOM 1343 C C . GLY A 1 174 ? 11.578 -18.359 -16.328 1 95.94 174 GLY A C 1
ATOM 1344 O O . GLY A 1 174 ? 10.516 -17.984 -16.828 1 95.94 174 GLY A O 1
ATOM 1345 N N . PRO A 1 175 ? 11.695 -19.203 -15.273 1 96.19 175 PRO A N 1
ATOM 1346 C CA . PRO A 1 175 ? 10.461 -19.609 -14.594 1 96.19 175 PRO A CA 1
ATOM 1347 C C . PRO A 1 175 ? 9.594 -18.422 -14.188 1 96.19 175 PRO A C 1
ATOM 1349 O O . PRO A 1 175 ? 10.086 -17.484 -13.555 1 96.19 175 PRO A O 1
ATOM 1352 N N . ALA A 1 176 ? 8.328 -18.469 -14.594 1 97.31 176 ALA A N 1
ATOM 1353 C CA . ALA A 1 176 ? 7.422 -17.328 -14.414 1 97.31 176 ALA A CA 1
ATOM 1354 C C . ALA A 1 176 ? 6.094 -17.781 -13.812 1 97.31 176 ALA A C 1
ATOM 1356 O O . ALA A 1 176 ? 5.039 -17.609 -14.43 1 97.31 176 ALA A O 1
ATOM 1357 N N . ASN A 1 177 ? 6.105 -18.297 -12.586 1 98.19 177 ASN A N 1
ATOM 1358 C CA . ASN A 1 177 ? 4.875 -18.531 -11.836 1 98.19 177 ASN A CA 1
ATOM 1359 C C . ASN A 1 177 ? 4.406 -17.281 -11.109 1 98.19 177 ASN A C 1
ATOM 1361 O O . ASN A 1 177 ? 5.164 -16.672 -10.352 1 98.19 177 ASN A O 1
ATOM 1365 N N . PHE A 1 178 ? 3.121 -16.844 -11.406 1 98.75 178 PHE A N 1
ATOM 1366 C CA . PHE A 1 178 ? 2.744 -15.617 -10.695 1 98.75 178 PHE A CA 1
ATOM 1367 C C . PHE A 1 178 ? 1.253 -15.617 -10.375 1 98.75 178 PHE A C 1
ATOM 1369 O O . PHE A 1 178 ? 0.484 -16.375 -10.977 1 98.75 178 PHE A O 1
ATOM 1376 N N . LEU A 1 179 ? 0.93 -14.891 -9.344 1 98.88 179 LEU A N 1
ATOM 1377 C CA . LEU A 1 179 ? -0.415 -14.516 -8.922 1 98.88 179 LEU A CA 1
ATOM 1378 C C . LEU A 1 179 ? -0.648 -13.016 -9.125 1 98.88 179 LEU A C 1
ATOM 1380 O O . LEU A 1 179 ? 0.216 -12.203 -8.797 1 98.88 179 LEU A O 1
ATOM 1384 N N . TYR A 1 180 ? -1.766 -12.633 -9.719 1 98.94 180 TYR A N 1
ATOM 1385 C CA . TYR A 1 180 ? -2.146 -11.242 -9.906 1 98.94 180 TYR A CA 1
ATOM 1386 C C . TYR A 1 180 ? -3.631 -11.039 -9.633 1 98.94 180 TYR A C 1
ATOM 1388 O O . TYR A 1 180 ? -4.465 -11.836 -10.062 1 98.94 180 TYR A O 1
ATOM 1396 N N . SER A 1 181 ? -3.91 -10.039 -8.875 1 98.88 181 SER A N 1
ATOM 1397 C CA . SER A 1 181 ? -5.316 -9.719 -8.648 1 98.88 181 SER A CA 1
ATOM 1398 C C . SER A 1 181 ? -5.566 -8.219 -8.781 1 98.88 181 SER A C 1
ATOM 1400 O O . SER A 1 181 ? -4.73 -7.402 -8.391 1 98.88 181 SER A O 1
ATOM 1402 N N . ASP A 1 182 ? -6.715 -7.922 -9.352 1 98.31 182 ASP A N 1
ATOM 1403 C CA . ASP A 1 182 ? -7.156 -6.535 -9.484 1 98.31 182 ASP A CA 1
ATOM 1404 C C . ASP A 1 182 ? -8.352 -6.25 -8.586 1 98.31 182 ASP A C 1
ATOM 1406 O O . ASP A 1 182 ? -9.203 -5.426 -8.914 1 98.31 182 ASP A O 1
ATOM 1410 N N . SER A 1 183 ? -8.484 -6.992 -7.496 1 97.69 183 SER A N 1
ATOM 1411 C CA . SER A 1 183 ? -9.531 -6.867 -6.48 1 97.69 183 SER A CA 1
ATOM 1412 C C . SER A 1 183 ? -10.789 -7.621 -6.891 1 97.69 183 SER A C 1
ATOM 1414 O O . SER A 1 183 ? -11.656 -7.891 -6.059 1 97.69 183 SER A O 1
ATOM 1416 N N . GLU A 1 184 ? -10.977 -7.898 -8.148 1 97.88 184 GLU A N 1
ATOM 1417 C CA . GLU A 1 184 ? -12.164 -8.594 -8.633 1 97.88 184 GLU A CA 1
ATOM 1418 C C . GLU A 1 184 ? -11.844 -10.031 -9.031 1 97.88 184 GLU A C 1
ATOM 1420 O O . GLU A 1 184 ? -12.586 -10.953 -8.688 1 97.88 184 GLU A O 1
ATOM 1425 N N . TYR A 1 185 ? -10.766 -10.188 -9.734 1 98.62 185 TYR A N 1
ATOM 1426 C CA . TYR A 1 185 ? -10.359 -11.5 -10.219 1 98.62 185 TYR A CA 1
ATOM 1427 C C . TYR A 1 185 ? -8.953 -11.844 -9.734 1 98.62 185 TYR A C 1
ATOM 1429 O O . TYR A 1 185 ? -8.148 -10.953 -9.461 1 98.62 185 TYR A O 1
ATOM 1437 N N . LEU A 1 186 ? -8.742 -13.109 -9.57 1 98.81 186 LEU A N 1
ATOM 1438 C CA . LEU A 1 186 ? -7.414 -13.68 -9.383 1 98.81 186 LEU A CA 1
ATOM 1439 C C . LEU A 1 186 ? -6.914 -14.336 -10.664 1 98.81 186 LEU A C 1
ATOM 1441 O O . LEU A 1 186 ? -7.555 -15.25 -11.188 1 98.81 186 LEU A O 1
ATOM 1445 N N . PHE A 1 187 ? -5.832 -13.82 -11.18 1 98.94 187 PHE A N 1
ATOM 1446 C CA . PHE A 1 187 ? -5.18 -14.422 -12.344 1 98.94 187 PHE A CA 1
ATOM 1447 C C . PHE A 1 187 ? -3.967 -15.234 -11.914 1 98.94 187 PHE A C 1
ATOM 1449 O O . PHE A 1 187 ? -3.193 -14.805 -11.055 1 98.94 187 PHE A O 1
ATOM 1456 N N . VAL A 1 188 ? -3.852 -16.391 -12.508 1 98.88 188 VAL A N 1
ATOM 1457 C CA . VAL A 1 188 ? -2.799 -17.328 -12.141 1 98.88 188 VAL A CA 1
ATOM 1458 C C . VAL A 1 188 ? -2.059 -17.797 -13.391 1 98.88 188 VAL A C 1
ATOM 1460 O O . VAL A 1 188 ? -2.682 -18.203 -14.367 1 98.88 188 VAL A O 1
ATOM 1463 N N . HIS A 1 189 ? -0.771 -17.703 -13.367 1 98.88 189 HIS A N 1
ATOM 1464 C CA . HIS A 1 189 ? 0.036 -18.281 -14.438 1 98.88 189 HIS A CA 1
ATOM 1465 C C . HIS A 1 189 ? 0.967 -19.359 -13.898 1 98.88 189 HIS A C 1
ATOM 1467 O O . HIS A 1 189 ? 1.812 -19.094 -13.039 1 98.88 189 HIS A O 1
ATOM 1473 N N . GLY A 1 190 ? 0.792 -20.562 -14.422 1 98.31 190 GLY A N 1
ATOM 1474 C CA . GLY A 1 190 ? 1.673 -21.672 -14.086 1 98.31 190 GLY A CA 1
ATOM 1475 C C . GLY A 1 190 ? 2.797 -21.859 -15.086 1 98.31 190 GLY A C 1
ATOM 1476 O O . GLY A 1 190 ? 2.592 -21.719 -16.297 1 98.31 190 GLY A O 1
ATOM 1477 N N . HIS A 1 191 ? 3.9 -22.141 -14.562 1 97.94 191 HIS A N 1
ATOM 1478 C CA . HIS A 1 191 ? 5.094 -22.406 -15.352 1 97.94 191 HIS A CA 1
ATOM 1479 C C . HIS A 1 191 ? 5.977 -23.469 -14.688 1 97.94 191 HIS A C 1
ATOM 1481 O O . HIS A 1 191 ? 5.473 -24.453 -14.164 1 97.94 191 HIS A O 1
ATOM 1487 N N . GLU A 1 192 ? 7.223 -23.453 -14.906 1 96.81 192 GLU A N 1
ATOM 1488 C CA . GLU A 1 192 ? 8.148 -24.422 -14.32 1 96.81 192 GLU A CA 1
ATOM 1489 C C . GLU A 1 192 ? 8.766 -23.891 -13.031 1 96.81 192 GLU A C 1
ATOM 1491 O O . GLU A 1 192 ? 8.766 -22.672 -12.789 1 96.81 192 GLU A O 1
ATOM 1496 N N . ARG A 1 193 ? 9.18 -24.734 -12.227 1 92.88 193 ARG A N 1
ATOM 1497 C CA . ARG A 1 193 ? 9.906 -24.422 -11.008 1 92.88 193 ARG A CA 1
ATOM 1498 C C . ARG A 1 193 ? 10.906 -25.516 -10.656 1 92.88 193 ARG A C 1
ATOM 1500 O O . ARG A 1 193 ? 10.836 -26.625 -11.211 1 92.88 193 ARG A O 1
ATOM 1507 N N . THR A 1 194 ? 11.852 -25.188 -9.797 1 88.81 194 THR A N 1
ATOM 1508 C CA . THR A 1 194 ? 12.75 -26.234 -9.32 1 88.81 194 THR A CA 1
ATOM 1509 C C . THR A 1 194 ? 11.977 -27.281 -8.508 1 88.81 194 THR A C 1
ATOM 1511 O O . THR A 1 194 ? 11.336 -26.953 -7.512 1 88.81 194 THR A O 1
ATOM 1514 N N . GLN A 1 195 ? 12.078 -28.484 -8.984 1 87.94 195 GLN A N 1
ATOM 1515 C CA . GLN A 1 195 ? 11.383 -29.562 -8.281 1 87.94 195 GLN A CA 1
ATOM 1516 C C . GLN A 1 195 ? 12.258 -30.156 -7.176 1 87.94 195 GLN A C 1
ATOM 1518 O O . GLN A 1 195 ? 13.414 -30.516 -7.418 1 87.94 195 GLN A O 1
ATOM 1523 N N . GLU A 1 196 ? 11.664 -30.25 -6.086 1 79.44 196 GLU A N 1
ATOM 1524 C CA . GLU A 1 196 ? 12.414 -30.766 -4.941 1 79.44 196 GLU A CA 1
ATOM 1525 C C . GLU A 1 196 ? 12.844 -32.219 -5.152 1 79.44 196 GLU A C 1
ATOM 1527 O O . GLU A 1 196 ? 13.914 -32.625 -4.703 1 79.44 196 GLU A O 1
ATOM 1532 N N . SER A 1 197 ? 12.047 -32.969 -5.816 1 80.56 197 SER A N 1
ATOM 1533 C CA . SER A 1 197 ? 12.266 -34.406 -6.004 1 80.56 197 SER A CA 1
ATOM 1534 C C . SER A 1 197 ? 13.492 -34.656 -6.863 1 80.56 197 SER A C 1
ATOM 1536 O O . SER A 1 197 ? 14.227 -35.625 -6.629 1 80.56 197 SER A O 1
ATOM 1538 N N . CYS A 1 198 ? 13.828 -33.812 -7.809 1 84.75 198 CYS A N 1
ATOM 1539 C CA . CYS A 1 198 ? 14.914 -34.125 -8.742 1 84.75 198 CYS A CA 1
ATOM 1540 C C . CYS A 1 198 ? 15.852 -32.906 -8.898 1 84.75 198 CYS A C 1
ATOM 1542 O O . CYS A 1 198 ? 16.906 -33.031 -9.523 1 84.75 198 CYS A O 1
ATOM 1544 N N . GLY A 1 199 ? 15.461 -31.734 -8.391 1 85.88 199 GLY A N 1
ATOM 1545 C CA . GLY A 1 199 ? 16.297 -30.562 -8.453 1 85.88 199 GLY A CA 1
ATOM 1546 C C . GLY A 1 199 ? 16.281 -29.875 -9.812 1 85.88 199 GLY A C 1
ATOM 1547 O O . GLY A 1 199 ? 16.969 -28.891 -10.023 1 85.88 199 GLY A O 1
ATOM 1548 N N . ARG A 1 200 ? 15.5 -30.406 -10.727 1 92 200 ARG A N 1
ATOM 1549 C CA . ARG A 1 200 ? 15.398 -29.844 -12.07 1 92 200 ARG A CA 1
ATOM 1550 C C . ARG A 1 200 ? 14.25 -28.844 -12.164 1 92 200 ARG A C 1
ATOM 1552 O O . ARG A 1 200 ? 13.305 -28.906 -11.383 1 92 200 ARG A O 1
ATOM 1559 N N . ILE A 1 201 ? 14.43 -27.969 -13.078 1 94.19 201 ILE A N 1
ATOM 1560 C CA . ILE A 1 201 ? 13.375 -27 -13.344 1 94.19 201 ILE A CA 1
ATOM 1561 C C . ILE A 1 201 ? 12.383 -27.578 -14.352 1 94.19 201 ILE A C 1
ATOM 1563 O O . ILE A 1 201 ? 12.719 -27.766 -15.523 1 94.19 201 ILE A O 1
ATOM 1567 N N . GLU A 1 202 ? 11.227 -27.875 -13.867 1 95.62 202 GLU A N 1
ATOM 1568 C CA . GLU A 1 202 ? 10.18 -28.469 -14.703 1 95.62 202 GLU A CA 1
ATOM 1569 C C . GLU A 1 202 ? 8.797 -28.156 -14.141 1 95.62 202 GLU A C 1
ATOM 1571 O O . GLU A 1 202 ? 8.664 -27.812 -12.969 1 95.62 202 GLU A O 1
ATOM 1576 N N . PRO A 1 203 ? 7.781 -28.25 -14.984 1 95.94 203 PRO A N 1
ATOM 1577 C CA . PRO A 1 203 ? 6.418 -28.078 -14.477 1 95.94 203 PRO A CA 1
ATOM 1578 C C . PRO A 1 203 ? 5.992 -29.219 -13.547 1 95.94 203 PRO A C 1
ATOM 1580 O O . PRO A 1 203 ? 6.562 -30.312 -13.609 1 95.94 203 PRO A O 1
ATOM 1583 N N . PRO A 1 204 ? 5 -29.062 -12.68 1 96.06 204 PRO A N 1
ATOM 1584 C CA . PRO A 1 204 ? 4.215 -27.828 -12.531 1 96.06 204 PRO A CA 1
ATOM 1585 C C . PRO A 1 204 ? 4.848 -26.844 -11.555 1 96.06 204 PRO A C 1
ATOM 1587 O O . PRO A 1 204 ? 5.656 -27.234 -10.711 1 96.06 204 PRO A O 1
ATOM 1590 N N . GLY A 1 205 ? 4.504 -25.562 -11.773 1 95.94 205 GLY A N 1
ATOM 1591 C CA . GLY A 1 205 ? 4.969 -24.547 -10.844 1 95.94 205 GLY A CA 1
ATOM 1592 C C . GLY A 1 205 ? 3.904 -24.109 -9.859 1 95.94 205 GLY A C 1
ATOM 1593 O O . GLY A 1 205 ? 4.211 -23.484 -8.844 1 95.94 205 GLY A O 1
ATOM 1594 N N . LEU A 1 206 ? 2.658 -24.391 -10.141 1 97 206 LEU A N 1
ATOM 1595 C CA . LEU A 1 206 ? 1.521 -24.062 -9.289 1 97 206 LEU A CA 1
ATOM 1596 C C . LEU A 1 206 ? 0.478 -25.172 -9.32 1 97 206 LEU A C 1
ATOM 1598 O O . LEU A 1 206 ? 0.417 -25.953 -10.273 1 97 206 LEU A O 1
ATOM 1602 N N . PHE A 1 207 ? -0.257 -25.203 -8.281 1 96 207 PHE A N 1
ATOM 1603 C CA . PHE A 1 207 ? -1.37 -26.125 -8.141 1 96 207 PHE A CA 1
ATOM 1604 C C . PHE A 1 207 ? -2.629 -25.406 -7.688 1 96 207 PHE A C 1
ATOM 1606 O O . PHE A 1 207 ? -2.549 -24.359 -7.047 1 96 207 PHE A O 1
ATOM 1613 N N . THR A 1 208 ? -3.811 -25.984 -8.008 1 97.12 208 THR A N 1
ATOM 1614 C CA . THR A 1 208 ? -5.082 -25.453 -7.527 1 97.12 208 THR A CA 1
ATOM 1615 C C . THR A 1 208 ? -5.852 -26.516 -6.758 1 97.12 208 THR A C 1
ATOM 1617 O O . THR A 1 208 ? -5.695 -27.719 -7.016 1 97.12 208 THR A O 1
ATOM 1620 N N . LEU A 1 209 ? -6.602 -26.094 -5.836 1 93.31 209 LEU A N 1
ATOM 1621 C CA . LEU A 1 209 ? -7.559 -26.922 -5.109 1 93.31 209 LEU A CA 1
ATOM 1622 C C . LEU A 1 209 ? -8.906 -26.219 -5 1 93.31 209 LEU A C 1
ATOM 1624 O O . LEU A 1 209 ? -9 -25.125 -4.465 1 93.31 209 LEU A O 1
ATOM 1628 N N . CYS A 1 210 ? -9.938 -26.828 -5.523 1 92.62 210 CYS A N 1
ATOM 1629 C CA . CYS A 1 210 ? -11.289 -26.297 -5.426 1 92.62 210 CYS A CA 1
ATOM 1630 C C . CYS A 1 210 ? -12.109 -27.078 -4.406 1 92.62 210 CYS A C 1
ATOM 1632 O O . CYS A 1 210 ? -12.141 -28.312 -4.438 1 92.62 210 CYS A O 1
ATOM 1634 N N . ARG A 1 211 ? -12.75 -26.297 -3.506 1 85.5 211 ARG A N 1
ATOM 1635 C CA . ARG A 1 211 ? -13.57 -26.891 -2.457 1 85.5 211 ARG A CA 1
ATOM 1636 C C . ARG A 1 211 ? -14.953 -26.25 -2.414 1 85.5 211 ARG A C 1
ATOM 1638 O O . ARG A 1 211 ? -15.086 -25.031 -2.607 1 85.5 211 ARG A O 1
ATOM 1645 N N . THR A 1 212 ? -15.867 -27.172 -2.348 1 83 212 THR A N 1
ATOM 1646 C CA . THR A 1 212 ? -17.219 -26.703 -2.057 1 83 212 THR A CA 1
ATOM 1647 C C . THR A 1 212 ? -17.688 -27.203 -0.694 1 83 212 THR A C 1
ATOM 1649 O O . THR A 1 212 ? -17.484 -28.375 -0.365 1 83 212 THR A O 1
ATOM 1652 N N . CYS A 1 213 ? -17.875 -26.328 0.248 1 69.19 213 CYS A N 1
ATOM 1653 C CA . CYS A 1 213 ? -18.344 -26.75 1.566 1 69.19 213 CYS A CA 1
ATOM 1654 C C . CYS A 1 213 ? -19.859 -26.609 1.68 1 69.19 213 CYS A C 1
ATOM 1656 O O . CYS A 1 213 ? -20.406 -25.531 1.446 1 69.19 213 CYS A O 1
ATOM 1658 N N . PRO A 1 214 ? -20.5 -27.812 1.694 1 59.53 214 PRO A N 1
ATOM 1659 C CA . PRO A 1 214 ? -21.953 -27.734 1.811 1 59.53 214 PRO A CA 1
ATOM 1660 C C . PRO A 1 214 ? -22.422 -27.078 3.104 1 59.53 214 PRO A C 1
ATOM 1662 O O . PRO A 1 214 ? -21.625 -26.922 4.039 1 59.53 214 PRO A O 1
ATOM 1665 N N . THR A 1 215 ? -23.797 -26.688 3.299 1 52.84 215 THR A N 1
ATOM 1666 C CA . THR A 1 215 ? -24.516 -26.078 4.414 1 52.84 215 THR A CA 1
ATOM 1667 C C . THR A 1 215 ? -24.234 -26.828 5.715 1 52.84 215 THR A C 1
ATOM 1669 O O . THR A 1 215 ? -23.969 -28.031 5.703 1 52.84 215 THR A O 1
ATOM 1672 N N . LYS A 1 216 ? -24.156 -25.875 6.91 1 49.5 216 LYS A N 1
ATOM 1673 C CA . LYS A 1 216 ? -24.094 -26.359 8.281 1 49.5 216 LYS A CA 1
ATOM 1674 C C . LYS A 1 216 ? -24.969 -27.594 8.477 1 49.5 216 LYS A C 1
ATOM 1676 O O . LYS A 1 216 ? -25.016 -28.156 9.57 1 49.5 216 LYS A O 1
ATOM 1681 N N . LYS A 1 217 ? -26 -27.641 7.879 1 42.31 217 LYS A N 1
ATOM 1682 C CA . LYS A 1 217 ? -26.766 -28.703 8.539 1 42.31 217 LYS A CA 1
ATOM 1683 C C . LYS A 1 217 ? -25.938 -29.969 8.664 1 42.31 217 LYS A C 1
ATOM 1685 O O . LYS A 1 217 ? -26.328 -30.906 9.359 1 42.31 217 LYS A O 1
ATOM 1690 N N . GLU A 1 218 ? -25.125 -30.234 7.633 1 40.75 218 GLU A N 1
ATOM 1691 C CA . GLU A 1 218 ? -24.734 -31.625 7.785 1 40.75 218 GLU A CA 1
ATOM 1692 C C . GLU A 1 218 ? -23.422 -31.75 8.547 1 40.75 218 GLU A C 1
ATOM 1694 O O . GLU A 1 218 ? -22.828 -32.844 8.617 1 40.75 218 GLU A O 1
ATOM 1699 N N . GLY A 1 219 ? -23.109 -31.234 9.617 1 41.28 219 GLY A N 1
ATOM 1700 C CA . GLY A 1 219 ? -22.156 -31.484 10.672 1 41.28 219 GLY A CA 1
ATOM 1701 C C . GLY A 1 219 ? -20.719 -31.547 10.18 1 41.28 219 GLY A C 1
ATOM 1702 O O . GLY A 1 219 ? -19.828 -32.031 10.883 1 41.28 219 GLY A O 1
ATOM 1703 N N . ARG A 1 220 ? -20.5 -31.562 8.891 1 39.88 220 ARG A N 1
ATOM 1704 C CA . ARG A 1 220 ? -19.094 -31.875 8.617 1 39.88 220 ARG A CA 1
ATOM 1705 C C . ARG A 1 220 ? -18.25 -30.609 8.625 1 39.88 220 ARG A C 1
ATOM 1707 O O . ARG A 1 220 ? -18.547 -29.641 7.91 1 39.88 220 ARG A O 1
ATOM 1714 N N . THR A 1 221 ? -17.672 -30.281 9.727 1 46.94 221 THR A N 1
ATOM 1715 C CA . THR A 1 221 ? -16.609 -29.281 9.773 1 46.94 221 THR A CA 1
ATOM 1716 C C . THR A 1 221 ? -15.562 -29.547 8.695 1 46.94 221 THR A C 1
ATOM 1718 O O . THR A 1 221 ? -15.023 -30.656 8.617 1 46.94 221 THR A O 1
ATOM 1721 N N . PRO A 1 222 ? -15.648 -28.797 7.598 1 47.72 222 PRO A N 1
ATOM 1722 C CA . PRO A 1 222 ? -14.586 -29.078 6.625 1 47.72 222 PRO A CA 1
ATOM 1723 C C . PRO A 1 222 ? -13.234 -29.344 7.281 1 47.72 222 PRO A C 1
ATOM 1725 O O . PRO A 1 222 ? -12.953 -28.797 8.352 1 47.72 222 PRO A O 1
ATOM 1728 N N . LYS A 1 223 ? -12.594 -30.391 6.785 1 46.03 223 LYS A N 1
ATOM 1729 C CA . LYS A 1 223 ? -11.273 -30.75 7.289 1 46.03 223 LYS A CA 1
ATOM 1730 C C . LYS A 1 223 ? -10.344 -29.547 7.305 1 46.03 223 LYS A C 1
ATOM 1732 O O . LYS A 1 223 ? -10.266 -28.812 6.324 1 46.03 223 LYS A O 1
ATOM 1737 N N . PRO A 1 224 ? -10.07 -29.172 8.531 1 49.25 224 PRO A N 1
ATOM 1738 C CA . PRO A 1 224 ? -9.039 -28.141 8.578 1 49.25 224 PRO A CA 1
ATOM 1739 C C . PRO A 1 224 ? -7.875 -28.422 7.633 1 49.25 224 PRO A C 1
ATOM 1741 O O . PRO A 1 224 ? -7.465 -29.578 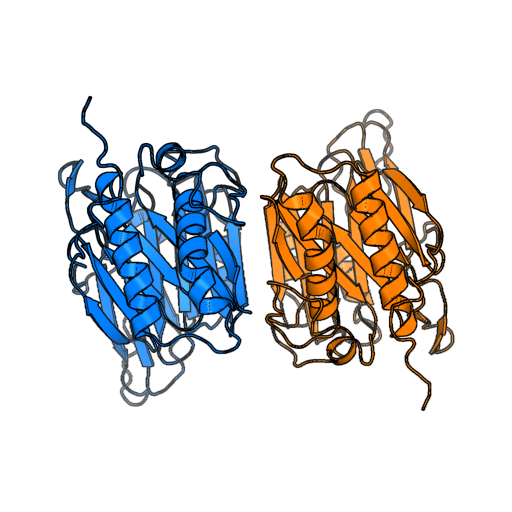7.477 1 49.25 224 PRO A O 1
ATOM 1744 N N . ILE A 1 225 ? -7.945 -27.766 6.508 1 48.91 225 ILE A N 1
ATOM 1745 C CA . ILE A 1 225 ? -6.676 -27.891 5.793 1 48.91 225 ILE A CA 1
ATOM 1746 C C . ILE A 1 225 ? -5.516 -27.703 6.77 1 48.91 225 ILE A C 1
ATOM 1748 O O . ILE A 1 225 ? -5.477 -26.719 7.52 1 48.91 225 ILE A O 1
ATOM 1752 N N . GLU A 1 226 ? -4.961 -28.797 7.094 1 48.19 226 GLU A N 1
ATOM 1753 C CA . GLU A 1 226 ? -3.777 -28.641 7.938 1 48.19 226 GLU A CA 1
ATOM 1754 C C . GLU A 1 226 ? -3.053 -27.344 7.625 1 48.19 226 GLU A C 1
ATOM 1756 O O . GLU A 1 226 ? -2.566 -27.141 6.508 1 48.19 226 GLU A O 1
ATOM 1761 N N . GLY A 1 227 ? -3.129 -26.328 8.461 1 52.09 227 GLY A N 1
ATOM 1762 C CA . GLY A 1 227 ? -2.441 -25.047 8.383 1 52.09 227 GLY A CA 1
ATOM 1763 C C . GLY A 1 227 ? -3.324 -23.938 7.855 1 52.09 227 GLY A C 1
ATOM 1764 O O . GLY A 1 227 ? -2.973 -22.75 7.965 1 52.09 227 GLY A O 1
ATOM 1765 N N . LEU A 1 228 ? -4.285 -24.391 7 1 54.97 228 LEU A N 1
ATOM 1766 C CA . LEU A 1 228 ? -5.227 -23.391 6.5 1 54.97 228 LEU A CA 1
ATOM 1767 C C . LEU A 1 228 ? -6.582 -23.531 7.18 1 54.97 228 LEU A C 1
ATOM 1769 O O . LEU A 1 228 ? -7.25 -24.547 7.035 1 54.97 228 LEU A O 1
ATOM 1773 N N . THR A 1 229 ? -6.758 -22.875 8.266 1 58.09 229 THR A N 1
ATOM 1774 C CA . THR A 1 229 ? -8.102 -22.859 8.844 1 58.09 229 THR A CA 1
ATOM 1775 C C . THR A 1 229 ? -8.984 -21.844 8.125 1 58.09 229 THR A C 1
ATOM 1777 O O . THR A 1 229 ? -8.68 -20.641 8.117 1 58.09 229 THR A O 1
ATOM 1780 N N . LEU A 1 230 ? -9.773 -22.453 7.242 1 58.81 230 LEU A N 1
ATOM 1781 C CA . LEU A 1 230 ? -10.828 -21.625 6.66 1 58.81 230 LEU A CA 1
ATOM 1782 C C . LEU A 1 230 ? -12.023 -21.531 7.598 1 58.81 230 LEU A C 1
ATOM 1784 O O . LEU A 1 230 ? -12.594 -22.562 7.996 1 58.81 230 LEU A O 1
ATOM 1788 N N . GLY A 1 231 ? -12.094 -20.406 8.344 1 55.41 231 GLY A N 1
ATOM 1789 C CA . GLY A 1 231 ? -13.328 -20.219 9.094 1 55.41 231 GLY A CA 1
ATOM 1790 C C . GLY A 1 231 ? -14.523 -19.906 8.211 1 55.41 231 GLY A C 1
ATOM 1791 O O . GLY A 1 231 ? -14.625 -18.812 7.664 1 55.41 231 GLY A O 1
ATOM 1792 N N . LEU A 1 232 ? -15.383 -21.078 7.891 1 56.25 232 LEU A N 1
ATOM 1793 C CA . LEU A 1 232 ? -16.547 -20.938 7.035 1 56.25 232 LEU A CA 1
ATOM 1794 C C . LEU A 1 232 ? -17.812 -20.734 7.867 1 56.25 232 LEU A C 1
ATOM 1796 O O . LEU A 1 232 ? -18.078 -21.5 8.797 1 56.25 232 LEU A O 1
ATOM 1800 N N . THR A 1 233 ? -18.219 -19.562 8.023 1 52.25 233 THR A N 1
ATOM 1801 C CA . THR A 1 233 ? -19.422 -19.312 8.812 1 52.25 233 THR A CA 1
ATOM 1802 C C . THR A 1 233 ? -20.688 -19.484 7.965 1 52.25 233 THR A C 1
ATOM 1804 O O . THR A 1 233 ? -21.781 -19.578 8.5 1 52.25 233 THR A O 1
ATOM 1807 N N . GLU A 1 234 ? -20.438 -19.469 6.723 1 58.78 234 GLU A N 1
ATOM 1808 C CA . GLU A 1 234 ? -21.672 -19.359 5.957 1 58.78 234 GLU A CA 1
ATOM 1809 C C . GLU A 1 234 ? -22.078 -20.703 5.355 1 58.78 234 GLU A C 1
ATOM 1811 O O . GLU A 1 234 ? -21.234 -21.578 5.152 1 58.78 234 GLU A O 1
ATOM 1816 N N . ALA A 1 235 ? -23.406 -20.859 5.152 1 57.47 235 ALA A N 1
ATOM 1817 C CA . ALA A 1 235 ? -24.109 -22.062 4.734 1 57.47 235 ALA A CA 1
ATOM 1818 C C . ALA A 1 235 ? -23.562 -22.594 3.408 1 57.47 235 ALA A C 1
ATOM 1820 O O . ALA A 1 235 ? -23.453 -23.797 3.207 1 57.47 235 ALA A O 1
ATOM 1821 N N . HIS A 1 236 ? -23.297 -21.656 2.426 1 75 236 HIS A N 1
ATOM 1822 C CA . HIS A 1 236 ? -22.812 -22.078 1.123 1 75 236 HIS A CA 1
ATOM 1823 C C . HIS A 1 236 ? -21.484 -21.406 0.786 1 75 236 HIS A C 1
ATOM 1825 O O . HIS A 1 236 ? -21.438 -20.188 0.625 1 75 236 HIS A O 1
ATOM 1831 N N . GLN A 1 237 ? -20.344 -22.297 0.949 1 84.19 237 GLN A N 1
ATOM 1832 C CA . GLN A 1 237 ? -19.016 -21.719 0.698 1 84.19 237 GLN A CA 1
ATOM 1833 C C . GLN A 1 237 ? -18.312 -22.469 -0.432 1 84.19 237 GLN A C 1
ATOM 1835 O O . GLN A 1 237 ? -18.375 -23.688 -0.525 1 84.19 237 GLN A O 1
ATOM 1840 N N . ARG A 1 238 ? -17.781 -21.734 -1.404 1 90.88 238 ARG A N 1
ATOM 1841 C CA . ARG A 1 238 ? -16.891 -22.234 -2.439 1 90.88 238 ARG A CA 1
ATOM 1842 C C . ARG A 1 238 ? -15.523 -21.547 -2.363 1 90.88 238 ARG A C 1
ATOM 1844 O O . ARG A 1 238 ? -15.445 -20.328 -2.24 1 90.88 238 ARG A O 1
ATOM 1851 N N . VAL A 1 239 ? -14.5 -22.406 -2.408 1 91.75 239 VAL A N 1
ATOM 1852 C CA . VAL A 1 239 ? -13.156 -21.844 -2.275 1 91.75 239 VAL A CA 1
ATOM 1853 C C . VAL A 1 239 ? -12.227 -22.484 -3.311 1 91.75 239 VAL A C 1
ATOM 1855 O O . VAL A 1 239 ? -12.297 -23.688 -3.561 1 91.75 239 VAL A O 1
ATOM 1858 N N . THR A 1 240 ? -11.445 -21.703 -3.949 1 95.06 240 THR A N 1
ATOM 1859 C CA . THR A 1 240 ? -10.312 -22.156 -4.75 1 95.06 240 THR A CA 1
ATOM 1860 C C . THR A 1 240 ? -9 -21.656 -4.16 1 95.06 240 THR A C 1
ATOM 1862 O O . THR A 1 240 ? -8.82 -20.469 -3.934 1 95.06 240 THR A O 1
ATOM 1865 N N . LEU A 1 241 ? -8.133 -22.594 -3.889 1 93.06 241 LEU A N 1
ATOM 1866 C CA . LEU A 1 241 ? -6.781 -22.281 -3.434 1 93.06 241 LEU A CA 1
ATOM 1867 C C . LEU A 1 241 ? -5.77 -22.484 -4.555 1 93.06 241 LEU A C 1
ATOM 1869 O O . LEU A 1 241 ? -5.949 -23.359 -5.414 1 93.06 241 LEU A O 1
ATOM 1873 N N . VAL A 1 242 ? -4.773 -21.672 -4.578 1 95.75 242 VAL A N 1
ATOM 1874 C CA . VAL A 1 242 ? -3.619 -21.828 -5.461 1 95.75 242 VAL A CA 1
ATOM 1875 C C . VAL A 1 242 ? -2.336 -21.828 -4.633 1 95.75 242 VAL A C 1
ATOM 1877 O O . VAL A 1 242 ? -2.166 -21.016 -3.73 1 95.75 242 VAL A O 1
ATOM 1880 N N . ALA A 1 243 ? -1.462 -22.75 -4.918 1 92.94 243 ALA A N 1
ATOM 1881 C CA . ALA A 1 243 ? -0.211 -22.812 -4.168 1 92.94 243 ALA A CA 1
ATOM 1882 C C . ALA A 1 243 ? 0.92 -23.375 -5.027 1 92.94 243 ALA A C 1
ATOM 1884 O O . ALA A 1 243 ? 0.673 -24.062 -6.02 1 92.94 243 ALA A O 1
ATOM 1885 N N . SER A 1 244 ? 2.105 -23.078 -4.629 1 92.75 244 SER A N 1
ATOM 1886 C CA . SER A 1 244 ? 3.279 -23.578 -5.336 1 92.75 244 SER A CA 1
ATOM 1887 C C . SER A 1 244 ? 3.385 -25.094 -5.234 1 92.75 244 SER A C 1
ATOM 1889 O O . SER A 1 244 ? 3.826 -25.75 -6.176 1 92.75 244 SER A O 1
ATOM 1891 N N . VAL A 1 245 ? 3.045 -25.609 -4.102 1 88.5 245 VAL A N 1
ATOM 1892 C CA . VAL A 1 245 ? 3.027 -27.047 -3.838 1 88.5 245 VAL A CA 1
ATOM 1893 C C . VAL A 1 245 ? 1.751 -27.406 -3.086 1 88.5 245 VAL A C 1
ATOM 1895 O O . VAL A 1 245 ? 1.181 -26.578 -2.371 1 88.5 245 VAL A O 1
ATOM 1898 N N . PRO A 1 246 ? 1.353 -28.656 -3.318 1 87.56 246 PRO A N 1
ATOM 1899 C CA . PRO A 1 246 ? 0.201 -29.078 -2.518 1 87.56 246 PRO A CA 1
ATOM 1900 C C . PRO A 1 246 ? 0.428 -28.891 -1.019 1 87.56 246 PRO A C 1
ATOM 1902 O O . PRO A 1 246 ? 1.49 -29.25 -0.503 1 87.56 246 PRO A O 1
ATOM 1905 N N . LEU A 1 247 ? -0.592 -28.422 -0.374 1 82.88 247 LEU A N 1
ATOM 1906 C CA . LEU A 1 247 ? -0.437 -28.109 1.043 1 82.88 247 LEU A CA 1
ATOM 1907 C C . LEU A 1 247 ? -1.166 -29.125 1.909 1 82.88 247 LEU A C 1
ATOM 1909 O O . LEU A 1 247 ? -0.978 -29.156 3.127 1 82.88 247 LEU A O 1
ATOM 1913 N N . THR A 1 248 ? -2.006 -29.844 1.32 1 79.69 248 THR A N 1
ATOM 1914 C CA . THR A 1 248 ? -2.742 -30.906 2.006 1 79.69 248 THR A CA 1
ATOM 1915 C C . THR A 1 248 ? -2.668 -32.219 1.221 1 79.69 248 THR A C 1
ATOM 1917 O O . THR A 1 248 ? -2.133 -32.25 0.112 1 79.69 248 THR A O 1
ATOM 1920 N N . ALA A 1 249 ? -3.254 -33.219 1.838 1 81 249 ALA A N 1
ATOM 1921 C CA . ALA A 1 249 ? -3.223 -34.531 1.21 1 81 249 ALA A CA 1
ATOM 1922 C C . ALA A 1 249 ? -4.301 -34.656 0.137 1 81 249 ALA A C 1
ATOM 1924 O O . ALA A 1 249 ? -4.34 -35.656 -0.604 1 81 249 ALA A O 1
ATOM 1925 N N . GLU A 1 250 ? -5.066 -33.688 0.006 1 84.75 250 GLU A N 1
ATOM 1926 C CA . GLU A 1 250 ? -6.105 -33.688 -1.019 1 84.75 250 GLU A CA 1
ATOM 1927 C C . GLU A 1 250 ? -5.5 -33.688 -2.42 1 84.75 250 GLU A C 1
ATOM 1929 O O . GLU A 1 250 ? -4.289 -33.531 -2.574 1 84.75 250 GLU A O 1
ATOM 1934 N N . ARG A 1 251 ? -6.336 -33.875 -3.307 1 89.06 251 ARG A N 1
ATOM 1935 C CA . ARG A 1 251 ? -5.867 -33.906 -4.688 1 89.06 251 ARG A CA 1
ATOM 1936 C C . ARG A 1 251 ? -5.801 -32.5 -5.273 1 89.06 251 ARG A C 1
ATOM 1938 O O . ARG A 1 251 ? -6.812 -31.969 -5.719 1 89.06 251 ARG A O 1
ATOM 1945 N N . TRP A 1 252 ? -4.66 -31.969 -5.312 1 92.81 252 TRP A N 1
ATOM 1946 C CA . TRP A 1 252 ? -4.418 -30.703 -5.977 1 92.81 252 TRP A CA 1
ATOM 1947 C C . TRP A 1 252 ? -4.199 -30.891 -7.473 1 92.81 252 TRP A C 1
ATOM 1949 O O . TRP A 1 252 ? -3.551 -31.859 -7.891 1 92.81 252 TRP A O 1
ATOM 1959 N N . GLU A 1 253 ? -4.738 -30.062 -8.258 1 97.19 253 GLU A N 1
ATOM 1960 C CA . GLU A 1 253 ? -4.578 -30.125 -9.711 1 97.19 253 GLU A CA 1
ATOM 1961 C C . GLU A 1 253 ? -3.451 -29.219 -10.18 1 97.19 253 GLU A C 1
ATOM 1963 O O . GLU A 1 253 ? -3.461 -28.016 -9.906 1 97.19 253 GLU A O 1
ATOM 1968 N N . PRO A 1 254 ? -2.488 -29.781 -10.898 1 97.12 254 PRO A N 1
ATOM 1969 C CA . PRO A 1 254 ? -1.424 -28.922 -11.414 1 97.12 254 PRO A CA 1
ATOM 1970 C C . PRO A 1 254 ? -1.927 -27.906 -12.445 1 97.12 254 PRO A C 1
ATOM 1972 O O . PRO A 1 254 ? -2.818 -28.234 -13.242 1 97.12 254 PRO A O 1
ATOM 1975 N N . VAL A 1 255 ? -1.43 -26.688 -12.352 1 98.06 255 VAL A N 1
ATOM 1976 C CA . VAL A 1 255 ? -1.623 -25.719 -13.43 1 98.06 255 VAL A CA 1
ATOM 1977 C C . VAL A 1 255 ? -0.615 -25.984 -14.547 1 98.06 255 VAL A C 1
ATOM 1979 O O . VAL A 1 255 ? 0.594 -26.016 -14.305 1 98.06 255 VAL A O 1
ATOM 1982 N N . ALA A 1 256 ? -1.04 -26.156 -15.773 1 97.31 256 ALA A N 1
ATOM 1983 C CA . ALA A 1 256 ? -0.162 -26.516 -16.891 1 97.31 256 ALA A CA 1
ATOM 1984 C C . ALA A 1 256 ? 0.803 -25.375 -17.203 1 97.31 256 ALA A C 1
ATOM 1986 O O . ALA A 1 256 ? 0.488 -24.203 -16.984 1 97.31 256 ALA A O 1
ATOM 1987 N N . ALA A 1 257 ? 1.994 -25.781 -17.734 1 97.31 257 ALA A N 1
ATOM 1988 C CA . ALA A 1 257 ? 2.971 -24.766 -18.109 1 97.31 257 ALA A CA 1
ATOM 1989 C C . ALA A 1 257 ? 2.395 -23.828 -19.172 1 97.31 257 ALA A C 1
ATOM 1991 O O . ALA A 1 257 ? 1.922 -24.266 -20.219 1 97.31 257 ALA A O 1
ATOM 1992 N N . GLY A 1 258 ? 2.4 -22.547 -18.828 1 97.44 258 GLY A N 1
ATOM 1993 C CA . GLY A 1 258 ? 1.928 -21.531 -19.766 1 97.44 258 GLY A CA 1
ATOM 1994 C C . GLY A 1 258 ? 0.45 -21.219 -19.609 1 97.44 258 GLY A C 1
ATOM 1995 O O . GLY A 1 258 ? -0.059 -20.281 -20.219 1 97.44 258 GLY A O 1
ATOM 1996 N N . GLU A 1 259 ? -0.171 -21.953 -18.797 1 97.75 259 GLU A N 1
ATOM 1997 C CA . GLU A 1 259 ? -1.605 -21.797 -18.594 1 97.75 259 GLU A CA 1
ATOM 1998 C C . GLU A 1 259 ? -1.898 -20.547 -17.75 1 97.75 259 GLU A C 1
ATOM 2000 O O . GLU A 1 259 ? -1.151 -20.234 -16.828 1 97.75 259 GLU A O 1
ATOM 2005 N N . VAL A 1 260 ? -2.969 -19.828 -18.141 1 98.5 260 VAL A N 1
ATOM 2006 C CA . VAL A 1 260 ? -3.455 -18.703 -17.359 1 98.5 260 VAL A CA 1
ATOM 2007 C C . VAL A 1 260 ? -4.891 -18.953 -16.906 1 98.5 260 VAL A C 1
ATOM 2009 O O . VAL A 1 260 ? -5.758 -19.266 -17.719 1 98.5 260 VAL A O 1
ATOM 2012 N N . LEU A 1 261 ? -5.098 -18.844 -15.617 1 98.69 261 LEU A N 1
ATOM 2013 C CA . LEU A 1 261 ? -6.43 -19 -15.039 1 98.69 261 LEU A CA 1
ATOM 2014 C C . LEU A 1 261 ? -7.004 -17.656 -14.617 1 98.69 261 LEU A C 1
ATOM 2016 O O . LEU A 1 261 ? -6.266 -16.766 -14.188 1 98.69 261 LEU A O 1
ATOM 2020 N N . ALA A 1 262 ? -8.289 -17.531 -14.742 1 98.81 262 ALA A N 1
ATOM 2021 C CA . ALA A 1 262 ? -9.062 -16.469 -14.07 1 98.81 262 ALA A CA 1
ATOM 2022 C C . ALA A 1 262 ? -10.016 -17.062 -13.039 1 98.81 262 ALA A C 1
ATOM 2024 O O . ALA A 1 262 ? -10.812 -17.953 -13.359 1 98.81 262 ALA A O 1
ATOM 2025 N N . ILE A 1 263 ? -9.891 -16.609 -11.836 1 98.75 263 ILE A N 1
ATOM 2026 C CA . ILE A 1 263 ? -10.656 -17.188 -10.727 1 98.75 263 ILE A CA 1
ATOM 2027 C C . ILE A 1 263 ? -11.453 -16.078 -10.031 1 98.75 263 ILE A C 1
ATOM 2029 O O . ILE A 1 263 ? -10.953 -14.969 -9.836 1 98.75 263 ILE A O 1
ATOM 2033 N N . ALA A 1 264 ? -12.672 -16.312 -9.656 1 98.25 264 ALA A N 1
ATOM 2034 C CA . ALA A 1 264 ? -13.5 -15.438 -8.844 1 98.25 264 ALA A CA 1
ATOM 2035 C C . ALA A 1 264 ? -14.594 -16.219 -8.125 1 98.25 264 ALA A C 1
ATOM 2037 O O . ALA A 1 264 ? -15.07 -17.234 -8.625 1 98.25 264 ALA A O 1
ATOM 2038 N N . GLY A 1 265 ? -14.922 -15.766 -6.984 1 96.19 265 GLY A N 1
ATOM 2039 C CA . GLY A 1 265 ? -16 -16.406 -6.246 1 96.19 265 GLY A CA 1
ATOM 2040 C C . GLY A 1 265 ? -15.727 -17.859 -5.938 1 96.19 265 GLY A C 1
ATOM 2041 O O . GLY A 1 265 ? -16.641 -18.688 -5.949 1 96.19 265 GLY A O 1
ATOM 2042 N N . GLY A 1 266 ? -14.492 -18.156 -5.855 1 95.56 266 GLY A N 1
ATOM 2043 C CA . GLY A 1 266 ? -14.125 -19.516 -5.516 1 95.56 266 GLY A CA 1
ATOM 2044 C C . GLY A 1 266 ? -14.195 -20.469 -6.695 1 95.56 266 GLY A C 1
ATOM 2045 O O . GLY A 1 266 ? -14.133 -21.688 -6.523 1 95.56 266 GLY A O 1
ATOM 2046 N N . ARG A 1 267 ? -14.352 -19.938 -7.887 1 96.56 267 ARG A N 1
ATOM 2047 C CA . ARG A 1 267 ? -14.484 -20.766 -9.086 1 96.56 267 ARG A CA 1
ATOM 2048 C C . ARG A 1 267 ? -13.477 -20.344 -10.148 1 96.56 267 ARG A C 1
ATOM 2050 O O . ARG A 1 267 ? -13.219 -19.156 -10.336 1 96.56 267 ARG A O 1
ATOM 2057 N N . ILE A 1 268 ? -12.977 -21.312 -10.789 1 97.94 268 ILE A N 1
ATOM 2058 C CA . ILE A 1 268 ? -12.18 -21.031 -11.977 1 97.94 268 ILE A CA 1
ATOM 2059 C C . ILE A 1 268 ? -13.094 -20.688 -13.141 1 97.94 268 ILE A C 1
ATOM 2061 O O . ILE A 1 268 ? -13.82 -21.547 -13.648 1 97.94 268 ILE A O 1
ATOM 2065 N N . LEU A 1 269 ? -13.031 -19.484 -13.57 1 98.12 269 LEU A N 1
ATOM 2066 C CA . LEU A 1 269 ? -13.938 -18.969 -14.602 1 98.12 269 LEU A CA 1
ATOM 2067 C C . LEU A 1 269 ? -13.391 -19.266 -15.992 1 98.12 269 LEU A C 1
ATOM 2069 O O . LEU A 1 269 ? -14.156 -19.422 -16.953 1 98.12 269 LEU A O 1
ATOM 2073 N N . SER A 1 270 ? -12.055 -19.25 -16.125 1 97 270 SER A N 1
ATOM 2074 C CA . SER A 1 270 ? -11.406 -19.469 -17.422 1 97 270 SER A CA 1
ATOM 2075 C C . SER A 1 270 ? -10.055 -20.156 -17.234 1 97 270 SER A C 1
ATOM 2077 O O . SER A 1 270 ? -9.336 -19.891 -16.266 1 97 270 SER A O 1
ATOM 2079 N N . ARG A 1 271 ? -9.812 -21.031 -18.109 1 95.44 271 ARG A N 1
ATOM 2080 C CA . ARG A 1 271 ? -8.523 -21.703 -18.25 1 95.44 271 ARG A CA 1
ATOM 2081 C C . ARG A 1 271 ? -8.016 -21.609 -19.688 1 95.44 271 ARG A C 1
ATOM 2083 O O . ARG A 1 271 ? -8.625 -22.156 -20.609 1 95.44 271 ARG A O 1
ATOM 2090 N N . THR A 1 272 ? -6.965 -20.859 -19.844 1 92.56 272 THR A N 1
ATOM 2091 C CA . THR A 1 272 ? -6.457 -20.656 -21.203 1 92.56 272 THR A CA 1
ATOM 2092 C C . THR A 1 272 ? -5.027 -21.188 -21.328 1 92.56 272 THR A C 1
ATOM 2094 O O . THR A 1 272 ? -4.203 -20.969 -20.438 1 92.56 272 THR A O 1
ATOM 2097 N N . GLY A 1 273 ? -4.746 -21.844 -22.375 1 86.69 273 GLY A N 1
ATOM 2098 C CA . GLY A 1 273 ? -3.42 -22.391 -22.609 1 86.69 273 GLY A CA 1
ATOM 2099 C C . GLY A 1 273 ? -2.391 -21.312 -22.938 1 86.69 273 GLY A C 1
ATOM 2100 O O . GLY A 1 273 ? -2.707 -20.125 -22.969 1 86.69 273 GLY A O 1
ATOM 2101 N N . ALA A 1 274 ? -1.192 -21.781 -23.109 1 83.12 274 ALA A N 1
ATOM 2102 C CA . ALA A 1 274 ? -0.061 -20.891 -23.344 1 83.12 274 ALA A CA 1
ATOM 2103 C C . ALA A 1 274 ? -0.255 -20.094 -24.625 1 83.12 274 ALA A C 1
ATOM 2105 O O . ALA A 1 274 ? -0.615 -20.641 -25.672 1 83.12 274 ALA A O 1
ATOM 2106 N N . ALA A 1 275 ? -0.187 -18.797 -24.406 1 75.75 275 ALA A N 1
ATOM 2107 C CA . ALA A 1 275 ? -0.147 -17.953 -25.594 1 75.75 275 ALA A CA 1
ATOM 2108 C C . ALA A 1 275 ? 1.254 -17.922 -26.203 1 75.75 275 ALA A C 1
ATOM 2110 O O . ALA A 1 275 ? 2.244 -18.156 -25.5 1 75.75 275 ALA A O 1
ATOM 2111 N N . LEU A 1 276 ? 1.287 -17.812 -27.516 1 70.5 276 LEU A N 1
ATOM 2112 C CA . LEU A 1 276 ? 2.586 -17.625 -28.141 1 70.5 276 LEU A CA 1
ATOM 2113 C C . LEU A 1 276 ? 3.084 -16.203 -27.938 1 70.5 276 LEU A C 1
ATOM 2115 O O . LEU A 1 276 ? 2.289 -15.258 -27.922 1 70.5 276 LEU A O 1
ATOM 2119 N N . PRO A 1 277 ? 4.402 -16.062 -27.531 1 65.38 277 PRO A N 1
ATOM 2120 C CA . PRO A 1 277 ? 4.941 -14.711 -27.391 1 65.38 277 PRO A CA 1
ATOM 2121 C C . PRO A 1 277 ? 4.82 -13.891 -28.672 1 65.38 277 PRO A C 1
ATOM 2123 O O . PRO A 1 277 ? 4.797 -14.453 -29.766 1 65.38 277 PRO A O 1
ATOM 2126 N N . ASP A 1 278 ? 4.441 -12.648 -28.547 1 58.03 278 ASP A N 1
ATOM 2127 C CA . ASP A 1 278 ? 4.449 -11.773 -29.719 1 58.03 278 ASP A CA 1
ATOM 2128 C C . ASP A 1 278 ? 5.816 -11.797 -30.406 1 58.03 278 ASP A C 1
ATOM 2130 O O . ASP A 1 278 ? 6.848 -11.633 -29.75 1 58.03 278 ASP A O 1
ATOM 2134 N N . PRO A 1 279 ? 5.926 -12.195 -31.609 1 53.12 279 PRO A N 1
ATOM 2135 C CA . PRO A 1 279 ? 7.191 -12.266 -32.344 1 53.12 279 PRO A CA 1
ATOM 2136 C C . PRO A 1 279 ? 8.023 -10.992 -32.219 1 53.12 279 PRO A C 1
ATOM 2138 O O . PRO A 1 279 ? 9.234 -11.016 -32.438 1 53.12 279 PRO A O 1
ATOM 2141 N N . SER A 1 280 ? 7.508 -9.875 -31.984 1 50 280 SER A N 1
ATOM 2142 C CA . SER A 1 280 ? 8.281 -8.641 -31.922 1 50 280 SER A CA 1
ATOM 2143 C C . SER A 1 280 ? 9.078 -8.547 -30.625 1 50 280 SER A C 1
ATOM 2145 O O . SER A 1 280 ? 9.883 -7.637 -30.453 1 50 280 SER A O 1
ATOM 2147 N N . THR A 1 281 ? 8.828 -9.398 -29.734 1 51.78 281 THR A N 1
ATOM 2148 C CA . THR A 1 281 ? 9.547 -9.367 -28.469 1 51.78 281 THR A CA 1
ATOM 2149 C C . THR A 1 281 ? 10.945 -9.969 -28.625 1 51.78 281 THR A C 1
ATOM 2151 O O . THR A 1 281 ? 11.094 -11.078 -29.141 1 51.78 281 THR A O 1
ATOM 2154 N N . PRO A 1 282 ? 12.062 -9.25 -28.469 1 46.56 282 PRO A N 1
ATOM 2155 C CA . PRO A 1 282 ? 13.422 -9.719 -28.734 1 46.56 282 PRO A CA 1
ATOM 2156 C C . PRO A 1 282 ? 13.727 -11.055 -28.062 1 46.56 282 PRO A C 1
ATOM 2158 O O . PRO A 1 282 ? 13.359 -11.266 -26.906 1 46.56 282 PRO A O 1
ATOM 2161 N N . GLN A 1 283 ? 13.719 -12.102 -28.812 1 46.06 283 GLN A N 1
ATOM 2162 C CA . GLN A 1 283 ? 14.219 -13.391 -28.344 1 46.06 283 GLN A CA 1
ATOM 2163 C C . GLN A 1 283 ? 15.656 -13.281 -27.859 1 46.06 283 GLN A C 1
ATOM 2165 O O . GLN A 1 283 ? 16.469 -12.555 -28.453 1 46.06 283 GLN A O 1
ATOM 2170 N N . LEU A 1 284 ? 15.875 -13.492 -26.578 1 43.72 284 LEU A N 1
ATOM 2171 C CA . LEU A 1 284 ? 17.25 -13.516 -26.094 1 43.72 284 LEU A CA 1
ATOM 2172 C C . LEU A 1 284 ? 18.125 -14.406 -26.984 1 43.72 284 LEU A C 1
ATOM 2174 O O . LEU A 1 284 ? 17.828 -15.594 -27.156 1 43.72 284 LEU A O 1
ATOM 2178 N N . VAL A 1 285 ? 18.812 -13.812 -28.047 1 34.88 285 VAL A N 1
ATOM 2179 C CA . VAL A 1 285 ? 19.828 -14.531 -28.797 1 34.88 285 VAL A CA 1
ATOM 2180 C C . VAL A 1 285 ? 20.859 -15.148 -27.844 1 34.88 285 VAL A C 1
ATOM 2182 O O . VAL A 1 285 ? 21.359 -14.469 -26.938 1 34.88 285 VAL A O 1
ATOM 2185 N N . GLU A 1 286 ? 20.594 -16.453 -27.578 1 33.81 286 GLU A N 1
ATOM 2186 C CA . GLU A 1 286 ? 21.688 -17.219 -26.984 1 33.81 286 GLU A CA 1
ATOM 2187 C C . GLU A 1 286 ? 23.047 -16.75 -27.531 1 33.81 286 GLU A C 1
ATOM 2189 O O . GLU A 1 286 ? 23.234 -16.703 -28.75 1 33.81 286 GLU A O 1
ATOM 2194 N N . SER A 1 287 ? 23.578 -15.711 -26.844 1 27.39 287 SER A N 1
ATOM 2195 C CA . SER A 1 287 ? 24.984 -15.727 -27.203 1 27.39 287 SER A CA 1
ATOM 2196 C C . SER A 1 287 ? 25.672 -17 -26.719 1 27.39 287 SER A C 1
ATOM 2198 O O . SER A 1 287 ? 25.375 -17.484 -25.625 1 27.39 287 SER A O 1
ATOM 2200 N N . MET B 1 1 ? -13.242 14.852 15.773 1 78.5 1 MET B N 1
ATOM 2201 C CA . MET B 1 1 ? -12.367 15.297 14.695 1 78.5 1 MET B CA 1
ATOM 2202 C C . MET B 1 1 ? -11.172 14.367 14.539 1 78.5 1 MET B C 1
ATOM 2204 O O . MET B 1 1 ? -10.688 13.805 15.523 1 78.5 1 MET B O 1
ATOM 2208 N N . CYS B 1 2 ? -10.688 14.195 13.281 1 86 2 CYS B N 1
ATOM 2209 C CA . CYS B 1 2 ? -9.555 13.312 13.031 1 86 2 CYS B CA 1
ATOM 2210 C C . CYS B 1 2 ? -8.281 13.875 13.664 1 86 2 CYS B C 1
ATOM 2212 O O . CYS B 1 2 ? -8.227 15.055 14.008 1 86 2 CYS B O 1
ATOM 2214 N N . GLU B 1 3 ? -7.406 13.031 13.945 1 90.5 3 GLU B N 1
ATOM 2215 C CA . GLU B 1 3 ? -6.117 13.43 14.508 1 90.5 3 GLU B CA 1
ATOM 2216 C C . GLU B 1 3 ? -4.965 13.008 13.602 1 90.5 3 GLU B C 1
ATOM 2218 O O . GLU B 1 3 ? -4.977 11.906 13.047 1 90.5 3 GLU B O 1
ATOM 2223 N N . LEU B 1 4 ? -3.986 13.922 13.484 1 94.56 4 LEU B N 1
ATOM 2224 C CA . LEU B 1 4 ? -2.777 13.672 12.703 1 94.56 4 LEU B CA 1
ATOM 2225 C C . LEU B 1 4 ? -1.558 13.57 13.617 1 94.56 4 LEU B C 1
ATOM 2227 O O . LEU B 1 4 ? -1.467 14.289 14.617 1 94.56 4 LEU B O 1
ATOM 2231 N N . LEU B 1 5 ? -0.633 12.742 13.25 1 93.25 5 LEU B N 1
ATOM 2232 C CA . LEU B 1 5 ? 0.656 12.617 13.922 1 93.25 5 LEU B CA 1
ATOM 2233 C C . LEU B 1 5 ? 1.752 12.25 12.93 1 93.25 5 LEU B C 1
ATOM 2235 O O . LEU B 1 5 ? 1.549 11.391 12.07 1 93.25 5 LEU B O 1
ATOM 2239 N N . ALA B 1 6 ? 2.914 12.891 13.039 1 96.38 6 ALA B N 1
ATOM 2240 C CA . ALA B 1 6 ? 4.062 12.5 12.227 1 96.38 6 ALA B CA 1
ATOM 2241 C C . ALA B 1 6 ? 5.367 12.664 13.008 1 96.38 6 ALA B C 1
ATOM 2243 O O . ALA B 1 6 ? 5.438 13.445 13.953 1 96.38 6 ALA B O 1
ATOM 2244 N N . MET B 1 7 ? 6.316 11.93 12.625 1 94.06 7 MET B N 1
ATOM 2245 C CA . MET B 1 7 ? 7.656 11.984 13.195 1 94.06 7 MET B CA 1
ATOM 2246 C C . MET B 1 7 ? 8.719 12 12.102 1 94.06 7 MET B C 1
ATOM 2248 O O . MET B 1 7 ? 8.648 11.211 11.156 1 94.06 7 MET B O 1
ATOM 2252 N N . SER B 1 8 ? 9.617 12.867 12.188 1 96.38 8 SER B N 1
ATOM 2253 C CA . SER B 1 8 ? 10.875 12.875 11.453 1 96.38 8 SER B CA 1
ATOM 2254 C C . SER B 1 8 ? 12.07 12.844 12.406 1 96.38 8 SER B C 1
ATOM 2256 O O . SER B 1 8 ? 12.109 13.594 13.383 1 96.38 8 SER B O 1
ATOM 2258 N N . SER B 1 9 ? 13 11.977 12.125 1 93.5 9 SER B N 1
ATOM 2259 C CA . SER B 1 9 ? 14.156 11.875 13.016 1 93.5 9 SER B CA 1
ATOM 2260 C C . SER B 1 9 ? 15.453 11.711 12.227 1 93.5 9 SER B C 1
ATOM 2262 O O . SER B 1 9 ? 15.422 11.328 11.055 1 93.5 9 SER B O 1
ATOM 2264 N N . LEU B 1 10 ? 16.5 12.07 12.883 1 92.5 10 LEU B N 1
ATOM 2265 C CA . LEU B 1 10 ? 17.828 11.922 12.281 1 92.5 10 LEU B CA 1
ATOM 2266 C C . LEU B 1 10 ? 18.188 10.445 12.125 1 92.5 10 LEU B C 1
ATOM 2268 O O . LEU B 1 10 ? 18.484 9.992 11.023 1 92.5 10 LEU B O 1
ATOM 2272 N N . GLU B 1 11 ? 18.125 9.773 13.281 1 89.06 11 GLU B N 1
ATOM 2273 C CA . GLU B 1 11 ? 18.312 8.328 13.289 1 89.06 11 GLU B CA 1
ATOM 2274 C C . GLU B 1 11 ? 16.984 7.594 13.422 1 89.06 11 GLU B C 1
ATOM 2276 O O . GLU B 1 11 ? 16.047 8.102 14.039 1 89.06 11 GLU B O 1
ATOM 2281 N N . PRO B 1 12 ? 17 6.422 12.781 1 88.88 12 PRO B N 1
ATOM 2282 C CA . PRO B 1 12 ? 15.75 5.676 12.945 1 88.88 12 PRO B CA 1
ATOM 2283 C C . PRO B 1 12 ? 15.336 5.52 14.406 1 88.88 12 PRO B C 1
ATOM 2285 O O . PRO B 1 12 ? 16.188 5.277 15.266 1 88.88 12 PRO B O 1
ATOM 2288 N N . ALA B 1 13 ? 14.047 5.703 14.664 1 83.25 13 ALA B N 1
ATOM 2289 C CA . ALA B 1 13 ? 13.523 5.605 16.031 1 83.25 13 ALA B CA 1
ATOM 2290 C C . ALA B 1 13 ? 12.234 4.801 16.062 1 83.25 13 ALA B C 1
ATOM 2292 O O . ALA B 1 13 ? 11.562 4.637 15.039 1 83.25 13 ALA B O 1
ATOM 2293 N N . THR B 1 14 ? 12.039 4.145 17.234 1 80.5 14 THR B N 1
ATOM 2294 C CA . THR B 1 14 ? 10.766 3.471 17.438 1 80.5 14 THR B CA 1
ATOM 2295 C C . THR B 1 14 ? 9.711 4.453 17.938 1 80.5 14 THR B C 1
ATOM 2297 O O . THR B 1 14 ? 10.016 5.344 18.734 1 80.5 14 THR B O 1
ATOM 2300 N N . LEU B 1 15 ? 8.539 4.355 17.422 1 74.19 15 LEU B N 1
ATOM 2301 C CA . LEU B 1 15 ? 7.43 5.188 17.891 1 74.19 15 LEU B CA 1
ATOM 2302 C C . LEU B 1 15 ? 6.395 4.348 18.625 1 74.19 15 LEU B C 1
ATOM 2304 O O . LEU B 1 15 ? 5.766 3.465 18.031 1 74.19 15 LEU B O 1
ATOM 2308 N N . SER B 1 16 ? 6.293 4.039 19.875 1 64.81 16 SER B N 1
ATOM 2309 C CA . SER B 1 16 ? 5.281 3.318 20.641 1 64.81 16 SER B CA 1
ATOM 2310 C C . SER B 1 16 ? 4.359 4.281 21.375 1 64.81 16 SER B C 1
ATOM 2312 O O . SER B 1 16 ? 3.139 4.098 21.391 1 64.81 16 SER B O 1
ATOM 2314 N N . ILE B 1 17 ? 4.598 5.16 22.188 1 53.81 17 ILE B N 1
ATOM 2315 C CA . ILE B 1 17 ? 3.842 5.992 23.125 1 53.81 17 ILE B CA 1
ATOM 2316 C C . ILE B 1 17 ? 2.779 6.781 22.359 1 53.81 17 ILE B C 1
ATOM 2318 O O . ILE B 1 17 ? 1.625 6.855 22.781 1 53.81 17 ILE B O 1
ATOM 2322 N N . SER B 1 18 ? 3.232 7.293 21.188 1 58.81 18 SER B N 1
ATOM 2323 C CA . SER B 1 18 ? 2.496 8.359 20.516 1 58.81 18 SER B CA 1
ATOM 2324 C C . SER B 1 18 ? 1.212 7.828 19.891 1 58.81 18 SER B C 1
ATOM 2326 O O . SER B 1 18 ? 0.18 8.508 19.906 1 58.81 18 SER B O 1
ATOM 2328 N N . LEU B 1 19 ? 1.195 6.535 19.703 1 64 19 LEU B N 1
ATOM 2329 C CA . LEU B 1 19 ? -0.017 6.078 19.031 1 64 19 LEU B CA 1
ATOM 2330 C C . LEU B 1 19 ? -1.116 5.773 20.047 1 64 19 LEU B C 1
ATOM 2332 O O . LEU B 1 19 ? -2.295 6.016 19.781 1 64 19 LEU B O 1
ATOM 2336 N N . GLU B 1 20 ? -0.592 5.34 21.219 1 62.44 20 GLU B N 1
ATOM 2337 C CA . GLU B 1 20 ? -1.555 5.074 22.281 1 62.44 20 GLU B CA 1
ATOM 2338 C C . GLU B 1 20 ? -2.172 6.367 22.812 1 62.44 20 GLU B C 1
ATOM 2340 O O . GLU B 1 20 ? -3.391 6.453 22.984 1 62.44 20 GLU B O 1
ATOM 2345 N N . ALA B 1 21 ? -1.275 7.254 23.062 1 63.16 21 ALA B N 1
ATOM 2346 C CA . ALA B 1 21 ? -1.752 8.555 23.531 1 63.16 21 ALA B CA 1
ATOM 2347 C C . ALA B 1 21 ? -2.602 9.234 22.453 1 63.16 21 ALA B C 1
ATOM 2349 O O . ALA B 1 21 ? -3.637 9.828 22.766 1 63.16 21 ALA B O 1
ATOM 2350 N N . PHE B 1 22 ? -2.037 9.062 21.359 1 68.88 22 PHE B N 1
ATOM 2351 C CA . PHE B 1 22 ? -2.729 9.578 20.188 1 68.88 22 PHE B CA 1
ATOM 2352 C C . PHE B 1 22 ? -4.113 8.961 20.047 1 68.88 22 PHE B C 1
ATOM 2354 O O . PHE B 1 22 ? -5.086 9.648 19.75 1 68.88 22 PHE B O 1
ATOM 2361 N N . SER B 1 23 ? -4.148 7.77 20.375 1 63.66 23 SER B N 1
ATOM 2362 C CA . SER B 1 23 ? -5.406 7.035 20.312 1 63.66 23 SER B CA 1
ATOM 2363 C C . SER B 1 23 ? -6.352 7.449 21.422 1 63.66 23 SER B C 1
ATOM 2365 O O . SER B 1 23 ? -7.566 7.512 21.234 1 63.66 23 SER B O 1
ATOM 2367 N N . GLU B 1 24 ? -5.793 7.613 22.562 1 62.78 24 GLU B N 1
ATOM 2368 C CA . GLU B 1 24 ? -6.594 8.008 23.703 1 62.78 24 GLU B CA 1
ATOM 2369 C C . GLU B 1 24 ? -7.215 9.391 23.5 1 62.78 24 GLU B C 1
ATOM 2371 O O . GLU B 1 24 ? -8.352 9.633 23.906 1 62.78 24 GLU B O 1
ATOM 2376 N N . ARG B 1 25 ? -6.461 10.156 22.953 1 57.31 25 ARG B N 1
ATOM 2377 C CA . ARG B 1 25 ? -7.012 11.477 22.672 1 57.31 25 ARG B CA 1
ATOM 2378 C C . ARG B 1 25 ? -8.016 11.422 21.531 1 57.31 25 ARG B C 1
ATOM 2380 O O . ARG B 1 25 ? -8.93 12.25 21.469 1 57.31 25 ARG B O 1
ATOM 2387 N N . GLY B 1 26 ? -7.699 10.555 20.469 1 51.72 26 GLY B N 1
ATOM 2388 C CA . GLY B 1 26 ? -8.641 10.328 19.391 1 51.72 26 GLY B CA 1
ATOM 2389 C C . GLY B 1 26 ? -9.938 9.695 19.859 1 51.72 26 GLY B C 1
ATOM 2390 O O . GLY B 1 26 ? -10.867 9.508 19.062 1 51.72 26 GLY B O 1
ATOM 2391 N N . GLY B 1 27 ? -10.141 9.32 21.234 1 48.16 27 GLY B N 1
ATOM 2392 C CA . GLY B 1 27 ? -11.422 8.883 21.766 1 48.16 27 GLY B CA 1
ATOM 2393 C C . GLY B 1 27 ? -11.492 8.938 23.281 1 48.16 27 GLY B C 1
ATOM 2394 O O . GLY B 1 27 ? -12.312 8.25 23.891 1 48.16 27 GLY B O 1
ATOM 2395 N N . LEU B 1 28 ? -10.633 9.141 23.984 1 43.53 28 LEU B N 1
ATOM 2396 C CA . LEU B 1 28 ? -11.102 9.219 25.375 1 43.53 28 LEU B CA 1
ATOM 2397 C C . LEU B 1 28 ? -12.297 10.164 25.484 1 43.53 28 LEU B C 1
ATOM 2399 O O . LEU B 1 28 ? -13.289 9.836 26.141 1 43.53 28 LEU B O 1
ATOM 2403 N N . ARG B 1 29 ? -12.227 11.383 25.141 1 44.84 29 ARG B N 1
ATOM 2404 C CA . ARG B 1 29 ? -13.422 12.156 25.438 1 44.84 29 ARG B CA 1
ATOM 2405 C C . ARG B 1 29 ? -14.492 11.945 24.375 1 44.84 29 ARG B C 1
ATOM 2407 O O . ARG B 1 29 ? -15.688 12.07 24.656 1 44.84 29 ARG B O 1
ATOM 2414 N N . ALA B 1 30 ? -14.242 11.961 23.078 1 47.62 30 ALA B N 1
ATOM 2415 C CA . ALA B 1 30 ? -15.211 11.664 22.016 1 47.62 30 ALA B CA 1
ATOM 2416 C C . ALA B 1 30 ? -14.742 10.5 21.156 1 47.62 30 ALA B C 1
ATOM 2418 O O . ALA B 1 30 ? -13.602 10.484 20.688 1 47.62 30 ALA B O 1
ATOM 2419 N N . PRO B 1 31 ? -15.219 9.234 21.281 1 51.78 31 PRO B N 1
ATOM 2420 C CA . PRO B 1 31 ? -14.805 7.945 20.734 1 51.78 31 PRO B CA 1
ATOM 2421 C C . PRO B 1 31 ? -14.508 8.008 19.234 1 51.78 31 PRO B C 1
ATOM 2423 O O . PRO B 1 31 ? -15.375 8.383 18.438 1 51.78 31 PRO B O 1
ATOM 2426 N N . HIS B 1 32 ? -13.266 8.352 18.781 1 61 32 HIS B N 1
ATOM 2427 C CA . HIS B 1 32 ? -12.914 8.086 17.391 1 61 32 HIS B CA 1
ATOM 24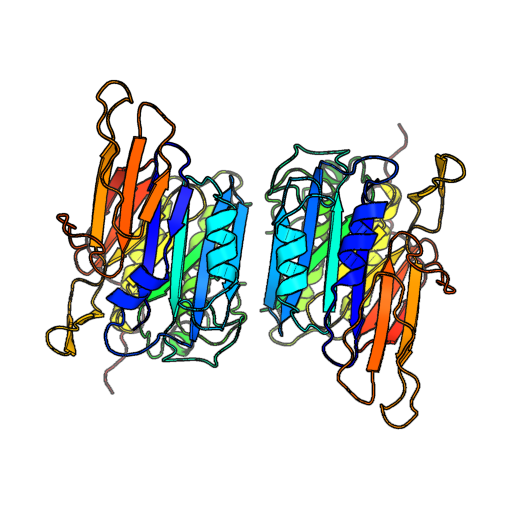28 C C . HIS B 1 32 ? -13 6.59 17.078 1 61 32 HIS B C 1
ATOM 2430 O O . HIS B 1 32 ? -12.117 5.82 17.453 1 61 32 HIS B O 1
ATOM 2436 N N . LYS B 1 33 ? -14.055 6.344 16.516 1 68.5 33 LYS B N 1
ATOM 2437 C CA . LYS B 1 33 ? -14.422 4.938 16.422 1 68.5 33 LYS B CA 1
ATOM 2438 C C . LYS B 1 33 ? -14.414 4.469 14.961 1 68.5 33 LYS B C 1
ATOM 2440 O O . LYS B 1 33 ? -14.852 3.355 14.664 1 68.5 33 LYS B O 1
ATOM 2445 N N . ASP B 1 34 ? -13.742 5.492 14.164 1 83.31 34 ASP B N 1
ATOM 2446 C CA . ASP B 1 34 ? -14.07 5.148 12.781 1 83.31 34 ASP B CA 1
ATOM 2447 C C . ASP B 1 34 ? -12.828 4.699 12.016 1 83.31 34 ASP B C 1
ATOM 2449 O O . ASP B 1 34 ? -12.844 4.621 10.781 1 83.31 34 ASP B O 1
ATOM 2453 N N . GLY B 1 35 ? -11.719 4.512 12.742 1 89.31 35 GLY B N 1
ATOM 2454 C CA . GLY B 1 35 ? -10.562 3.947 12.062 1 89.31 35 GLY B CA 1
ATOM 2455 C C . GLY B 1 35 ? -9.266 4.645 12.414 1 89.31 35 GLY B C 1
ATOM 2456 O O . GLY B 1 35 ? -9.273 5.73 13 1 89.31 35 GLY B O 1
ATOM 2457 N N . TRP B 1 36 ? -8.227 4.043 12.086 1 91.12 36 TRP B N 1
ATOM 2458 C CA . TRP B 1 36 ? -6.887 4.582 12.281 1 91.12 36 TRP B CA 1
ATOM 2459 C C . TRP B 1 36 ? -5.898 3.951 11.305 1 91.12 36 TRP B C 1
ATOM 2461 O O . TRP B 1 36 ? -6.195 2.924 10.695 1 91.12 36 TRP B O 1
ATOM 2471 N N . GLY B 1 37 ? -4.773 4.59 11.195 1 94.25 37 GLY B N 1
ATOM 2472 C CA . GLY B 1 37 ? -3.688 4.012 10.414 1 94.25 37 GLY B CA 1
ATOM 2473 C C . GLY B 1 37 ? -2.344 4.656 10.703 1 94.25 37 GLY B C 1
ATOM 2474 O O . GLY B 1 37 ? -2.281 5.746 11.273 1 94.25 37 GLY B O 1
ATOM 2475 N N . ALA B 1 38 ? -1.317 3.949 10.336 1 93.94 38 ALA B N 1
ATOM 2476 C CA . ALA B 1 38 ? 0.053 4.434 10.469 1 93.94 38 ALA B CA 1
ATOM 2477 C C . ALA B 1 38 ? 0.942 3.885 9.352 1 93.94 38 ALA B C 1
ATOM 2479 O O . ALA B 1 38 ? 0.757 2.752 8.906 1 93.94 38 ALA B O 1
ATOM 2480 N N . ALA B 1 39 ? 1.809 4.688 8.938 1 96.94 39 ALA B N 1
ATOM 2481 C CA . ALA B 1 39 ? 2.791 4.316 7.922 1 96.94 39 ALA B CA 1
ATOM 2482 C C . ALA B 1 39 ? 4.215 4.543 8.43 1 96.94 39 ALA B C 1
ATOM 2484 O O . ALA B 1 39 ? 4.566 5.656 8.828 1 96.94 39 ALA B O 1
ATOM 2485 N N . PHE B 1 40 ? 5.02 3.506 8.438 1 95.69 40 PHE B N 1
ATOM 2486 C CA . PHE B 1 40 ? 6.43 3.543 8.805 1 95.69 40 PHE B CA 1
ATOM 2487 C C . PHE B 1 40 ? 7.32 3.375 7.582 1 95.69 40 PHE B C 1
ATOM 2489 O O . PHE B 1 40 ? 7.336 2.311 6.961 1 95.69 40 PHE B O 1
ATOM 2496 N N . TYR B 1 41 ? 8.031 4.406 7.297 1 97.62 41 TYR B N 1
ATOM 2497 C CA . TYR B 1 41 ? 8.898 4.301 6.125 1 97.62 41 TYR B CA 1
ATOM 2498 C C . TYR B 1 41 ? 10.078 3.379 6.398 1 97.62 41 TYR B C 1
ATOM 2500 O O . TYR B 1 41 ? 10.648 3.4 7.492 1 97.62 41 TYR B O 1
ATOM 2508 N N . SER B 1 42 ? 10.398 2.609 5.5 1 96.06 42 SER B N 1
ATOM 2509 C CA . SER B 1 42 ? 11.633 1.844 5.344 1 96.06 42 SER B CA 1
ATOM 2510 C C . SER B 1 42 ? 12.258 2.078 3.971 1 96.06 42 SER B C 1
ATOM 2512 O O . SER B 1 42 ? 11.836 1.479 2.98 1 96.06 42 SER B O 1
ATOM 2514 N N . GLY B 1 43 ? 13.25 2.895 3.971 1 96 43 GLY B N 1
ATOM 2515 C CA . GLY B 1 43 ? 13.711 3.369 2.674 1 96 43 GLY B CA 1
ATOM 2516 C C . GLY B 1 43 ? 12.633 4.09 1.886 1 96 43 GLY B C 1
ATOM 2517 O O . GLY B 1 43 ? 11.992 5.008 2.398 1 96 43 GLY B O 1
ATOM 2518 N N . ARG B 1 44 ? 12.484 3.652 0.632 1 97.44 44 ARG B N 1
ATOM 2519 C CA . ARG B 1 44 ? 11.539 4.316 -0.262 1 97.44 44 ARG B CA 1
ATOM 2520 C C . ARG B 1 44 ? 10.164 3.672 -0.183 1 97.44 44 ARG B C 1
ATOM 2522 O O . ARG B 1 44 ? 9.242 4.078 -0.894 1 97.44 44 ARG B O 1
ATOM 2529 N N . ASP B 1 45 ? 10.047 2.691 0.671 1 98.19 45 ASP B N 1
ATOM 2530 C CA . ASP B 1 45 ? 8.789 1.979 0.833 1 98.19 45 ASP B CA 1
ATOM 2531 C C . ASP B 1 45 ? 8.219 2.174 2.238 1 98.19 45 ASP B C 1
ATOM 2533 O O . ASP B 1 45 ? 8.82 2.867 3.062 1 98.19 45 ASP B O 1
ATOM 2537 N N . VAL B 1 46 ? 6.949 1.615 2.445 1 97.75 46 VAL B N 1
ATOM 2538 C CA . VAL B 1 46 ? 6.301 1.861 3.73 1 97.75 46 VAL B CA 1
ATOM 2539 C C . VAL B 1 46 ? 5.66 0.575 4.242 1 97.75 46 VAL B C 1
ATOM 2541 O O . VAL B 1 46 ? 5.156 -0.23 3.453 1 97.75 46 VAL B O 1
ATOM 2544 N N . ARG B 1 47 ? 5.816 0.377 5.555 1 95.19 47 ARG B N 1
ATOM 2545 C CA . ARG B 1 47 ? 4.914 -0.507 6.285 1 95.19 47 ARG B CA 1
ATOM 2546 C C . ARG B 1 47 ? 3.672 0.244 6.75 1 95.19 47 ARG B C 1
ATOM 2548 O O . ARG B 1 47 ? 3.76 1.131 7.602 1 95.19 47 ARG B O 1
ATOM 2555 N N . ARG B 1 48 ? 2.59 -0.095 6.148 1 96.25 48 ARG B N 1
ATOM 2556 C CA . ARG B 1 48 ? 1.355 0.619 6.457 1 96.25 48 ARG B CA 1
ATOM 2557 C C . ARG B 1 48 ? 0.308 -0.325 7.039 1 96.25 48 ARG B C 1
ATOM 2559 O O . ARG B 1 48 ? 0.061 -1.401 6.488 1 96.25 48 ARG B O 1
ATOM 2566 N N . LEU B 1 49 ? -0.193 0.046 8.164 1 93.62 49 LEU B N 1
ATOM 2567 C CA . LEU B 1 49 ? -1.307 -0.674 8.773 1 93.62 49 LEU B CA 1
ATOM 2568 C C . LEU B 1 49 ? -2.492 0.256 9.008 1 93.62 49 LEU B C 1
ATOM 2570 O O . LEU B 1 49 ? -2.32 1.382 9.477 1 93.62 49 LEU B O 1
ATOM 2574 N N . ARG B 1 50 ? -3.629 -0.194 8.562 1 94.69 50 ARG B N 1
ATOM 2575 C CA . ARG B 1 50 ? -4.879 0.536 8.742 1 94.69 50 ARG B CA 1
ATOM 2576 C C . ARG B 1 50 ? -5.973 -0.379 9.289 1 94.69 50 ARG B C 1
ATOM 2578 O O . ARG B 1 50 ? -5.996 -1.574 8.992 1 94.69 50 ARG B O 1
ATOM 2585 N N . ASP B 1 51 ? -6.781 0.229 10.055 1 91 51 ASP B N 1
ATOM 2586 C CA . ASP B 1 51 ? -7.91 -0.503 10.617 1 91 51 ASP B CA 1
ATOM 2587 C C . ASP B 1 51 ? -9.133 0.396 10.75 1 91 51 ASP B C 1
ATOM 2589 O O . ASP B 1 51 ? -9.008 1.601 10.977 1 91 51 ASP B O 1
ATOM 2593 N N . THR B 1 52 ? -10.305 -0.238 10.609 1 90.31 52 THR B N 1
ATOM 2594 C CA . THR B 1 52 ? -11.539 0.533 10.648 1 90.31 52 THR B CA 1
ATOM 2595 C C . THR B 1 52 ? -12.094 0.584 12.07 1 90.31 52 THR B C 1
ATOM 2597 O O . THR B 1 52 ? -13.031 1.337 12.352 1 90.31 52 THR B O 1
ATOM 2600 N N . GLY B 1 53 ? -11.555 -0.25 12.93 1 83.12 53 GLY B N 1
ATOM 2601 C CA . GLY B 1 53 ? -11.984 -0.242 14.32 1 83.12 53 GLY B CA 1
ATOM 2602 C C . GLY B 1 53 ? -11.391 0.898 15.125 1 83.12 53 GLY B C 1
ATOM 2603 O O . GLY B 1 53 ? -10.539 1.638 14.633 1 83.12 53 GLY B O 1
ATOM 2604 N N . ALA B 1 54 ? -11.898 0.952 16.344 1 78.62 54 ALA B N 1
ATOM 2605 C CA . ALA B 1 54 ? -11.445 2.018 17.234 1 78.62 54 ALA B CA 1
ATOM 2606 C C . ALA B 1 54 ? -9.969 1.842 17.594 1 78.62 54 ALA B C 1
ATOM 2608 O O . ALA B 1 54 ? -9.523 0.73 17.891 1 78.62 54 ALA B O 1
ATOM 2609 N N . ALA B 1 55 ? -9.273 2.934 17.594 1 75.19 55 ALA B N 1
ATOM 2610 C CA . ALA B 1 55 ? -7.84 2.916 17.891 1 75.19 55 ALA B CA 1
ATOM 2611 C C . ALA B 1 55 ? -7.578 2.475 19.328 1 75.19 55 ALA B C 1
ATOM 2613 O O . ALA B 1 55 ? -6.621 1.747 19.594 1 75.19 55 ALA B O 1
ATOM 2614 N N . SER B 1 56 ? -8.359 2.896 20.25 1 69.5 56 SER B N 1
ATOM 2615 C CA . SER B 1 56 ? -8.148 2.664 21.672 1 69.5 56 SER B CA 1
ATOM 2616 C C . SER B 1 56 ? -8.219 1.177 22 1 69.5 56 SER B C 1
ATOM 2618 O O . SER B 1 56 ? -7.656 0.731 23 1 69.5 56 SER B O 1
ATOM 2620 N N . GLN B 1 57 ? -8.805 0.391 21.156 1 69.25 57 GLN B N 1
ATOM 2621 C CA . GLN B 1 57 ? -8.992 -1.032 21.422 1 69.25 57 GLN B CA 1
ATOM 2622 C C . GLN B 1 57 ? -8.344 -1.884 20.328 1 69.25 57 GLN B C 1
ATOM 2624 O O . GLN B 1 57 ? -8.656 -3.068 20.203 1 69.25 57 GLN B O 1
ATOM 2629 N N . SER B 1 58 ? -7.438 -1.258 19.797 1 79.56 58 SER B N 1
ATOM 2630 C CA . SER B 1 58 ? -7.02 -1.916 18.562 1 79.56 58 SER B CA 1
ATOM 2631 C C . SER B 1 58 ? -5.871 -2.887 18.812 1 79.56 58 SER B C 1
ATOM 2633 O O . SER B 1 58 ? -4.84 -2.504 19.359 1 79.56 58 SER B O 1
ATOM 2635 N N . SER B 1 59 ? -6.086 -4.109 18.438 1 82.94 59 SER B N 1
ATOM 2636 C CA . SER B 1 59 ? -5.004 -5.09 18.438 1 82.94 59 SER B CA 1
ATOM 2637 C C . SER B 1 59 ? -3.906 -4.695 17.453 1 82.94 59 SER B C 1
ATOM 2639 O O . SER B 1 59 ? -2.738 -5.035 17.656 1 82.94 59 SER B O 1
ATOM 2641 N N . GLY B 1 60 ? -4.25 -3.941 16.5 1 84.25 60 GLY B N 1
ATOM 2642 C CA . GLY B 1 60 ? -3.268 -3.469 15.539 1 84.25 60 GLY B CA 1
ATOM 2643 C C . GLY B 1 60 ? -2.287 -2.473 16.125 1 84.25 60 GLY B C 1
ATOM 2644 O O . GLY B 1 60 ? -1.09 -2.529 15.844 1 84.25 60 GLY B O 1
ATOM 2645 N N . ILE B 1 61 ? -2.854 -1.631 16.906 1 82.88 61 ILE B N 1
ATOM 2646 C CA . ILE B 1 61 ? -1.987 -0.653 17.547 1 82.88 61 ILE B CA 1
ATOM 2647 C C . ILE B 1 61 ? -1.035 -1.364 18.516 1 82.88 61 ILE B C 1
ATOM 2649 O O . ILE B 1 61 ? 0.151 -1.033 18.578 1 82.88 61 ILE B O 1
ATOM 2653 N N . ARG B 1 62 ? -1.557 -2.281 19.188 1 81.81 62 ARG B N 1
ATOM 2654 C CA . ARG B 1 62 ? -0.719 -3.078 20.078 1 81.81 62 ARG B CA 1
ATOM 2655 C C . ARG B 1 62 ? 0.376 -3.801 19.297 1 81.81 62 ARG B C 1
ATOM 2657 O O . ARG B 1 62 ? 1.531 -3.834 19.734 1 81.81 62 ARG B O 1
ATOM 2664 N N . PHE B 1 63 ? 0.013 -4.305 18.25 1 86.38 63 PHE B N 1
ATOM 2665 C CA . PHE B 1 63 ? 0.956 -5.004 17.391 1 86.38 63 PHE B CA 1
ATOM 2666 C C . PHE B 1 63 ? 2.074 -4.07 16.953 1 86.38 63 PHE B C 1
ATOM 2668 O O . PHE B 1 63 ? 3.254 -4.414 17.047 1 86.38 63 PHE B O 1
ATOM 2675 N N . LEU B 1 64 ? 1.709 -2.914 16.531 1 85.25 64 LEU B N 1
ATOM 2676 C CA . LEU B 1 64 ? 2.701 -1.951 16.062 1 85.25 64 LEU B CA 1
ATOM 2677 C C . LEU B 1 64 ? 3.645 -1.557 17.188 1 85.25 64 LEU B C 1
ATOM 2679 O O . LEU B 1 64 ? 4.848 -1.398 16.984 1 85.25 64 LEU B O 1
ATOM 2683 N N . SER B 1 65 ? 3.088 -1.436 18.297 1 79.81 65 SER B N 1
ATOM 2684 C CA . SER B 1 65 ? 3.891 -1.052 19.453 1 79.81 65 SER B CA 1
ATOM 2685 C C . SER B 1 65 ? 4.875 -2.154 19.828 1 79.81 65 SER B C 1
ATOM 2687 O O . SER B 1 65 ? 5.977 -1.873 20.297 1 79.81 65 SER B O 1
ATOM 2689 N N . GLU B 1 66 ? 4.484 -3.307 19.609 1 80.81 66 GLU B N 1
ATOM 2690 C CA . GLU B 1 66 ? 5.309 -4.453 19.984 1 80.81 66 GLU B CA 1
ATOM 2691 C C . GLU B 1 66 ? 6.406 -4.703 18.953 1 80.81 66 GLU B C 1
ATOM 2693 O O . GLU B 1 66 ? 7.484 -5.188 19.297 1 80.81 66 GLU B O 1
ATOM 2698 N N . GLN B 1 67 ? 6.113 -4.465 17.75 1 83.38 67 GLN B N 1
ATOM 2699 C CA . GLN B 1 67 ? 7.07 -4.727 16.672 1 83.38 67 GLN B CA 1
ATOM 2700 C C . GLN B 1 67 ? 8.258 -3.773 16.766 1 83.38 67 GLN B C 1
ATOM 2702 O O . GLN B 1 67 ? 9.375 -4.121 16.359 1 83.38 67 GLN B O 1
ATOM 2707 N N . LYS B 1 68 ? 8.062 -2.592 17.328 1 78.88 68 LYS B N 1
ATOM 2708 C CA . LYS B 1 68 ? 9.102 -1.581 17.516 1 78.88 68 LYS B CA 1
ATOM 2709 C C . LYS B 1 68 ? 9.828 -1.302 16.203 1 78.88 68 LYS B C 1
ATOM 2711 O O . LYS B 1 68 ? 11.062 -1.306 16.156 1 78.88 68 LYS B O 1
ATOM 2716 N N . TYR B 1 69 ? 9.008 -1.12 15.156 1 85.12 69 TYR B N 1
ATOM 2717 C CA . TYR B 1 69 ? 9.617 -0.759 13.875 1 85.12 69 TYR B CA 1
ATOM 2718 C C . TYR B 1 69 ? 10.438 0.519 14.008 1 85.12 69 TYR B C 1
ATOM 2720 O O . TYR B 1 69 ? 9.969 1.512 14.57 1 85.12 69 TYR B O 1
ATOM 2728 N N . ARG B 1 70 ? 11.641 0.463 13.531 1 87.75 70 ARG B N 1
ATOM 2729 C CA . ARG B 1 70 ? 12.469 1.663 13.5 1 87.75 70 ARG B CA 1
ATOM 2730 C C . ARG B 1 70 ? 12.312 2.396 12.172 1 87.75 70 ARG B C 1
ATOM 2732 O O . ARG B 1 70 ? 12.422 1.791 11.102 1 87.75 70 ARG B O 1
ATOM 2739 N N . SER B 1 71 ? 12 3.621 12.289 1 93.19 71 SER B N 1
ATOM 2740 C CA . SER B 1 71 ? 11.781 4.441 11.102 1 93.19 71 SER B CA 1
ATOM 2741 C C . SER B 1 71 ? 12.195 5.887 11.344 1 93.19 71 SER B C 1
ATOM 2743 O O . SER B 1 71 ? 12.109 6.387 12.469 1 93.19 71 SER B O 1
ATOM 2745 N N . ARG B 1 72 ? 12.703 6.531 10.289 1 94.38 72 ARG B N 1
ATOM 2746 C CA . ARG B 1 72 ? 13.031 7.949 10.383 1 94.38 72 ARG B CA 1
ATOM 2747 C C . ARG B 1 72 ? 11.812 8.82 10.094 1 94.38 72 ARG B C 1
ATOM 2749 O O . ARG B 1 72 ? 11.805 10.008 10.414 1 94.38 72 ARG B O 1
ATOM 2756 N N . LEU B 1 73 ? 10.875 8.266 9.422 1 96.94 73 LEU B N 1
ATOM 2757 C CA . LEU B 1 73 ? 9.672 8.984 9.016 1 96.94 73 LEU B CA 1
ATOM 2758 C C . LEU B 1 73 ? 8.422 8.148 9.281 1 96.94 73 LEU B C 1
ATOM 2760 O O . LEU B 1 73 ? 8.312 7.02 8.805 1 96.94 73 LEU B O 1
ATOM 2764 N N . VAL B 1 74 ? 7.527 8.688 10.086 1 95.62 74 VAL B N 1
ATOM 2765 C CA . VAL B 1 74 ? 6.273 8.016 10.422 1 95.62 74 VAL B CA 1
ATOM 2766 C C . VAL B 1 74 ? 5.109 8.992 10.266 1 95.62 74 VAL B C 1
ATOM 2768 O O . VAL B 1 74 ? 5.207 10.156 10.648 1 95.62 74 VAL B O 1
ATOM 2771 N N . LEU B 1 75 ? 4.023 8.562 9.633 1 96.75 75 LEU B N 1
ATOM 2772 C CA . LEU B 1 75 ? 2.762 9.289 9.578 1 96.75 75 LEU B CA 1
ATOM 2773 C C . LEU B 1 75 ? 1.622 8.445 10.141 1 96.75 75 LEU B C 1
ATOM 2775 O O . LEU B 1 75 ? 1.522 7.254 9.836 1 96.75 75 LEU B O 1
ATOM 2779 N N . ALA B 1 76 ? 0.775 9.062 10.93 1 93.75 76 ALA B N 1
ATOM 2780 C CA . ALA B 1 76 ? -0.364 8.352 11.508 1 93.75 76 ALA B CA 1
ATOM 2781 C C . ALA B 1 76 ? -1.619 9.219 11.484 1 93.75 76 ALA B C 1
ATOM 2783 O O . ALA B 1 76 ? -1.53 10.445 11.398 1 93.75 76 ALA B O 1
ATOM 2784 N N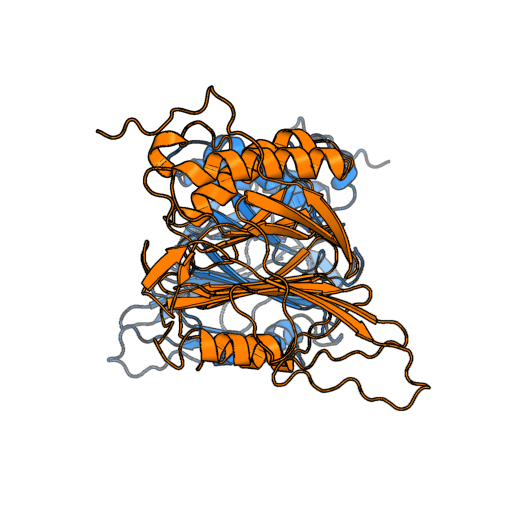 . HIS B 1 77 ? -2.756 8.586 11.484 1 93.88 77 HIS B N 1
ATOM 2785 C CA . HIS B 1 77 ? -4.062 9.227 11.398 1 93.88 77 HIS B CA 1
ATOM 2786 C C . HIS B 1 77 ? -5.102 8.461 12.211 1 93.88 77 HIS B C 1
ATOM 2788 O O . HIS B 1 77 ? -5.156 7.234 12.164 1 93.88 77 HIS B O 1
ATOM 2794 N N . VAL B 1 78 ? -5.832 9.156 13 1 89.5 78 VAL B N 1
ATOM 2795 C CA . VAL B 1 78 ? -7.016 8.617 13.656 1 89.5 78 VAL B CA 1
ATOM 2796 C C . VAL B 1 78 ? -8.266 9.297 13.102 1 89.5 78 VAL B C 1
ATOM 2798 O O . VAL B 1 78 ? -8.336 10.523 13.039 1 89.5 78 VAL B O 1
ATOM 2801 N N . ARG B 1 79 ? -9.164 8.438 12.781 1 86.25 79 ARG B N 1
ATOM 2802 C CA . ARG B 1 79 ? -10.297 8.93 12.008 1 86.25 79 ARG B CA 1
ATOM 2803 C C . ARG B 1 79 ? -11.547 9.055 12.883 1 86.25 79 ARG B C 1
ATOM 2805 O O . ARG B 1 79 ? -11.852 8.156 13.664 1 86.25 79 ARG B O 1
ATOM 2812 N N . GLN B 1 80 ? -12.18 10.164 12.766 1 80.69 80 GLN B N 1
ATOM 2813 C CA . GLN B 1 80 ? -13.586 10.359 13.094 1 80.69 80 GLN B CA 1
ATOM 2814 C C . GLN B 1 80 ? -14.406 10.719 11.852 1 80.69 80 GLN B C 1
ATOM 2816 O O . GLN B 1 80 ? -14.344 11.852 11.367 1 80.69 80 GLN B O 1
ATOM 2821 N N . ALA B 1 81 ? -15.172 9.742 11.398 1 72.06 81 ALA B N 1
ATOM 2822 C CA . ALA B 1 81 ? -15.773 9.859 10.07 1 72.06 81 ALA B CA 1
ATOM 2823 C C . ALA B 1 81 ? -16.797 10.984 10.039 1 72.06 81 ALA B C 1
ATOM 2825 O O . ALA B 1 81 ? -17.734 11.016 10.844 1 72.06 81 ALA B O 1
ATOM 2826 N N . THR B 1 82 ? -16.516 11.938 9.234 1 70.25 82 THR B N 1
ATOM 2827 C CA . THR B 1 82 ? -17.5 12.961 8.906 1 70.25 82 THR B CA 1
ATOM 2828 C C . THR B 1 82 ? -18.031 12.758 7.496 1 70.25 82 THR B C 1
ATOM 2830 O O . THR B 1 82 ? -19.188 13.086 7.215 1 70.25 82 THR B O 1
ATOM 2833 N N . LYS B 1 83 ? -17.172 12.227 6.648 1 73.88 83 LYS B N 1
ATOM 2834 C CA . LYS B 1 83 ? -17.516 11.906 5.266 1 73.88 83 LYS B CA 1
ATOM 2835 C C . LYS B 1 83 ? -17.047 10.5 4.898 1 73.88 83 LYS B C 1
ATOM 2837 O O . LYS B 1 83 ? -15.961 10.07 5.285 1 73.88 83 LYS B O 1
ATOM 2842 N N . GLY B 1 84 ? -17.844 9.836 4.102 1 77.5 84 GLY B N 1
ATOM 2843 C CA . GLY B 1 84 ? -17.516 8.5 3.633 1 77.5 84 GLY B CA 1
ATOM 2844 C C . GLY B 1 84 ? -17.875 7.414 4.633 1 77.5 84 GLY B C 1
ATOM 2845 O O . GLY B 1 84 ? -17.828 7.641 5.844 1 77.5 84 GLY B O 1
ATOM 2846 N N . ALA B 1 85 ? -18.109 6.223 4.066 1 85.56 85 ALA B N 1
ATOM 2847 C CA . ALA B 1 85 ? -18.453 5.066 4.895 1 85.56 85 ALA B CA 1
ATOM 2848 C C . ALA B 1 85 ? -17.25 4.594 5.699 1 85.56 85 ALA B C 1
ATOM 2850 O O . ALA B 1 85 ? -16.109 4.891 5.344 1 85.56 85 ALA B O 1
ATOM 2851 N N . VAL B 1 86 ? -17.547 4.043 6.809 1 89.75 86 VAL B N 1
ATOM 2852 C CA . VAL B 1 86 ? -16.484 3.389 7.566 1 89.75 86 VAL B CA 1
ATOM 2853 C C . VAL B 1 86 ? -15.984 2.162 6.805 1 89.75 86 VAL B C 1
ATOM 2855 O O . VAL B 1 86 ? -16.672 1.137 6.754 1 89.75 86 VAL B O 1
ATOM 2858 N N . SER B 1 87 ? -14.844 2.309 6.125 1 94.12 87 SER B N 1
ATOM 2859 C CA . SER B 1 87 ? -14.242 1.26 5.309 1 94.12 87 SER B CA 1
ATOM 2860 C C . SER B 1 87 ? -12.727 1.425 5.227 1 94.12 87 SER B C 1
ATOM 2862 O O . SER B 1 87 ? -12.195 2.502 5.508 1 94.12 87 SER B O 1
ATOM 2864 N N . LEU B 1 88 ? -12.07 0.364 4.898 1 95.69 88 LEU B N 1
ATOM 2865 C CA . LEU B 1 88 ? -10.625 0.416 4.73 1 95.69 88 LEU B CA 1
ATOM 2866 C C . LEU B 1 88 ? -10.242 1.423 3.652 1 95.69 88 LEU B C 1
ATOM 2868 O O . LEU B 1 88 ? -9.281 2.178 3.816 1 95.69 88 LEU B O 1
ATOM 2872 N N . GLU B 1 89 ? -11.008 1.46 2.58 1 97.38 89 GLU B N 1
ATOM 2873 C CA . GLU B 1 89 ? -10.75 2.344 1.448 1 97.38 89 GLU B CA 1
ATOM 2874 C C . GLU B 1 89 ? -10.742 3.807 1.882 1 97.38 89 GLU B C 1
ATOM 2876 O O . GLU B 1 89 ? -10.062 4.637 1.271 1 97.38 89 GLU B O 1
ATOM 2881 N N . ASN B 1 90 ? -11.484 4.078 2.953 1 96.38 90 ASN B N 1
ATOM 2882 C CA . ASN B 1 90 ? -11.641 5.453 3.416 1 96.38 90 ASN B CA 1
ATOM 2883 C C . ASN B 1 90 ? -10.766 5.73 4.641 1 96.38 90 ASN B C 1
ATOM 2885 O O . ASN B 1 90 ? -10.922 6.766 5.297 1 96.38 90 ASN B O 1
ATOM 2889 N N . THR B 1 91 ? -9.891 4.812 4.949 1 96.25 91 THR B N 1
ATOM 2890 C CA . THR B 1 91 ? -9.047 4.953 6.133 1 96.25 91 THR B CA 1
ATOM 2891 C C . THR B 1 91 ? -7.648 5.426 5.75 1 96.25 91 THR B C 1
ATOM 2893 O O . THR B 1 91 ? -7.023 4.863 4.852 1 96.25 91 THR B O 1
ATOM 2896 N N . GLN B 1 92 ? -7.203 6.449 6.422 1 96.56 92 GLN B N 1
ATOM 2897 C CA . GLN B 1 92 ? -5.918 7.082 6.156 1 96.56 92 GLN B CA 1
ATOM 2898 C C . GLN B 1 92 ? -4.82 6.484 7.035 1 96.56 92 GLN B C 1
ATOM 2900 O O . GLN B 1 92 ? -5.109 5.867 8.062 1 96.56 92 GLN B O 1
ATOM 2905 N N . PRO B 1 93 ? -3.541 6.715 6.727 1 98.12 93 PRO B N 1
ATOM 2906 C CA . PRO B 1 93 ? -3.025 7.504 5.609 1 98.12 93 PRO B CA 1
ATOM 2907 C C . PRO B 1 93 ? -3.148 6.777 4.27 1 98.12 93 PRO B C 1
ATOM 2909 O O . PRO B 1 93 ? -3.164 5.543 4.23 1 98.12 93 PRO B O 1
ATOM 2912 N N . PHE B 1 94 ? -3.289 7.582 3.213 1 98.69 94 PHE B N 1
ATOM 2913 C CA . PHE B 1 94 ? -3.291 7.047 1.856 1 98.69 94 PHE B CA 1
ATOM 2914 C C . PHE B 1 94 ? -1.869 6.93 1.32 1 98.69 94 PHE B C 1
ATOM 2916 O O . PHE B 1 94 ? -0.981 7.684 1.73 1 98.69 94 PHE B O 1
ATOM 2923 N N . ALA B 1 95 ? -1.642 5.941 0.448 1 98.75 95 ALA B N 1
ATOM 2924 C CA . ALA B 1 95 ? -0.307 5.738 -0.109 1 98.75 95 ALA B CA 1
ATOM 2925 C C . ALA B 1 95 ? -0.38 5.367 -1.588 1 98.75 95 ALA B C 1
ATOM 2927 O O . ALA B 1 95 ? -1.256 4.605 -2 1 98.75 95 ALA B O 1
ATOM 2928 N N . ARG B 1 96 ? 0.477 5.996 -2.348 1 98.19 96 ARG B N 1
ATOM 2929 C CA . ARG B 1 96 ? 0.632 5.703 -3.768 1 98.19 96 ARG B CA 1
ATOM 2930 C C . ARG B 1 96 ? 2.102 5.73 -4.176 1 98.19 96 ARG B C 1
ATOM 2932 O O . ARG B 1 96 ? 2.906 6.441 -3.568 1 98.19 96 ARG B O 1
ATOM 2939 N N . GLU B 1 97 ? 2.355 4.941 -5.18 1 97 97 GLU B N 1
ATOM 2940 C CA . GLU B 1 97 ? 3.701 4.988 -5.746 1 97 97 GLU B CA 1
ATOM 2941 C C . GLU B 1 97 ? 3.803 6.051 -6.836 1 97 97 GLU B C 1
ATOM 2943 O O . GLU B 1 97 ? 2.891 6.203 -7.652 1 97 97 GLU B O 1
ATOM 2948 N N . LEU B 1 98 ? 4.797 6.836 -6.797 1 96.81 98 LEU B N 1
ATOM 2949 C CA . LEU B 1 98 ? 5.184 7.785 -7.836 1 96.81 98 LEU B CA 1
ATOM 2950 C C . LEU B 1 98 ? 6.703 7.938 -7.895 1 96.81 98 LEU B C 1
ATOM 2952 O O . LEU B 1 98 ? 7.344 8.195 -6.875 1 96.81 98 LEU B O 1
ATOM 2956 N N . GLY B 1 99 ? 7.25 7.695 -9.062 1 94.75 99 GLY B N 1
ATOM 2957 C CA . GLY B 1 99 ? 8.68 7.883 -9.242 1 94.75 99 GLY B CA 1
ATOM 2958 C C . GLY B 1 99 ? 9.516 6.848 -8.508 1 94.75 99 GLY B C 1
ATOM 2959 O O . GLY B 1 99 ? 10.617 7.148 -8.039 1 94.75 99 GLY B O 1
ATOM 2960 N N . GLY B 1 100 ? 9.031 5.781 -8.203 1 95.69 100 GLY B N 1
ATOM 2961 C CA . GLY B 1 100 ? 9.773 4.699 -7.578 1 95.69 100 GLY B CA 1
ATOM 2962 C C . GLY B 1 100 ? 9.867 4.832 -6.07 1 95.69 100 GLY B C 1
ATOM 2963 O O . GLY B 1 100 ? 10.812 4.34 -5.453 1 95.69 100 GLY B O 1
ATOM 2964 N N . ARG B 1 101 ? 8.953 5.547 -5.535 1 97 101 ARG B N 1
ATOM 2965 C CA . ARG B 1 101 ? 8.867 5.691 -4.086 1 97 101 ARG B CA 1
ATOM 2966 C C . ARG B 1 101 ? 7.418 5.789 -3.629 1 97 101 ARG B C 1
ATOM 2968 O O . ARG B 1 101 ? 6.539 6.156 -4.414 1 97 101 ARG B O 1
ATOM 2975 N N . MET B 1 102 ? 7.25 5.426 -2.393 1 98.19 102 MET B N 1
ATOM 2976 C CA . MET B 1 102 ? 5.902 5.523 -1.843 1 98.19 102 MET B CA 1
ATOM 2977 C C . MET B 1 102 ? 5.629 6.926 -1.311 1 98.19 102 MET B C 1
ATOM 2979 O O . MET B 1 102 ? 6.426 7.469 -0.545 1 98.19 102 MET B O 1
ATOM 2983 N N . HIS B 1 103 ? 4.57 7.508 -1.787 1 98.75 103 HIS B N 1
ATOM 2984 C CA . HIS B 1 103 ? 4.059 8.773 -1.267 1 98.75 103 HIS B CA 1
ATOM 2985 C C . HIS B 1 103 ? 2.906 8.547 -0.296 1 98.75 103 HIS B C 1
ATOM 2987 O O . HIS B 1 103 ? 1.98 7.785 -0.592 1 98.75 103 HIS B O 1
ATOM 2993 N N . VAL B 1 104 ? 3.01 9.188 0.868 1 98.88 104 VAL B N 1
ATOM 2994 C CA . VAL B 1 104 ? 2.016 8.977 1.914 1 98.88 104 VAL B CA 1
ATOM 2995 C C . VAL B 1 104 ? 1.36 10.305 2.279 1 98.88 104 VAL B C 1
ATOM 2997 O O . VAL B 1 104 ? 2.037 11.336 2.385 1 98.88 104 VAL B O 1
ATOM 3000 N N . PHE B 1 105 ? -0.003 10.273 2.432 1 98.94 105 PHE B N 1
ATOM 3001 C CA . PHE B 1 105 ? -0.773 11.492 2.654 1 98.94 105 PHE B CA 1
ATOM 3002 C C . PHE B 1 105 ? -1.837 11.273 3.725 1 98.94 105 PHE B C 1
ATOM 3004 O O . PHE B 1 105 ? -2.512 10.242 3.732 1 98.94 105 PHE B O 1
ATOM 3011 N N . ALA B 1 106 ? -1.93 12.18 4.66 1 98.56 106 ALA B N 1
ATOM 3012 C CA . ALA B 1 106 ? -2.992 12.211 5.66 1 98.56 106 ALA B CA 1
ATOM 3013 C C . ALA B 1 106 ? -3.527 13.633 5.844 1 98.56 106 ALA B C 1
ATOM 3015 O O . ALA B 1 106 ? -2.76 14.594 5.844 1 98.56 106 ALA B O 1
ATOM 3016 N N . HIS B 1 107 ? -4.812 13.711 5.984 1 97.88 107 HIS B N 1
ATOM 3017 C CA . HIS B 1 107 ? -5.504 15 5.984 1 97.88 107 HIS B CA 1
ATOM 3018 C C . HIS B 1 107 ? -6.551 15.055 7.09 1 97.88 107 HIS B C 1
ATOM 3020 O O . HIS B 1 107 ? -7.207 14.055 7.383 1 97.88 107 HIS B O 1
ATOM 3026 N N . ASN B 1 108 ? -6.609 16.172 7.762 1 94.69 108 ASN B N 1
ATOM 3027 C CA . ASN B 1 108 ? -7.684 16.5 8.695 1 94.69 108 ASN B CA 1
ATOM 3028 C C . ASN B 1 108 ? -8.422 17.766 8.273 1 94.69 108 ASN B C 1
ATOM 3030 O O . ASN B 1 108 ? -7.84 18.844 8.25 1 94.69 108 ASN B O 1
ATOM 3034 N N . GLY B 1 109 ? -9.648 17.609 7.969 1 94.31 109 GLY B N 1
ATOM 3035 C CA . GLY B 1 109 ? -10.5 18.688 7.496 1 94.31 109 GLY B CA 1
ATOM 3036 C C . GLY B 1 109 ? -11.578 18.219 6.535 1 94.31 109 GLY B C 1
ATOM 3037 O O . GLY B 1 109 ? -11.57 17.062 6.105 1 94.31 109 GLY B O 1
ATOM 3038 N N . ASP B 1 110 ? -12.508 19.125 6.258 1 93.12 110 ASP B N 1
ATOM 3039 C CA . ASP B 1 110 ? -13.57 18.891 5.285 1 93.12 110 ASP B CA 1
ATOM 3040 C C . ASP B 1 110 ? -13.445 19.828 4.094 1 93.12 110 ASP B C 1
ATOM 3042 O O . ASP B 1 110 ? -13.609 21.047 4.234 1 93.12 110 ASP B O 1
ATOM 3046 N N . LEU B 1 111 ? -13.211 19.25 2.943 1 96.62 111 LEU B N 1
ATOM 3047 C CA . LEU B 1 111 ? -13.047 20.031 1.728 1 96.62 111 LEU B CA 1
ATOM 3048 C C . LEU B 1 111 ? -14.312 20 0.882 1 96.62 111 LEU B C 1
ATOM 3050 O O . LEU B 1 111 ? -14.414 19.234 -0.072 1 96.62 111 LEU B O 1
ATOM 3054 N N . ILE B 1 112 ? -15.125 20.891 1.144 1 95.56 112 ILE B N 1
ATOM 3055 C CA . ILE B 1 112 ? -16.469 20.875 0.568 1 95.56 112 ILE B CA 1
ATOM 3056 C C . ILE B 1 112 ? -16.391 21.25 -0.91 1 95.56 112 ILE B C 1
ATOM 3058 O O . ILE B 1 112 ? -15.883 22.312 -1.261 1 95.56 112 ILE B O 1
ATOM 3062 N N . GLY B 1 113 ? -16.875 20.375 -1.784 1 95.81 113 GLY B N 1
ATOM 3063 C CA . GLY B 1 113 ? -17.016 20.672 -3.199 1 95.81 113 GLY B CA 1
ATOM 3064 C C . GLY B 1 113 ? -15.758 20.422 -4.004 1 95.81 113 GLY B C 1
ATOM 3065 O O . GLY B 1 113 ? -15.75 20.609 -5.223 1 95.81 113 GLY B O 1
ATOM 3066 N N . ILE B 1 114 ? -14.742 19.906 -3.41 1 96.88 114 ILE B N 1
ATOM 3067 C CA . ILE B 1 114 ? -13.453 19.797 -4.09 1 96.88 114 ILE B CA 1
ATOM 3068 C C . ILE B 1 114 ? -13.547 18.766 -5.207 1 96.88 114 ILE B C 1
ATOM 3070 O O . ILE B 1 114 ? -12.938 18.938 -6.266 1 96.88 114 ILE B O 1
ATOM 3074 N N . GLU B 1 115 ? -14.281 17.719 -4.977 1 95.94 115 GLU B N 1
ATOM 3075 C CA . GLU B 1 115 ? -14.375 16.641 -5.953 1 95.94 115 GLU B CA 1
ATOM 3076 C C . GLU B 1 115 ? -14.953 17.141 -7.273 1 95.94 115 GLU B C 1
ATOM 3078 O O . GLU B 1 115 ? -14.414 16.844 -8.344 1 95.94 115 GLU B O 1
ATOM 3083 N N . ASP B 1 116 ? -15.969 17.906 -7.203 1 95.25 116 ASP B N 1
ATOM 3084 C CA . ASP B 1 116 ? -16.594 18.438 -8.406 1 95.25 116 ASP B CA 1
ATOM 3085 C C . ASP B 1 116 ? -15.711 19.5 -9.062 1 95.25 116 ASP B C 1
ATOM 3087 O O . ASP B 1 116 ? -15.562 19.516 -10.281 1 95.25 116 ASP B O 1
ATOM 3091 N N . ALA B 1 117 ? -15.086 20.297 -8.258 1 95.44 117 ALA B N 1
ATOM 3092 C CA . ALA B 1 117 ? -14.336 21.453 -8.742 1 95.44 117 ALA B CA 1
ATOM 3093 C C . ALA B 1 117 ? -13.055 21.016 -9.438 1 95.44 117 ALA B C 1
ATOM 3095 O O . ALA B 1 117 ? -12.57 21.703 -10.344 1 95.44 117 ALA B O 1
ATOM 3096 N N . THR B 1 118 ? -12.547 19.812 -9.023 1 95.31 118 THR B N 1
ATOM 3097 C CA . THR B 1 118 ? -11.203 19.5 -9.492 1 95.31 118 THR B CA 1
ATOM 3098 C C . THR B 1 118 ? -11.156 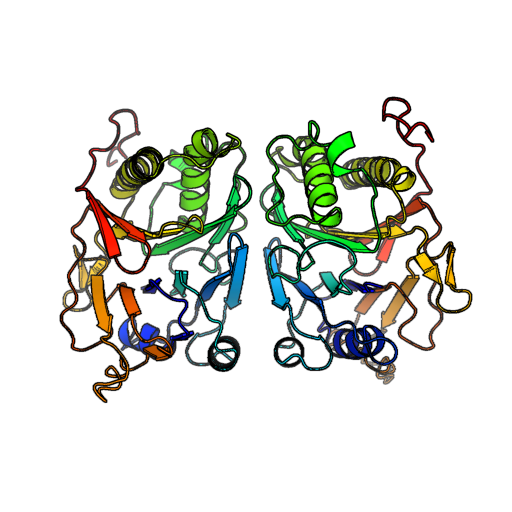18.109 -10.117 1 95.31 118 THR B C 1
ATOM 3100 O O . THR B 1 118 ? -10.078 17.562 -10.344 1 95.31 118 THR B O 1
ATOM 3103 N N . ALA B 1 119 ? -12.234 17.531 -10.477 1 92.75 119 ALA B N 1
ATOM 3104 C CA . ALA B 1 119 ? -12.32 16.188 -11.047 1 92.75 119 ALA B CA 1
ATOM 3105 C C . ALA B 1 119 ? -11.469 16.062 -12.305 1 92.75 119 ALA B C 1
ATOM 3107 O O . ALA B 1 119 ? -10.734 15.094 -12.477 1 92.75 119 ALA B O 1
ATOM 3108 N N . PRO B 1 120 ? -11.398 17.094 -13.141 1 92.44 120 PRO B N 1
ATOM 3109 C CA . PRO B 1 120 ? -10.625 16.984 -14.375 1 92.44 120 PRO B CA 1
ATOM 3110 C C . PRO B 1 120 ? -9.117 17.062 -14.141 1 92.44 120 PRO B C 1
ATOM 3112 O O . PRO B 1 120 ? -8.328 16.734 -15.031 1 92.44 120 PRO B O 1
ATOM 3115 N N . ASP B 1 121 ? -8.789 17.469 -12.977 1 95.12 121 ASP B N 1
ATOM 3116 C CA . ASP B 1 121 ? -7.387 17.766 -12.711 1 95.12 121 ASP B CA 1
ATOM 3117 C C . ASP B 1 121 ? -6.676 16.547 -12.102 1 95.12 121 ASP B C 1
ATOM 3119 O O . ASP B 1 121 ? -5.488 16.609 -11.789 1 95.12 121 ASP B O 1
ATOM 3123 N N . LEU B 1 122 ? -7.312 15.406 -12.039 1 94.94 122 LEU B N 1
ATOM 3124 C CA . LEU B 1 122 ? -6.738 14.25 -11.359 1 94.94 122 LEU B CA 1
ATOM 3125 C C . LEU B 1 122 ? -5.777 13.5 -12.273 1 94.94 122 LEU B C 1
ATOM 3127 O O . LEU B 1 122 ? -4.992 12.664 -11.812 1 94.94 122 LEU B O 1
ATOM 3131 N N . GLY B 1 123 ? -5.848 13.766 -13.594 1 91.94 123 GLY B N 1
ATOM 3132 C CA . GLY B 1 123 ? -5.023 13.016 -14.531 1 91.94 123 GLY B CA 1
ATOM 3133 C C . GLY B 1 123 ? -5.254 11.516 -14.461 1 91.94 123 GLY B C 1
ATOM 3134 O O . GLY B 1 123 ? -6.391 11.055 -14.539 1 91.94 123 GLY B O 1
ATOM 3135 N N . ARG B 1 124 ? -4.211 10.797 -14.25 1 91.56 124 ARG B N 1
ATOM 3136 C CA . ARG B 1 124 ? -4.281 9.336 -14.25 1 91.56 124 ARG B CA 1
ATOM 3137 C C . ARG B 1 124 ? -4.613 8.805 -12.859 1 91.56 124 ARG B C 1
ATOM 3139 O O . ARG B 1 124 ? -4.852 7.609 -12.688 1 91.56 124 ARG B O 1
ATOM 3146 N N . PHE B 1 125 ? -4.641 9.609 -11.914 1 95.12 125 PHE B N 1
ATOM 3147 C CA . PHE B 1 125 ? -4.836 9.172 -10.531 1 95.12 125 PHE B CA 1
ATOM 3148 C C . PHE B 1 125 ? -6.32 9.078 -10.203 1 95.12 125 PHE B C 1
ATOM 3150 O O . PHE B 1 125 ? -7.113 9.914 -10.633 1 95.12 125 PHE B O 1
ATOM 3157 N N . ARG B 1 126 ? -6.664 8.031 -9.445 1 95.56 126 ARG B N 1
ATOM 3158 C CA . ARG B 1 126 ? -8.047 7.781 -9.047 1 95.56 126 ARG B CA 1
ATOM 3159 C C . ARG B 1 126 ? -8.125 7.395 -7.57 1 95.56 126 ARG B C 1
ATOM 3161 O O . ARG B 1 126 ? -7.336 6.574 -7.098 1 95.56 126 ARG B O 1
ATOM 3168 N N . PRO B 1 127 ? -9.094 8.039 -6.887 1 96.69 127 PRO B N 1
ATOM 3169 C CA . PRO B 1 127 ? -9.328 7.535 -5.531 1 96.69 127 PRO B CA 1
ATOM 3170 C C . PRO B 1 127 ? -9.898 6.121 -5.52 1 96.69 127 PRO B C 1
ATOM 3172 O O . PRO B 1 127 ? -10.609 5.73 -6.449 1 96.69 127 PRO B O 1
ATOM 3175 N N . ILE B 1 128 ? -9.508 5.359 -4.473 1 97.38 128 ILE B N 1
ATOM 3176 C CA . ILE B 1 128 ? -10.117 4.055 -4.25 1 97.38 128 ILE B CA 1
ATOM 3177 C C . ILE B 1 128 ? -11.391 4.219 -3.424 1 97.38 128 ILE B C 1
ATOM 3179 O O . ILE B 1 128 ? -12.43 3.633 -3.746 1 97.38 128 ILE B O 1
ATOM 3183 N N . GLY B 1 129 ? -11.289 5.047 -2.414 1 96.5 129 GLY B N 1
ATOM 3184 C CA . GLY B 1 129 ? -12.445 5.363 -1.594 1 96.5 129 GLY B CA 1
ATOM 3185 C C . GLY B 1 129 ? -13.211 6.578 -2.088 1 96.5 129 GLY B C 1
ATOM 3186 O O . GLY B 1 129 ? -13.172 6.902 -3.275 1 96.5 129 GLY B O 1
ATOM 3187 N N . ASP B 1 130 ? -14.023 7.16 -1.195 1 95.5 130 ASP B N 1
ATOM 3188 C CA . ASP B 1 130 ? -14.898 8.25 -1.62 1 95.5 130 ASP B CA 1
ATOM 3189 C C . ASP B 1 130 ? -14.75 9.469 -0.705 1 95.5 130 ASP B C 1
ATOM 3191 O O . ASP B 1 130 ? -15.68 10.258 -0.554 1 95.5 130 ASP B O 1
ATOM 3195 N N . THR B 1 131 ? -13.594 9.609 -0.13 1 96 131 THR B N 1
ATOM 3196 C CA . THR B 1 131 ? -13.375 10.75 0.754 1 96 131 THR B CA 1
ATOM 3197 C C . THR B 1 131 ? -12.797 11.93 -0.021 1 96 131 THR B C 1
ATOM 3199 O O . THR B 1 131 ? -12.117 11.75 -1.029 1 96 131 THR B O 1
ATOM 3202 N N . ASP B 1 132 ? -13.047 13.156 0.48 1 96.75 132 ASP B N 1
ATOM 3203 C CA . ASP B 1 132 ? -12.422 14.359 -0.06 1 96.75 132 ASP B CA 1
ATOM 3204 C C . ASP B 1 132 ? -10.906 14.328 0.135 1 96.75 132 ASP B C 1
ATOM 3206 O O . ASP B 1 132 ? -10.148 14.789 -0.723 1 96.75 132 ASP B O 1
ATOM 3210 N N . SER B 1 133 ? -10.445 13.711 1.188 1 97.44 133 SER B N 1
ATOM 3211 C CA . SER B 1 133 ? -9.023 13.633 1.526 1 97.44 133 SER B CA 1
ATOM 3212 C C . SER B 1 133 ? -8.25 12.836 0.48 1 97.44 133 SER B C 1
ATOM 3214 O O . SER B 1 133 ? -7.184 13.266 0.036 1 97.44 133 SER B O 1
ATOM 3216 N N . GLU B 1 134 ? -8.805 11.695 0.107 1 98.12 134 GLU B N 1
ATOM 3217 C CA . GLU B 1 134 ? -8.094 10.914 -0.901 1 98.12 134 GLU B CA 1
ATOM 3218 C C . GLU B 1 134 ? -8.125 11.609 -2.26 1 98.12 134 GLU B C 1
ATOM 3220 O O . GLU B 1 134 ? -7.156 11.531 -3.023 1 98.12 134 GLU B O 1
ATOM 3225 N N . HIS B 1 135 ? -9.281 12.258 -2.551 1 98.19 135 HIS B N 1
ATOM 3226 C CA . HIS B 1 135 ? -9.344 13.07 -3.764 1 98.19 135 HIS B CA 1
ATOM 3227 C C . HIS B 1 135 ? -8.234 14.117 -3.785 1 98.19 135 HIS B C 1
ATOM 3229 O O . HIS B 1 135 ? -7.543 14.273 -4.793 1 98.19 135 HIS B O 1
ATOM 3235 N N . ALA B 1 136 ? -8.078 14.773 -2.691 1 98.62 136 ALA B N 1
ATOM 3236 C CA . ALA B 1 136 ? -7.023 15.773 -2.568 1 98.62 136 ALA B CA 1
ATOM 3237 C C . ALA B 1 136 ? -5.648 15.148 -2.783 1 98.62 136 ALA B C 1
ATOM 3239 O O . ALA B 1 136 ? -4.797 15.719 -3.463 1 98.62 136 ALA B O 1
ATOM 3240 N N . PHE B 1 137 ? -5.449 13.992 -2.273 1 98.81 137 PHE B N 1
ATOM 3241 C CA . PHE B 1 137 ? -4.184 13.289 -2.447 1 98.81 137 PHE B CA 1
ATOM 3242 C C . PHE B 1 137 ? -3.916 13.016 -3.922 1 98.81 137 PHE B C 1
ATOM 3244 O O . PHE B 1 137 ? -2.803 13.227 -4.41 1 98.81 137 PHE B O 1
ATOM 3251 N N . CYS B 1 138 ? -4.938 12.539 -4.582 1 98.38 138 CYS B N 1
ATOM 3252 C CA . CYS B 1 138 ? -4.805 12.273 -6.012 1 98.38 138 CYS B CA 1
ATOM 3253 C C . CYS B 1 138 ? -4.477 13.555 -6.773 1 98.38 138 CYS B C 1
ATOM 3255 O O . CYS B 1 138 ? -3.672 13.539 -7.707 1 98.38 138 CYS B O 1
ATOM 3257 N N . LEU B 1 139 ? -5.078 14.617 -6.367 1 98.38 139 LEU B N 1
ATOM 3258 C CA . LEU B 1 139 ? -4.797 15.914 -6.973 1 98.38 139 LEU B CA 1
ATOM 3259 C C . LEU B 1 139 ? -3.338 16.312 -6.758 1 98.38 139 LEU B C 1
ATOM 3261 O O . LEU B 1 139 ? -2.674 16.781 -7.684 1 98.38 139 LEU B O 1
ATOM 3265 N N . LEU B 1 140 ? -2.828 16.094 -5.586 1 98.62 140 LEU B N 1
ATOM 3266 C CA . LEU B 1 140 ? -1.431 16.375 -5.281 1 98.62 140 LEU B CA 1
ATOM 3267 C C . LEU B 1 140 ? -0.501 15.547 -6.164 1 98.62 140 LEU B C 1
ATOM 3269 O O . LEU B 1 140 ? 0.453 16.078 -6.738 1 98.62 140 LEU B O 1
ATOM 3273 N N . LEU B 1 141 ? -0.816 14.305 -6.27 1 98.25 141 LEU B N 1
ATOM 3274 C CA . LEU B 1 141 ? 0.002 13.406 -7.078 1 98.25 141 LEU B CA 1
ATOM 3275 C C . LEU B 1 141 ? 0.019 13.852 -8.539 1 98.25 141 LEU B C 1
ATOM 3277 O O . LEU B 1 141 ? 1.062 13.797 -9.195 1 98.25 141 LEU B O 1
ATOM 3281 N N . ALA B 1 142 ? -1.111 14.266 -9.023 1 97.31 142 ALA B N 1
ATOM 3282 C CA . ALA B 1 142 ? -1.194 14.742 -10.398 1 97.31 142 ALA B CA 1
ATOM 3283 C C . ALA B 1 142 ? -0.262 15.93 -10.625 1 97.31 142 ALA B C 1
ATOM 3285 O O . ALA B 1 142 ? 0.401 16.016 -11.664 1 97.31 142 ALA B O 1
ATOM 3286 N N . ARG B 1 143 ? -0.185 16.75 -9.68 1 96.81 143 ARG B N 1
ATOM 3287 C CA . ARG B 1 143 ? 0.664 17.938 -9.781 1 96.81 143 ARG B CA 1
ATOM 3288 C C . ARG B 1 143 ? 2.135 17.562 -9.625 1 96.81 143 ARG B C 1
ATOM 3290 O O . ARG B 1 143 ? 3.006 18.203 -10.219 1 96.81 143 ARG B O 1
ATOM 3297 N N . LEU B 1 144 ? 2.398 16.547 -8.844 1 97.56 144 LEU B N 1
ATOM 3298 C CA . LEU B 1 144 ? 3.77 16.125 -8.594 1 97.56 144 LEU B CA 1
ATOM 3299 C C . LEU B 1 144 ? 4.289 15.25 -9.734 1 97.56 144 LEU B C 1
ATOM 3301 O O . LEU B 1 144 ? 5.504 15.109 -9.906 1 97.56 144 LEU B O 1
ATOM 3305 N N . ALA B 1 145 ? 3.381 14.648 -10.445 1 95.75 145 ALA B N 1
ATOM 3306 C CA . ALA B 1 145 ? 3.736 13.656 -11.461 1 95.75 145 ALA B CA 1
ATOM 3307 C C . ALA B 1 145 ? 4.703 14.25 -12.484 1 95.75 145 ALA B C 1
ATOM 3309 O O . ALA B 1 145 ? 5.648 13.578 -12.914 1 95.75 145 ALA B O 1
ATOM 3310 N N . ALA B 1 146 ? 4.523 15.469 -12.852 1 89.69 146 ALA B N 1
ATOM 3311 C CA . ALA B 1 146 ? 5.375 16.109 -13.852 1 89.69 146 ALA B CA 1
ATOM 3312 C C . ALA B 1 146 ? 6.82 16.188 -13.367 1 89.69 146 ALA B C 1
ATOM 3314 O O . ALA B 1 146 ? 7.758 16.125 -14.164 1 89.69 146 ALA B O 1
ATOM 3315 N N . LEU B 1 147 ? 6.969 16.312 -12.055 1 92.44 147 LEU B N 1
ATOM 3316 C CA . LEU B 1 147 ? 8.297 16.406 -11.461 1 92.44 147 LEU B CA 1
ATOM 3317 C C . LEU B 1 147 ? 8.922 15.031 -11.305 1 92.44 147 LEU B C 1
ATOM 3319 O O . LEU B 1 147 ? 10.109 14.852 -11.578 1 92.44 147 LEU B O 1
ATOM 3323 N N . TRP B 1 148 ? 8.141 14.07 -10.938 1 91.94 148 TRP B N 1
ATOM 3324 C CA . TRP B 1 148 ? 8.656 12.773 -10.516 1 91.94 148 TRP B CA 1
ATOM 3325 C C . TRP B 1 148 ? 8.742 11.812 -11.688 1 91.94 148 TRP B C 1
ATOM 3327 O O . TRP B 1 148 ? 9.336 10.734 -11.578 1 91.94 148 TRP B O 1
ATOM 3337 N N . ASP B 1 149 ? 8.195 12.141 -12.82 1 83.69 149 ASP B N 1
ATOM 3338 C CA . ASP B 1 149 ? 8.297 11.297 -14 1 83.69 149 ASP B CA 1
ATOM 3339 C C . ASP B 1 149 ? 9.703 11.32 -14.586 1 83.69 149 ASP B C 1
ATOM 3341 O O . ASP B 1 149 ? 10.07 10.461 -15.383 1 83.69 149 ASP B O 1
ATOM 3345 N N . ALA B 1 150 ? 10.477 12.227 -14.062 1 80.25 150 ALA B N 1
ATOM 3346 C CA . ALA B 1 150 ? 11.898 12.242 -14.398 1 80.25 150 ALA B CA 1
ATOM 3347 C C . ALA B 1 150 ? 12.656 11.172 -13.609 1 80.25 150 ALA B C 1
ATOM 3349 O O . ALA B 1 150 ? 12.219 10.758 -12.531 1 80.25 150 ALA B O 1
ATOM 3350 N N . PRO B 1 151 ? 13.742 10.727 -14.109 1 78.12 151 PRO B N 1
ATOM 3351 C CA . PRO B 1 151 ? 14.453 9.609 -13.492 1 78.12 151 PRO B CA 1
ATOM 3352 C C . PRO B 1 151 ? 15.078 9.984 -12.148 1 78.12 151 PRO B C 1
ATOM 3354 O O . PRO B 1 151 ? 15.242 9.125 -11.273 1 78.12 151 PRO B O 1
ATOM 3357 N N . GLU B 1 152 ? 15.398 11.227 -12.031 1 85.69 152 GLU B N 1
ATOM 3358 C CA . GLU B 1 152 ? 16.031 11.664 -10.781 1 85.69 152 GLU B CA 1
ATOM 3359 C C . GLU B 1 152 ? 15.023 12.359 -9.875 1 85.69 152 GLU B C 1
ATOM 3361 O O . GLU B 1 152 ? 14.141 13.078 -10.344 1 85.69 152 GLU B O 1
ATOM 3366 N N . PRO B 1 153 ? 15.219 12.141 -8.602 1 90.88 153 PRO B N 1
ATOM 3367 C CA . PRO B 1 153 ? 14.344 12.875 -7.691 1 90.88 153 PRO B CA 1
ATOM 3368 C C . PRO B 1 153 ? 14.469 14.391 -7.844 1 90.88 153 PRO B C 1
ATOM 3370 O O . PRO B 1 153 ? 15.578 14.922 -7.93 1 90.88 153 PRO B O 1
ATOM 3373 N N . PRO B 1 154 ? 13.367 15.055 -7.891 1 95.06 154 PRO B N 1
ATOM 3374 C CA . PRO B 1 154 ? 13.414 16.516 -8.008 1 95.06 154 PRO B CA 1
ATOM 3375 C C . PRO B 1 154 ? 14.016 17.188 -6.781 1 95.06 154 PRO B C 1
ATOM 3377 O O . PRO B 1 154 ? 13.992 16.625 -5.684 1 95.06 154 PRO B O 1
ATOM 3380 N N . ALA B 1 155 ? 14.445 18.391 -7.008 1 96.06 155 ALA B N 1
ATOM 3381 C CA . ALA B 1 155 ? 15 19.203 -5.918 1 96.06 155 ALA B CA 1
ATOM 3382 C C . ALA B 1 155 ? 13.914 19.562 -4.906 1 96.06 155 ALA B C 1
ATOM 3384 O O . ALA B 1 155 ? 12.742 19.688 -5.262 1 96.06 155 ALA B O 1
ATOM 3385 N N . LEU B 1 156 ? 14.352 19.766 -3.641 1 97.06 156 LEU B N 1
ATOM 3386 C CA . LEU B 1 156 ? 13.43 20.094 -2.553 1 97.06 156 LEU B CA 1
ATOM 3387 C C . LEU B 1 156 ? 12.617 21.328 -2.879 1 97.06 156 LEU B C 1
ATOM 3389 O O . LEU B 1 156 ? 11.406 21.375 -2.635 1 97.06 156 LEU B O 1
ATOM 3393 N N . GLU B 1 157 ? 13.266 22.312 -3.445 1 96.75 157 GLU B N 1
ATOM 3394 C CA . GLU B 1 157 ? 12.609 23.594 -3.707 1 96.75 157 GLU B CA 1
ATOM 3395 C C . GLU B 1 157 ? 11.438 23.422 -4.672 1 96.75 157 GLU B C 1
ATOM 3397 O O . GLU B 1 157 ? 10.391 24.062 -4.508 1 96.75 157 GLU B O 1
ATOM 3402 N N . LEU B 1 158 ? 11.609 22.594 -5.637 1 96.75 158 LEU B N 1
ATOM 3403 C CA . LEU B 1 158 ? 10.547 22.344 -6.605 1 96.75 158 LEU B CA 1
ATOM 3404 C C . LEU B 1 158 ? 9.406 21.562 -5.973 1 96.75 158 LEU B C 1
ATOM 3406 O O . LEU B 1 158 ? 8.234 21.875 -6.211 1 96.75 158 LEU B O 1
ATOM 3410 N N . ARG B 1 159 ? 9.742 20.562 -5.16 1 97.62 159 ARG B N 1
ATOM 3411 C CA . ARG B 1 159 ? 8.727 19.797 -4.441 1 97.62 159 ARG B CA 1
ATOM 3412 C C . ARG B 1 159 ? 7.906 20.688 -3.527 1 97.62 159 ARG B C 1
ATOM 3414 O O . ARG B 1 159 ? 6.676 20.625 -3.52 1 97.62 159 ARG B O 1
ATOM 3421 N N . LEU B 1 160 ? 8.648 21.531 -2.836 1 97.5 160 LEU B N 1
ATOM 3422 C CA . LEU B 1 160 ? 8.016 22.453 -1.888 1 97.5 160 LEU B CA 1
ATOM 3423 C C . LEU B 1 160 ? 7.074 23.406 -2.604 1 97.5 160 LEU B C 1
ATOM 3425 O O . LEU B 1 160 ? 5.98 23.688 -2.107 1 97.5 160 LEU B O 1
ATOM 3429 N N . GLU B 1 161 ? 7.465 23.875 -3.711 1 96.75 161 GLU B N 1
ATOM 3430 C CA . GLU B 1 161 ? 6.637 24.812 -4.469 1 96.75 161 GLU B CA 1
ATOM 3431 C C . GLU B 1 161 ? 5.328 24.156 -4.902 1 96.75 161 GLU B C 1
ATOM 3433 O O . GLU B 1 161 ? 4.262 24.766 -4.816 1 96.75 161 GLU B O 1
ATOM 3438 N N . VAL B 1 162 ? 5.391 22.953 -5.352 1 97.38 162 VAL B N 1
ATOM 3439 C CA . VAL B 1 162 ? 4.188 22.234 -5.754 1 97.38 162 VAL B CA 1
ATOM 3440 C C . VAL B 1 162 ? 3.27 22.047 -4.547 1 97.38 162 VAL B C 1
ATOM 3442 O O . VAL B 1 162 ? 2.059 22.266 -4.641 1 97.38 162 VAL B O 1
ATOM 3445 N N . VAL B 1 163 ? 3.844 21.688 -3.387 1 98.25 163 VAL B N 1
ATOM 3446 C CA . VAL B 1 163 ? 3.057 21.453 -2.184 1 98.25 163 VAL B CA 1
ATOM 3447 C C . VAL B 1 163 ? 2.422 22.75 -1.71 1 98.25 163 VAL B C 1
ATOM 3449 O O . VAL B 1 163 ? 1.259 22.766 -1.297 1 98.25 163 VAL B O 1
ATOM 3452 N N . ARG B 1 164 ? 3.156 23.844 -1.814 1 97.69 164 ARG B N 1
ATOM 3453 C CA . ARG B 1 164 ? 2.646 25.141 -1.403 1 97.69 164 ARG B CA 1
ATOM 3454 C C . ARG B 1 164 ? 1.446 25.562 -2.25 1 97.69 164 ARG B C 1
ATOM 3456 O O . ARG B 1 164 ? 0.43 26 -1.719 1 97.69 164 ARG B O 1
ATOM 3463 N N . ARG B 1 165 ? 1.583 25.438 -3.492 1 96.75 165 ARG B N 1
ATOM 3464 C CA . ARG B 1 165 ? 0.502 25.797 -4.402 1 96.75 165 ARG B CA 1
ATOM 3465 C C . ARG B 1 165 ? -0.712 24.891 -4.199 1 96.75 165 ARG B C 1
ATOM 3467 O O . ARG B 1 165 ? -1.853 25.359 -4.289 1 96.75 165 ARG B O 1
ATOM 3474 N N . PHE B 1 166 ? -0.442 23.688 -3.973 1 97.69 166 PHE B N 1
ATOM 3475 C CA . PHE B 1 166 ? -1.5 22.734 -3.678 1 97.69 166 PHE B CA 1
ATOM 3476 C C . PHE B 1 166 ? -2.242 23.125 -2.404 1 97.69 166 PHE B C 1
ATOM 3478 O O . PHE B 1 166 ? -3.475 23.109 -2.373 1 97.69 166 PHE B O 1
ATOM 3485 N N . ALA B 1 167 ? -1.479 23.438 -1.389 1 98.06 167 ALA B N 1
ATOM 3486 C CA . ALA B 1 167 ? -2.072 23.875 -0.126 1 98.06 167 ALA B CA 1
ATOM 3487 C C . ALA B 1 167 ? -2.969 25.078 -0.327 1 98.06 167 ALA B C 1
ATOM 3489 O O . ALA B 1 167 ? -4.078 25.141 0.208 1 98.06 167 ALA B O 1
ATOM 3490 N N . ALA B 1 168 ? -2.494 25.969 -1.106 1 97.38 168 ALA B N 1
ATOM 3491 C CA . ALA B 1 168 ? -3.258 27.188 -1.393 1 97.38 168 ALA B CA 1
ATOM 3492 C C . ALA B 1 168 ? -4.562 26.859 -2.109 1 97.38 168 ALA B C 1
ATOM 3494 O O . ALA B 1 168 ? -5.598 27.484 -1.852 1 97.38 168 ALA B O 1
ATOM 3495 N N . LEU B 1 169 ? -4.5 25.969 -2.941 1 96.5 169 LEU B N 1
ATOM 3496 C CA . LEU B 1 169 ? -5.664 25.547 -3.713 1 96.5 169 LEU B CA 1
ATOM 3497 C C . LEU B 1 169 ? -6.723 24.922 -2.809 1 96.5 169 LEU B C 1
ATOM 3499 O O . LEU B 1 169 ? -7.922 25.062 -3.061 1 96.5 169 LEU B O 1
ATOM 3503 N N . LEU B 1 170 ? -6.312 24.25 -1.728 1 97.56 170 LEU B N 1
ATOM 3504 C CA . LEU B 1 170 ? -7.234 23.516 -0.876 1 97.56 170 LEU B CA 1
ATOM 3505 C C . LEU B 1 170 ? -7.984 24.453 0.064 1 97.56 170 LEU B C 1
ATOM 3507 O O . LEU B 1 170 ? -9.148 24.203 0.397 1 97.56 170 LEU B O 1
ATOM 3511 N N . ARG B 1 171 ? -7.414 25.484 0.489 1 96.75 171 ARG B N 1
ATOM 3512 C CA . ARG B 1 171 ? -7.855 26.281 1.624 1 96.75 171 ARG B CA 1
ATOM 3513 C C . ARG B 1 171 ? -9.242 26.875 1.375 1 96.75 171 ARG B C 1
ATOM 3515 O O . ARG B 1 171 ? -10.07 26.922 2.287 1 96.75 171 ARG B O 1
ATOM 3522 N N . PRO B 1 172 ? -9.586 27.266 0.131 1 96.06 172 PRO B N 1
ATOM 3523 C CA . PRO B 1 172 ? -10.922 27.812 -0.096 1 96.06 172 PRO B CA 1
ATOM 3524 C C . PRO B 1 172 ? -12.023 26.781 0.106 1 96.06 172 PRO B C 1
ATOM 3526 O O . PRO B 1 172 ? -13.195 27.141 0.26 1 96.06 172 PRO B O 1
ATOM 3529 N N . PHE B 1 173 ? -11.695 25.531 0.141 1 96.94 173 PHE B N 1
ATOM 3530 C CA . PHE B 1 173 ? -12.719 24.484 0.219 1 96.94 173 PHE B CA 1
ATOM 3531 C C . PHE B 1 173 ? -13.016 24.141 1.671 1 96.94 173 PHE B C 1
ATOM 3533 O O . PHE B 1 173 ? -14.016 23.484 1.96 1 96.94 173 PHE B O 1
ATOM 3540 N N . GLY B 1 174 ? -12.156 24.516 2.6 1 95.94 174 GLY B N 1
ATOM 3541 C CA . GLY B 1 174 ? -12.328 24.219 4.012 1 95.94 174 GLY B CA 1
ATOM 3542 C C . GLY B 1 174 ? -11.023 23.953 4.73 1 95.94 174 GLY B C 1
ATOM 3543 O O . GLY B 1 174 ? -9.945 24.109 4.152 1 95.94 174 GLY B O 1
ATOM 3544 N N . PRO B 1 175 ? -11.156 23.609 6.039 1 96.38 175 PRO B N 1
ATOM 3545 C CA . PRO B 1 175 ? -9.945 23.281 6.793 1 96.38 175 PRO B CA 1
ATOM 3546 C C . PRO B 1 175 ? -9.07 22.25 6.086 1 96.38 175 PRO B C 1
ATOM 3548 O O . PRO B 1 175 ? -9.562 21.188 5.695 1 96.38 175 PRO B O 1
ATOM 3551 N N . ALA B 1 176 ? -7.793 22.578 5.914 1 97.31 176 ALA B N 1
ATOM 3552 C CA . ALA B 1 176 ? -6.883 21.766 5.121 1 97.31 176 ALA B CA 1
ATOM 3553 C C . ALA B 1 176 ? -5.57 21.531 5.859 1 97.31 176 ALA B C 1
ATOM 3555 O O . ALA B 1 176 ? -4.5 21.891 5.363 1 97.31 176 ALA B O 1
ATOM 3556 N N . ASN B 1 177 ? -5.609 20.859 7.02 1 98.44 177 ASN B N 1
ATOM 3557 C CA . ASN B 1 177 ? -4.398 20.375 7.676 1 98.44 177 ASN B CA 1
ATOM 3558 C C . ASN B 1 177 ? -3.936 19.047 7.098 1 98.44 177 ASN B C 1
ATOM 3560 O O . ASN B 1 177 ? -4.707 18.078 7.039 1 98.44 177 ASN B O 1
ATOM 3564 N N . PHE B 1 178 ? -2.639 19 6.598 1 98.81 178 PHE B N 1
ATOM 3565 C CA . PHE B 1 178 ? -2.264 17.703 6.047 1 98.81 178 PHE B CA 1
ATOM 3566 C C . PHE B 1 178 ? -0.781 17.438 6.27 1 98.81 178 PHE B C 1
ATOM 3568 O O . PHE B 1 178 ? -0.006 18.359 6.531 1 98.81 178 PHE B O 1
ATOM 3575 N N . LEU B 1 179 ? -0.468 16.156 6.309 1 98.88 179 LEU B N 1
ATOM 3576 C CA . LEU B 1 179 ? 0.872 15.586 6.281 1 98.88 179 LEU B CA 1
ATOM 3577 C C . LEU B 1 179 ? 1.125 14.859 4.969 1 98.88 179 LEU B C 1
ATOM 3579 O O . LEU B 1 179 ? 0.264 14.117 4.488 1 98.88 179 LEU B O 1
ATOM 3583 N N . TYR B 1 180 ? 2.252 15.102 4.328 1 98.94 180 TYR B N 1
ATOM 3584 C CA . TYR B 1 180 ? 2.648 14.422 3.098 1 98.94 180 TYR B CA 1
ATOM 3585 C C . TYR B 1 180 ? 4.129 14.055 3.129 1 98.94 180 TYR B C 1
ATOM 3587 O O . TYR B 1 180 ? 4.965 14.875 3.525 1 98.94 180 TYR B O 1
ATOM 3595 N N . SER B 1 181 ? 4.406 12.859 2.779 1 98.88 181 SER B N 1
ATOM 3596 C CA . SER B 1 181 ? 5.809 12.469 2.68 1 98.88 181 SER B CA 1
ATOM 3597 C C . SER B 1 181 ? 6.074 11.68 1.399 1 98.88 181 SER B C 1
ATOM 3599 O O . SER B 1 181 ? 5.234 10.891 0.962 1 98.88 181 SER B O 1
ATOM 3601 N N . ASP B 1 182 ? 7.23 11.953 0.85 1 98.31 182 ASP B N 1
ATOM 3602 C CA . ASP B 1 182 ? 7.688 11.234 -0.335 1 98.31 182 ASP B CA 1
ATOM 3603 C C . ASP B 1 182 ? 8.867 10.328 -0.004 1 98.31 182 ASP B C 1
ATOM 3605 O O . ASP B 1 182 ? 9.734 10.094 -0.85 1 98.31 182 ASP B O 1
ATOM 3609 N N . SER B 1 183 ? 8.977 9.891 1.233 1 97.69 183 SER B N 1
ATOM 3610 C CA . SER B 1 183 ? 10 8.992 1.76 1 97.69 183 SER B CA 1
ATOM 3611 C C . SER B 1 183 ? 11.258 9.758 2.146 1 97.69 183 SER B C 1
ATOM 3613 O O . SER B 1 183 ? 12.109 9.242 2.879 1 97.69 183 SER B O 1
ATOM 3615 N N . GLU B 1 184 ? 11.469 10.93 1.627 1 97.81 184 GLU B N 1
ATOM 3616 C CA . GLU B 1 184 ? 12.664 11.719 1.917 1 97.81 184 GLU B CA 1
ATOM 3617 C C . GLU B 1 184 ? 12.336 12.898 2.834 1 97.81 184 GLU B C 1
ATOM 3619 O O . GLU B 1 184 ? 13.062 13.164 3.793 1 97.81 184 GLU B O 1
ATOM 3624 N N . TYR B 1 185 ? 11.266 13.57 2.527 1 98.62 185 TYR B N 1
ATOM 3625 C CA . TYR B 1 185 ? 10.852 14.742 3.289 1 98.62 185 TYR B CA 1
ATOM 3626 C C . TYR B 1 185 ? 9.438 14.57 3.826 1 98.62 185 TYR B C 1
ATOM 3628 O O . TYR B 1 185 ? 8.633 13.828 3.258 1 98.62 185 TYR B O 1
ATOM 3636 N N . LEU B 1 186 ? 9.219 15.195 4.938 1 98.88 186 LEU B N 1
ATOM 3637 C CA . LEU B 1 186 ? 7.875 15.391 5.48 1 98.88 186 LEU B CA 1
ATOM 3638 C C . LEU B 1 186 ? 7.398 16.828 5.234 1 98.88 186 LEU B C 1
ATOM 3640 O O . LEU B 1 186 ? 8.039 17.781 5.68 1 98.88 186 LEU B O 1
ATOM 3644 N N . PHE B 1 187 ? 6.34 16.938 4.488 1 98.94 187 PHE B N 1
ATOM 3645 C CA . PHE B 1 187 ? 5.703 18.234 4.273 1 98.94 187 PHE B CA 1
ATOM 3646 C C . PHE B 1 187 ? 4.473 18.391 5.156 1 98.94 187 PHE B C 1
ATOM 3648 O O . PHE B 1 187 ? 3.689 17.438 5.305 1 98.94 187 PHE B O 1
ATOM 3655 N N . VAL B 1 188 ? 4.355 19.547 5.73 1 98.88 188 VAL B N 1
ATOM 3656 C CA . VAL B 1 188 ? 3.285 19.812 6.684 1 98.88 188 VAL B CA 1
ATOM 3657 C C . VAL B 1 188 ? 2.564 21.109 6.301 1 98.88 188 VAL B C 1
ATOM 3659 O O . VAL B 1 188 ? 3.203 22.141 6.059 1 98.88 188 VAL B O 1
ATOM 3662 N N . HIS B 1 189 ? 1.28 21.047 6.219 1 98.88 189 HIS B N 1
ATOM 3663 C CA . HIS B 1 189 ? 0.486 22.266 6.035 1 98.88 189 HIS B CA 1
ATOM 3664 C C . HIS B 1 189 ? -0.466 22.484 7.207 1 98.88 189 HIS B C 1
ATOM 3666 O O . HIS B 1 189 ? -1.325 21.641 7.477 1 98.88 189 HIS B O 1
ATOM 3672 N N . GLY B 1 190 ? -0.297 23.609 7.867 1 98.44 190 GLY B N 1
ATOM 3673 C CA . GLY B 1 190 ? -1.195 24 8.945 1 98.44 190 GLY B CA 1
ATOM 3674 C C . GLY B 1 190 ? -2.299 24.938 8.484 1 98.44 190 GLY B C 1
ATOM 3675 O O . GLY B 1 190 ? -2.066 25.828 7.668 1 98.44 190 GLY B O 1
ATOM 3676 N N . HIS B 1 191 ? -3.418 24.688 8.992 1 98 191 HIS B N 1
ATOM 3677 C CA . HIS B 1 191 ? -4.594 25.5 8.719 1 98 191 HIS B CA 1
ATOM 3678 C C . HIS B 1 191 ? -5.5 25.594 9.945 1 98 191 HIS B C 1
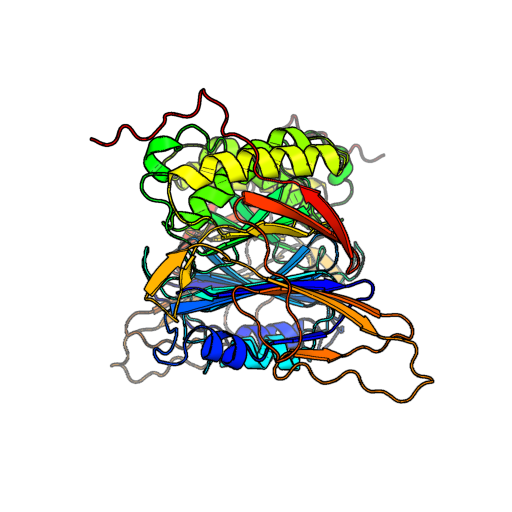ATOM 3680 O O . HIS B 1 191 ? -5.02 25.75 11.062 1 98 191 HIS B O 1
ATOM 3686 N N . GLU B 1 192 ? -6.754 25.766 9.789 1 97.12 192 GLU B N 1
ATOM 3687 C CA . GLU B 1 192 ? -7.699 25.875 10.891 1 97.12 192 GLU B CA 1
ATOM 3688 C C . GLU B 1 192 ? -8.328 24.531 11.219 1 97.12 192 GLU B C 1
ATOM 3690 O O . GLU B 1 192 ? -8.328 23.625 10.383 1 97.12 192 GLU B O 1
ATOM 3695 N N . ARG B 1 193 ? -8.766 24.391 12.367 1 93.88 193 ARG B N 1
ATOM 3696 C CA . ARG B 1 193 ? -9.516 23.234 12.812 1 93.88 193 ARG B CA 1
ATOM 3697 C C . ARG B 1 193 ? -10.531 23.609 13.883 1 93.88 193 ARG B C 1
ATOM 3699 O O . ARG B 1 193 ? -10.469 24.703 14.445 1 93.88 193 ARG B O 1
ATOM 3706 N N . THR B 1 194 ? -11.492 22.734 14.117 1 89.88 194 THR B N 1
ATOM 3707 C CA . THR B 1 194 ? -12.414 22.969 15.227 1 89.88 194 THR B CA 1
ATOM 3708 C C . THR B 1 194 ? -11.672 22.922 16.562 1 89.88 194 THR B C 1
ATOM 3710 O O . THR B 1 194 ? -11.047 21.906 16.891 1 89.88 194 THR B O 1
ATOM 3713 N N . GLN B 1 195 ? -11.773 24.016 17.25 1 89.25 195 GLN B N 1
ATOM 3714 C CA . GLN B 1 195 ? -11.109 24.078 18.547 1 89.25 195 GLN B CA 1
ATOM 3715 C C . GLN B 1 195 ? -12.016 23.547 19.641 1 89.25 195 GLN B C 1
ATOM 3717 O O . GLN B 1 195 ? -13.164 23.969 19.781 1 89.25 195 GLN B O 1
ATOM 3722 N N . GLU B 1 196 ? -11.438 22.688 20.391 1 80.31 196 GLU B N 1
ATOM 3723 C CA . GLU B 1 196 ? -12.227 22.062 21.453 1 80.31 196 GLU B CA 1
ATOM 3724 C C . GLU B 1 196 ? -12.664 23.094 22.484 1 80.31 196 GLU B C 1
ATOM 3726 O O . GLU B 1 196 ? -13.75 22.984 23.062 1 80.31 196 GLU B O 1
ATOM 3731 N N . SER B 1 197 ? -11.867 24.078 22.734 1 81.69 197 SER B N 1
ATOM 3732 C CA . SER B 1 197 ? -12.094 25.078 23.781 1 81.69 197 SER B CA 1
ATOM 3733 C C . SER B 1 197 ? -13.312 25.938 23.453 1 81.69 197 SER B C 1
ATOM 3735 O O . SER B 1 197 ? -14.055 26.328 24.359 1 81.69 197 SER B O 1
ATOM 3737 N N . CYS B 1 198 ? -13.633 26.203 22.203 1 86.25 198 CYS B N 1
ATOM 3738 C CA . CYS B 1 198 ? -14.695 27.141 21.875 1 86.25 198 CYS B CA 1
ATOM 3739 C C . CYS B 1 198 ? -15.609 26.578 20.797 1 86.25 198 CYS B C 1
ATOM 3741 O O . CYS B 1 198 ? -16.656 27.156 20.5 1 86.25 198 CYS B O 1
ATOM 3743 N N . GLY B 1 199 ? -15.219 25.484 20.156 1 86.81 199 GLY B N 1
ATOM 3744 C CA . GLY B 1 199 ? -16.047 24.828 19.141 1 86.81 199 GLY B CA 1
ATOM 3745 C C . GLY B 1 199 ? -15.984 25.531 17.797 1 86.81 199 GLY B C 1
ATOM 3746 O O . GLY B 1 199 ? -16.672 25.125 16.859 1 86.81 199 GLY B O 1
ATOM 3747 N N . ARG B 1 200 ? -15.188 26.578 17.688 1 92.81 200 ARG B N 1
ATOM 3748 C CA 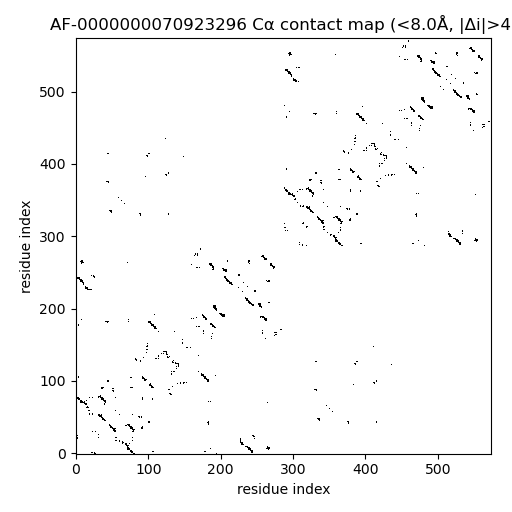. ARG B 1 200 ? -15.055 27.328 16.453 1 92.81 200 ARG B CA 1
ATOM 3749 C C . ARG B 1 200 ? -13.898 26.812 15.609 1 92.81 200 ARG B C 1
ATOM 3751 O O . ARG B 1 200 ? -12.969 26.188 16.141 1 92.81 200 ARG B O 1
ATOM 3758 N N . ILE B 1 201 ? -14.047 27.031 14.359 1 94.81 201 ILE B N 1
ATOM 3759 C CA . ILE B 1 201 ? -12.977 26.672 13.438 1 94.81 201 ILE B CA 1
ATOM 3760 C C . ILE B 1 201 ? -11.977 27.828 13.328 1 94.81 201 ILE B C 1
ATOM 3762 O O . ILE B 1 201 ? -12.289 28.875 12.773 1 94.81 201 ILE B O 1
ATOM 3766 N N . GLU B 1 202 ? -10.828 27.609 13.883 1 96 202 GLU B N 1
ATOM 3767 C CA . GLU B 1 202 ? -9.773 28.609 13.883 1 96 202 GLU B CA 1
ATOM 3768 C C . GLU B 1 202 ? -8.391 27.969 13.992 1 96 202 GLU B C 1
ATOM 3770 O O . GLU B 1 202 ? -8.273 26.812 14.406 1 96 202 GLU B O 1
ATOM 3775 N N . PRO B 1 203 ? -7.359 28.688 13.578 1 96.12 203 PRO B N 1
ATOM 3776 C CA . PRO B 1 203 ? -6.004 28.172 13.781 1 96.12 203 PRO B CA 1
ATOM 3777 C C . PRO B 1 203 ? -5.613 28.094 15.258 1 96.12 203 PRO B C 1
ATOM 3779 O O . PRO B 1 203 ? -6.195 28.797 16.094 1 96.12 203 PRO B O 1
ATOM 3782 N N . PRO B 1 204 ? -4.645 27.266 15.672 1 96.44 204 PRO B N 1
ATOM 3783 C CA . PRO B 1 204 ? -3.848 26.422 14.781 1 96.44 204 PRO B CA 1
ATOM 3784 C C . PRO B 1 204 ? -4.484 25.047 14.555 1 96.44 204 PRO B C 1
ATOM 3786 O O . PRO B 1 204 ? -5.312 24.609 15.352 1 96.44 204 PRO B O 1
ATOM 3789 N N . GLY B 1 205 ? -4.125 24.469 13.398 1 96.5 205 GLY B N 1
ATOM 3790 C CA . GLY B 1 205 ? -4.598 23.125 13.125 1 96.5 205 GLY B CA 1
ATOM 3791 C C . GLY B 1 205 ? -3.547 22.047 13.367 1 96.5 205 GLY B C 1
ATOM 3792 O O . GLY B 1 205 ? -3.867 20.859 13.461 1 96.5 205 GLY B O 1
ATOM 3793 N N . LEU B 1 206 ? -2.295 22.438 13.461 1 97.56 206 LEU B N 1
ATOM 3794 C CA . LEU B 1 206 ? -1.17 21.547 13.719 1 97.56 206 LEU B CA 1
ATOM 3795 C C . LEU B 1 206 ? -0.139 22.219 14.617 1 97.56 206 LEU B C 1
ATOM 3797 O O . LEU B 1 206 ? -0.07 23.453 14.68 1 97.56 206 LEU B O 1
ATOM 3801 N N . PHE B 1 207 ? 0.578 21.406 15.281 1 96.56 207 PHE B N 1
ATOM 3802 C CA . PHE B 1 207 ? 1.678 21.828 16.141 1 96.56 207 PHE B CA 1
ATOM 3803 C C . PHE B 1 207 ? 2.936 21.016 15.844 1 96.56 207 PHE B C 1
ATOM 3805 O O . PHE B 1 207 ? 2.855 19.891 15.375 1 96.56 207 PHE B O 1
ATOM 3812 N N . THR B 1 208 ? 4.117 21.609 16.125 1 97.25 208 THR B N 1
ATOM 3813 C CA . THR B 1 208 ? 5.383 20.906 16.016 1 97.25 208 THR B CA 1
ATOM 3814 C C . THR B 1 208 ? 6.129 20.906 17.344 1 97.25 208 THR B C 1
ATOM 3816 O O . THR B 1 208 ? 5.961 21.828 18.156 1 97.25 208 THR B O 1
ATOM 3819 N N . LEU B 1 209 ? 6.863 19.906 17.562 1 93.06 209 LEU B N 1
ATOM 3820 C CA . LEU B 1 209 ? 7.801 19.797 18.672 1 93.06 209 LEU B CA 1
ATOM 3821 C C . LEU B 1 209 ? 9.156 19.281 18.203 1 93.06 209 LEU B C 1
ATOM 3823 O O . LEU B 1 209 ? 9.242 18.203 17.625 1 93.06 209 LEU B O 1
ATOM 3827 N N . CYS B 1 210 ? 10.203 20.062 18.406 1 92.25 210 CYS B N 1
ATOM 3828 C CA . CYS B 1 210 ? 11.555 19.641 18.047 1 92.25 210 CYS B CA 1
ATOM 3829 C C . CYS B 1 210 ? 12.344 19.266 19.297 1 92.25 210 CYS B C 1
ATOM 3831 O O . CYS B 1 210 ? 12.383 20.031 20.266 1 92.25 210 CYS B O 1
ATOM 3833 N N . ARG B 1 211 ? 12.969 18.062 19.219 1 84.25 211 ARG B N 1
ATOM 3834 C CA . ARG B 1 211 ? 13.766 17.562 20.328 1 84.25 211 ARG B CA 1
ATOM 3835 C C . ARG B 1 211 ? 15.156 17.141 19.875 1 84.25 211 ARG B C 1
ATOM 3837 O O . ARG B 1 211 ? 15.312 16.594 18.781 1 84.25 211 ARG B O 1
ATOM 3844 N N . THR B 1 212 ? 16.047 17.625 20.656 1 82 212 THR B N 1
ATOM 3845 C CA . THR B 1 212 ? 17.406 17.125 20.484 1 82 212 THR B CA 1
ATOM 3846 C C . THR B 1 212 ? 17.844 16.312 21.703 1 82 212 THR B C 1
ATOM 3848 O O . THR B 1 212 ? 17.641 16.734 22.844 1 82 212 THR B O 1
ATOM 3851 N N . CYS B 1 213 ? 18.031 15.023 21.547 1 68 213 CYS B N 1
ATOM 3852 C CA . CYS B 1 213 ? 18.469 14.195 22.672 1 68 213 CYS B CA 1
ATOM 3853 C C . CYS B 1 213 ? 19.984 14.008 22.656 1 68 213 CYS B C 1
ATOM 3855 O O . CYS B 1 213 ? 20.547 13.555 21.656 1 68 213 CYS B O 1
ATOM 3857 N N . PRO B 1 214 ? 20.609 14.68 23.625 1 58.5 214 PRO B N 1
ATOM 3858 C CA . PRO B 1 214 ? 22.078 14.57 23.672 1 58.5 214 PRO B CA 1
ATOM 3859 C C . PRO B 1 214 ? 22.547 13.141 23.922 1 58.5 214 PRO B C 1
ATOM 3861 O O . PRO B 1 214 ? 21.766 12.289 24.344 1 58.5 214 PRO B O 1
ATOM 3864 N N . THR B 1 215 ? 23.906 12.711 23.734 1 52.5 215 THR B N 1
ATOM 3865 C CA . THR B 1 215 ? 24.641 11.461 23.891 1 52.5 215 THR B CA 1
ATOM 3866 C C . THR B 1 215 ? 24.391 10.859 25.266 1 52.5 215 THR B C 1
ATOM 3868 O O . THR B 1 215 ? 24.172 11.586 26.234 1 52.5 215 THR B O 1
ATOM 3871 N N . LYS B 1 216 ? 24.297 9.352 25.234 1 49.12 216 LYS B N 1
ATOM 3872 C CA . LYS B 1 216 ? 24.297 8.547 26.453 1 49.12 216 LYS B CA 1
ATOM 3873 C C . LYS B 1 216 ? 25.234 9.125 27.5 1 49.12 216 LYS B C 1
ATOM 3875 O O . LYS B 1 216 ? 25.266 8.656 28.641 1 49.12 216 LYS B O 1
ATOM 3880 N N . LYS B 1 217 ? 26.297 9.508 27.094 1 42.28 217 LYS B N 1
ATOM 3881 C CA . LYS B 1 217 ? 27.203 9.695 28.219 1 42.28 217 LYS B CA 1
ATOM 3882 C C . LYS B 1 217 ? 26.594 10.594 29.281 1 42.28 217 LYS B C 1
ATOM 3884 O O . LYS B 1 217 ? 27.141 10.742 30.391 1 42.28 217 LYS B O 1
ATOM 3889 N N . GLU B 1 218 ? 25.766 11.547 28.859 1 41.53 218 GLU B N 1
ATOM 3890 C CA . GLU B 1 218 ? 25.562 12.422 30 1 41.53 218 GLU B CA 1
ATOM 3891 C C . GLU B 1 218 ? 24.359 11.969 30.828 1 41.53 218 GLU B C 1
ATOM 3893 O O . GLU B 1 218 ? 23.953 12.648 31.766 1 41.53 218 GLU B O 1
ATOM 3898 N N . GLY B 1 219 ? 24.109 10.82 31.219 1 40.88 219 GLY B N 1
ATOM 3899 C CA . GLY B 1 219 ? 23.219 10.258 32.25 1 40.88 219 GLY B CA 1
ATOM 3900 C C . GLY B 1 219 ? 21.766 10.633 32.031 1 40.88 219 GLY B C 1
ATOM 3901 O O . GLY B 1 219 ? 20.938 10.438 32.938 1 40.88 219 GLY B O 1
ATOM 3902 N N . ARG B 1 220 ? 21.5 11.633 31.234 1 38.94 220 ARG B N 1
ATOM 3903 C CA . ARG B 1 220 ? 20.094 12.016 31.344 1 38.94 220 ARG B CA 1
ATOM 3904 C C . ARG B 1 220 ? 19.234 11.188 30.391 1 38.94 220 ARG B C 1
ATOM 3906 O O . ARG B 1 220 ? 19.5 11.148 29.188 1 38.94 220 ARG B O 1
ATOM 3913 N N . THR B 1 221 ? 18.719 10.125 30.906 1 44.97 221 THR B N 1
ATOM 3914 C CA . THR B 1 221 ? 17.656 9.422 30.188 1 44.97 221 THR B CA 1
ATOM 3915 C C . THR B 1 221 ? 16.609 10.406 29.688 1 44.97 221 THR B C 1
ATOM 3917 O O . THR B 1 221 ? 16.078 11.211 30.469 1 44.97 221 THR B O 1
ATOM 3920 N N . PRO B 1 222 ? 16.672 10.719 28.438 1 46.03 222 PRO B N 1
ATOM 3921 C CA . PRO B 1 222 ? 15.617 11.648 28.016 1 46.03 222 PRO B CA 1
ATOM 3922 C C . PRO B 1 222 ? 14.273 11.344 28.672 1 46.03 222 PRO B C 1
ATOM 3924 O O . PRO B 1 222 ? 13.984 10.188 29 1 46.03 222 PRO B O 1
ATOM 3927 N N . LYS B 1 223 ? 13.695 12.367 29.25 1 44.41 223 LYS B N 1
ATOM 3928 C CA . LYS B 1 223 ? 12.391 12.234 29.891 1 44.41 223 LYS B CA 1
ATOM 3929 C C . LYS B 1 223 ? 11.406 11.492 29 1 44.41 223 LYS B C 1
ATOM 3931 O O . LYS B 1 223 ? 11.305 11.789 27.797 1 44.41 223 LYS B O 1
ATOM 3936 N N . PRO B 1 224 ? 11.109 10.344 29.5 1 46.88 224 PRO B N 1
ATOM 3937 C CA . PRO B 1 224 ? 10.047 9.68 28.75 1 46.88 224 PRO B CA 1
ATOM 3938 C C . PRO B 1 224 ? 8.914 10.625 28.359 1 46.88 224 PRO B C 1
ATOM 3940 O O . PRO B 1 224 ? 8.609 11.57 29.094 1 46.88 224 PRO B O 1
ATOM 3943 N N . ILE B 1 225 ? 8.945 11.07 27.188 1 44.09 225 ILE B N 1
ATOM 3944 C CA . ILE B 1 225 ? 7.707 11.758 26.844 1 44.09 225 ILE B CA 1
ATOM 3945 C C . ILE B 1 225 ? 6.508 10.922 27.266 1 44.09 225 ILE B C 1
ATOM 3947 O O . ILE B 1 225 ? 6.453 9.719 27 1 44.09 225 ILE B O 1
ATOM 3951 N N . GLU B 1 226 ? 5.965 11.352 28.281 1 42.16 226 GLU B N 1
ATOM 3952 C CA . GLU B 1 226 ? 4.742 10.656 28.672 1 42.16 226 GLU B CA 1
ATOM 3953 C C . GLU B 1 226 ? 3.951 10.195 27.453 1 42.16 226 GLU B C 1
ATOM 3955 O O . GLU B 1 226 ? 3.465 11.016 26.672 1 42.16 226 GLU B O 1
ATOM 3960 N N . GLY B 1 227 ? 4.066 8.859 27.125 1 46 227 GLY B N 1
ATOM 3961 C CA . GLY B 1 227 ? 3.256 8.156 26.141 1 46 227 GLY B CA 1
ATOM 3962 C C . GLY B 1 227 ? 3.986 7.914 24.828 1 46 227 GLY B C 1
ATOM 3963 O O . GLY B 1 227 ? 3.443 7.285 23.922 1 46 227 GLY B O 1
ATOM 3964 N N . LEU B 1 228 ? 4.992 8.828 24.562 1 51.16 228 LEU B N 1
ATOM 3965 C CA . LEU B 1 228 ? 5.844 8.617 23.391 1 51.16 228 LEU B CA 1
ATOM 3966 C C . LEU B 1 228 ? 7.191 8.039 23.812 1 51.16 228 LEU B C 1
ATOM 3968 O O . LEU B 1 228 ? 7.918 8.648 24.594 1 51.16 228 LEU B O 1
ATOM 3972 N N . THR B 1 229 ? 7.211 6.742 23.812 1 57.62 229 THR B N 1
ATOM 3973 C CA . THR B 1 229 ? 8.562 6.238 24.047 1 57.62 229 THR B CA 1
ATOM 3974 C C . THR B 1 229 ? 9.352 6.211 22.734 1 57.62 229 THR B C 1
ATOM 3976 O O . THR B 1 229 ? 8.984 5.496 21.797 1 57.62 229 THR B O 1
ATOM 3979 N N . LEU B 1 230 ? 10.008 7.289 22.547 1 57.91 230 LEU B N 1
ATOM 3980 C CA . LEU B 1 230 ? 11.031 7.277 21.516 1 57.91 230 LEU B CA 1
ATOM 3981 C C . LEU B 1 230 ? 12.242 6.453 21.953 1 57.91 230 LEU B C 1
ATOM 3983 O O . LEU B 1 230 ? 12.852 6.738 22.984 1 57.91 230 LEU B O 1
ATOM 3987 N N . GLY B 1 231 ? 12.125 5.199 21.516 1 55.66 231 GLY B N 1
ATOM 3988 C CA . GLY B 1 231 ? 13.336 4.441 21.797 1 55.66 231 GLY B CA 1
ATOM 3989 C C . GLY B 1 231 ? 14.539 4.926 21 1 55.66 231 GLY B C 1
ATOM 3990 O O . GLY B 1 231 ? 14.617 4.711 19.797 1 55.66 231 GLY B O 1
ATOM 3991 N N . LEU B 1 232 ? 15.352 5.832 21.781 1 56.28 232 LEU B N 1
ATOM 3992 C CA . LEU B 1 232 ? 16.547 6.402 21.172 1 56.28 232 LEU B CA 1
ATOM 3993 C C . LEU B 1 232 ? 17.781 5.574 21.516 1 56.28 232 LEU B C 1
ATOM 3995 O O . LEU B 1 232 ? 18.031 5.273 22.672 1 56.28 232 LEU B O 1
ATOM 3999 N N . THR B 1 233 ? 18.109 4.73 20.641 1 51.22 233 THR B N 1
ATOM 4000 C CA . THR B 1 233 ? 19.297 3.932 20.938 1 51.22 233 THR B CA 1
ATOM 4001 C C . THR B 1 233 ? 20.562 4.711 20.625 1 51.22 233 THR B C 1
ATOM 4003 O O . THR B 1 233 ? 21.656 4.336 21.078 1 51.22 233 THR B O 1
ATOM 4006 N N . GLU B 1 234 ? 20.344 5.703 19.859 1 57.41 234 GLU B N 1
ATOM 4007 C CA . GLU B 1 234 ? 21.609 6.242 19.375 1 57.41 234 GLU B CA 1
ATOM 4008 C C . GLU B 1 234 ? 22.016 7.496 20.156 1 57.41 234 GLU B C 1
ATOM 4010 O O . GLU B 1 234 ? 21.156 8.18 20.719 1 57.41 234 GLU B O 1
ATOM 4015 N N . ALA B 1 235 ? 23.297 7.703 20.266 1 56.75 235 ALA B N 1
ATOM 4016 C CA . ALA B 1 235 ? 23.969 8.75 21.016 1 56.75 235 ALA B CA 1
ATOM 4017 C C . ALA B 1 235 ? 23.484 10.133 20.609 1 56.75 235 ALA B C 1
ATOM 4019 O O . ALA B 1 235 ? 23.312 11.016 21.453 1 56.75 235 ALA B O 1
ATOM 4020 N N . HIS B 1 236 ? 23.359 10.383 19.25 1 73.5 236 HIS B N 1
ATOM 4021 C CA . HIS B 1 236 ? 22.922 11.695 18.766 1 73.5 236 HIS B CA 1
ATOM 4022 C C . HIS B 1 236 ? 21.625 11.586 17.984 1 73.5 236 HIS B C 1
ATOM 4024 O O . HIS B 1 236 ? 21.594 11 16.906 1 73.5 236 HIS B O 1
ATOM 4030 N N . GLN B 1 237 ? 20.5 12.062 18.797 1 82.94 237 GLN B N 1
ATOM 4031 C CA . GLN B 1 237 ? 19.203 11.945 18.141 1 82.94 237 GLN B CA 1
ATOM 4032 C C . GLN B 1 237 ? 18.5 13.297 18.047 1 82.94 237 GLN B C 1
ATOM 4034 O O . GLN B 1 237 ? 18.578 14.102 18.984 1 82.94 237 GLN B O 1
ATOM 4039 N N . ARG B 1 238 ? 18.016 13.656 16.859 1 89.94 238 ARG B N 1
ATOM 4040 C CA . ARG B 1 238 ? 17.141 14.789 16.641 1 89.94 238 ARG B CA 1
ATOM 4041 C C . ARG B 1 238 ? 15.781 14.336 16.094 1 89.94 238 ARG B C 1
ATOM 4043 O O . ARG B 1 238 ? 15.719 13.516 15.18 1 89.94 238 ARG B O 1
ATOM 4050 N N . VAL B 1 239 ? 14.742 14.891 16.75 1 91.06 239 VAL B N 1
ATOM 4051 C CA . VAL B 1 239 ? 13.406 14.461 16.344 1 91.06 239 VAL B CA 1
ATOM 4052 C C . VAL B 1 239 ? 12.492 15.68 16.234 1 91.06 239 VAL B C 1
ATOM 4054 O O . VAL B 1 239 ? 12.547 16.594 17.062 1 91.06 239 VAL B O 1
ATOM 4057 N N . THR B 1 240 ? 11.734 15.734 15.211 1 94.69 240 THR B N 1
ATOM 4058 C CA . THR B 1 240 ? 10.617 16.656 15.086 1 94.69 240 THR B CA 1
ATOM 4059 C C . THR B 1 240 ? 9.289 15.906 15.016 1 94.69 240 THR B C 1
ATOM 4061 O O . THR B 1 240 ? 9.125 15.008 14.188 1 94.69 240 THR B O 1
ATOM 4064 N N . LEU B 1 241 ? 8.414 16.25 15.922 1 93 241 LEU B N 1
ATOM 4065 C CA . LEU B 1 241 ? 7.055 15.711 15.922 1 93 241 LEU B CA 1
ATOM 4066 C C . LEU B 1 241 ? 6.059 16.734 15.398 1 93 241 LEU B C 1
ATOM 4068 O O . LEU B 1 241 ? 6.246 17.938 15.602 1 93 241 LEU B O 1
ATOM 4072 N N . VAL B 1 242 ? 5.074 16.281 14.703 1 95.94 242 VAL B N 1
ATOM 4073 C CA . VAL B 1 242 ? 3.936 17.094 14.281 1 95.94 242 VAL B CA 1
ATOM 4074 C C . VAL B 1 242 ? 2.637 16.438 14.75 1 95.94 242 VAL B C 1
ATOM 4076 O O . VAL B 1 242 ? 2.459 15.227 14.625 1 95.94 242 VAL B O 1
ATOM 4079 N N . ALA B 1 243 ? 1.755 17.219 15.305 1 93.25 243 ALA B N 1
ATOM 4080 C CA . ALA B 1 243 ? 0.491 16.672 15.781 1 93.25 243 ALA B CA 1
ATOM 4081 C C . ALA B 1 243 ? -0.629 17.703 15.703 1 93.25 243 ALA B C 1
ATOM 4083 O O . ALA B 1 243 ? -0.369 18.906 15.672 1 93.25 243 ALA B O 1
ATOM 4084 N N . SER B 1 244 ? -1.827 17.203 15.688 1 92.81 244 SER B N 1
ATOM 4085 C CA . SER B 1 244 ? -2.994 18.078 15.648 1 92.81 244 SER B CA 1
ATOM 4086 C C . SER B 1 244 ? -3.123 18.875 16.938 1 92.81 244 SER B C 1
ATOM 4088 O O . SER B 1 244 ? -3.57 20.031 16.906 1 92.81 244 SER B O 1
ATOM 4090 N N . VAL B 1 245 ? -2.809 18.266 18.031 1 88.5 245 VAL B N 1
ATOM 4091 C CA . VAL B 1 245 ? -2.814 18.891 19.344 1 88.5 245 VAL B CA 1
ATOM 4092 C C . VAL B 1 245 ? -1.55 18.5 20.109 1 88.5 245 VAL B C 1
ATOM 4094 O O . VAL B 1 245 ? -0.97 17.438 19.859 1 88.5 245 VAL B O 1
ATOM 4097 N N . PRO B 1 246 ? -1.173 19.406 21 1 87.75 246 PRO B N 1
ATOM 4098 C CA . PRO B 1 246 ? -0.037 19 21.828 1 87.75 246 PRO B CA 1
ATOM 4099 C C . PRO B 1 246 ? -0.285 17.688 22.562 1 87.75 246 PRO B C 1
ATOM 4101 O O . PRO B 1 246 ? -1.359 17.484 23.125 1 87.75 246 PRO B O 1
ATOM 4104 N N . LEU B 1 247 ? 0.75 16.891 22.547 1 82.5 247 LEU B N 1
ATOM 4105 C CA . LEU B 1 247 ? 0.579 15.555 23.125 1 82.5 247 LEU B CA 1
ATOM 4106 C C . LEU B 1 247 ? 1.29 15.453 24.469 1 82.5 247 LEU B C 1
ATOM 4108 O O . LEU B 1 247 ? 1.083 14.492 25.219 1 82.5 247 LEU B O 1
ATOM 4112 N N . THR B 1 248 ? 2.125 16.344 24.703 1 79.5 248 THR B N 1
ATOM 4113 C CA . THR B 1 248 ? 2.844 16.406 25.969 1 79.5 248 THR B CA 1
ATOM 4114 C C . THR B 1 248 ? 2.764 17.812 26.578 1 79.5 248 THR B C 1
ATOM 4116 O O . THR B 1 248 ? 2.236 18.734 25.938 1 79.5 248 THR B O 1
ATOM 4119 N N . ALA B 1 249 ? 3.332 17.906 27.797 1 80.94 249 ALA B N 1
ATOM 4120 C CA . ALA B 1 249 ? 3.287 19.188 28.484 1 80.94 249 ALA B CA 1
ATOM 4121 C C . ALA B 1 249 ? 4.371 20.125 27.984 1 80.94 249 ALA B C 1
ATOM 4123 O O . ALA B 1 249 ? 4.402 21.297 28.344 1 80.94 249 ALA B O 1
ATOM 4124 N N . GLU B 1 250 ? 5.18 19.672 27.094 1 84.81 250 GLU B N 1
ATOM 4125 C CA . GLU B 1 250 ? 6.227 20.516 26.516 1 84.81 250 GLU B CA 1
ATOM 4126 C C . GLU B 1 250 ? 5.629 21.641 25.672 1 84.81 250 GLU B C 1
ATOM 4128 O O . GLU B 1 250 ? 4.418 21.672 25.438 1 84.81 250 GLU B O 1
ATOM 4133 N N . ARG B 1 251 ? 6.469 22.484 25.344 1 89.88 251 ARG B N 1
ATOM 4134 C CA . ARG B 1 251 ? 6.012 23.609 24.547 1 89.88 251 ARG B CA 1
ATOM 4135 C C . ARG B 1 251 ? 5.973 23.25 23.062 1 89.88 251 ARG B C 1
ATOM 4137 O O . ARG B 1 251 ? 7 23.266 22.375 1 89.88 251 ARG B O 1
ATOM 4144 N N . TRP B 1 252 ? 4.836 22.969 22.562 1 93.56 252 TRP B N 1
ATOM 4145 C CA . TRP B 1 252 ? 4.621 22.75 21.141 1 93.56 252 TRP B CA 1
ATOM 4146 C C . TRP B 1 252 ? 4.43 24.078 20.406 1 93.56 252 TRP B C 1
ATOM 4148 O O . TRP B 1 252 ? 3.766 24.984 20.922 1 93.56 252 TRP B O 1
ATOM 4158 N N . GLU B 1 253 ? 5.012 24.219 19.281 1 97.38 253 GLU B N 1
ATOM 4159 C CA . GLU B 1 253 ? 4.875 25.422 18.484 1 97.38 253 GLU B CA 1
ATOM 4160 C C . GLU B 1 253 ? 3.766 25.266 17.438 1 97.38 253 GLU B C 1
ATOM 4162 O O . GLU B 1 253 ? 3.783 24.344 16.641 1 97.38 253 GLU B O 1
ATOM 4167 N N . PRO B 1 254 ? 2.803 26.203 17.438 1 97.44 254 PRO B N 1
ATOM 4168 C CA . PRO B 1 254 ? 1.757 26.109 16.422 1 97.44 254 PRO B CA 1
ATOM 4169 C C . PRO B 1 254 ? 2.289 26.344 15.008 1 97.44 254 PRO B C 1
ATOM 4171 O O . PRO B 1 254 ? 3.191 27.172 14.812 1 97.44 254 PRO B O 1
ATOM 4174 N N . VAL B 1 255 ? 1.811 25.547 14.078 1 98.12 255 VAL B N 1
ATOM 4175 C CA . VAL B 1 255 ? 2.037 25.844 12.672 1 98.12 255 VAL B CA 1
ATOM 4176 C C . VAL B 1 255 ? 1.05 26.906 12.195 1 98.12 255 VAL B C 1
ATOM 4178 O O . VAL B 1 255 ? -0.164 26.734 12.336 1 98.12 255 VAL B O 1
ATOM 4181 N N . ALA B 1 256 ? 1.501 28 11.609 1 97.31 256 ALA B N 1
ATOM 4182 C CA . ALA B 1 256 ? 0.642 29.125 11.219 1 97.31 256 ALA B CA 1
ATOM 4183 C C . ALA B 1 256 ? -0.304 28.719 10.094 1 97.31 256 ALA B C 1
ATOM 4185 O O . ALA B 1 256 ? 0.02 27.844 9.289 1 97.31 256 ALA B O 1
ATOM 4186 N N . ALA B 1 257 ? -1.493 29.391 10.086 1 97.31 257 ALA B N 1
ATOM 4187 C CA . ALA B 1 257 ? -2.451 29.109 9.023 1 97.31 257 ALA B CA 1
ATOM 4188 C C . ALA B 1 257 ? -1.843 29.391 7.648 1 97.31 257 ALA B C 1
ATOM 4190 O O . ALA B 1 257 ? -1.355 30.5 7.398 1 97.31 257 ALA B O 1
ATOM 4191 N N . GLY B 1 258 ? -1.844 28.359 6.812 1 97.44 258 GLY B N 1
ATOM 4192 C CA . GLY B 1 258 ? -1.34 28.5 5.457 1 97.44 258 GLY B CA 1
ATOM 4193 C C . GLY B 1 258 ? 0.137 28.172 5.332 1 97.44 258 GLY B C 1
ATOM 4194 O O . GLY B 1 258 ? 0.668 28.094 4.219 1 97.44 258 GLY B O 1
ATOM 4195 N N . GLU B 1 259 ? 0.737 27.953 6.41 1 97.75 259 GLU B N 1
ATOM 4196 C CA . GLU B 1 259 ? 2.168 27.672 6.43 1 97.75 259 GLU B CA 1
ATOM 4197 C C . GLU B 1 259 ? 2.459 26.266 5.934 1 97.75 259 GLU B C 1
ATOM 4199 O O . GLU B 1 259 ? 1.697 25.328 6.207 1 97.75 259 GLU B O 1
ATOM 4204 N N . VAL B 1 260 ? 3.543 26.125 5.137 1 98.5 260 VAL B N 1
ATOM 4205 C CA . VAL B 1 260 ? 4.027 24.828 4.699 1 98.5 260 VAL B CA 1
ATOM 4206 C C . VAL B 1 260 ? 5.449 24.609 5.207 1 98.5 260 VAL B C 1
ATOM 4208 O O . VAL B 1 260 ? 6.332 25.438 4.988 1 98.5 260 VAL B O 1
ATOM 4211 N N . LEU B 1 261 ? 5.629 23.5 5.891 1 98.69 261 LEU B N 1
ATOM 4212 C CA . LEU B 1 261 ? 6.945 23.125 6.391 1 98.69 261 LEU B CA 1
ATOM 4213 C C . LEU B 1 261 ? 7.527 21.969 5.57 1 98.69 261 LEU B C 1
ATOM 4215 O O . LEU B 1 261 ? 6.789 21.109 5.09 1 98.69 261 LEU B O 1
ATOM 4219 N N . ALA B 1 262 ? 8.82 21.969 5.418 1 98.81 262 ALA B N 1
ATOM 4220 C CA . ALA B 1 262 ? 9.586 20.812 4.988 1 98.81 262 ALA B CA 1
ATOM 4221 C C . ALA B 1 262 ? 10.516 20.328 6.098 1 98.81 262 ALA B C 1
ATOM 4223 O O . ALA B 1 262 ? 11.312 21.094 6.633 1 98.81 262 ALA B O 1
ATOM 4224 N N . ILE B 1 263 ? 10.375 19.094 6.43 1 98.75 263 ILE B N 1
ATOM 4225 C CA . ILE B 1 263 ? 11.109 18.531 7.559 1 98.75 263 ILE B CA 1
ATOM 4226 C C . ILE B 1 263 ? 11.906 17.312 7.102 1 98.75 263 ILE B C 1
ATOM 4228 O O . ILE B 1 263 ? 11.414 16.5 6.316 1 98.75 263 ILE B O 1
ATOM 4232 N N . ALA B 1 264 ? 13.109 17.125 7.535 1 98.19 264 ALA B N 1
ATOM 4233 C CA . ALA B 1 264 ? 13.938 15.945 7.32 1 98.19 264 ALA B CA 1
ATOM 4234 C C . ALA B 1 264 ? 15.008 15.82 8.406 1 98.19 264 ALA B C 1
ATOM 4236 O O . ALA B 1 264 ? 15.484 16.828 8.938 1 98.19 264 ALA B O 1
ATOM 4237 N N . GLY B 1 265 ? 15.32 14.633 8.719 1 95.69 265 GLY B N 1
ATOM 4238 C CA . GLY B 1 265 ? 16.375 14.406 9.695 1 95.69 265 GLY B CA 1
ATOM 4239 C C . GLY B 1 265 ? 16.094 15.031 11.047 1 95.69 265 GLY B C 1
ATOM 4240 O O . GLY B 1 265 ? 17 15.523 11.719 1 95.69 265 GLY B O 1
ATOM 4241 N N . GLY B 1 266 ? 14.852 15.125 11.297 1 95 266 GLY B N 1
ATOM 4242 C CA . GLY B 1 266 ? 14.461 15.664 12.594 1 95 266 GLY B CA 1
ATOM 4243 C C . GLY B 1 266 ? 14.555 17.172 12.664 1 95 266 GLY B C 1
ATOM 4244 O O . GLY B 1 266 ? 14.477 17.766 13.742 1 95 266 GLY B O 1
ATOM 4245 N N . ARG B 1 267 ? 14.734 17.828 11.523 1 96.38 267 ARG B N 1
ATOM 4246 C CA . ARG B 1 267 ? 14.875 19.281 11.492 1 96.38 267 ARG B CA 1
ATOM 4247 C C . ARG B 1 267 ? 13.891 19.906 10.5 1 96.38 267 ARG B C 1
ATOM 4249 O O . ARG B 1 267 ? 13.648 19.344 9.43 1 96.38 267 ARG B O 1
ATOM 4256 N N . ILE B 1 268 ? 13.391 21 10.898 1 97.94 268 ILE B N 1
ATOM 4257 C CA . ILE B 1 268 ? 12.617 21.797 9.953 1 97.94 268 ILE B CA 1
ATOM 4258 C C . ILE B 1 268 ? 13.555 22.516 8.992 1 97.94 268 ILE B C 1
ATOM 4260 O O . ILE B 1 268 ? 14.289 23.422 9.406 1 97.94 268 ILE B O 1
ATOM 4264 N N . LEU B 1 269 ? 13.516 22.141 7.773 1 98.12 269 LEU B N 1
ATOM 4265 C CA . LEU B 1 269 ? 14.445 22.672 6.777 1 98.12 269 LEU B CA 1
ATOM 4266 C C . LEU B 1 269 ? 13.93 23.969 6.18 1 98.12 269 LEU B C 1
ATOM 4268 O O . LEU B 1 269 ? 14.711 24.812 5.754 1 98.12 269 LEU B O 1
ATOM 4272 N N . SER B 1 270 ? 12.602 24.094 6.055 1 97 270 SER B N 1
ATOM 4273 C CA . SER B 1 270 ? 11.977 25.266 5.457 1 97 270 SER B CA 1
ATOM 4274 C C . SER B 1 270 ? 10.609 25.531 6.082 1 97 270 SER B C 1
ATOM 4276 O O . SER B 1 270 ? 9.875 24.609 6.426 1 97 270 SER B O 1
ATOM 4278 N N . ARG B 1 271 ? 10.375 26.766 6.273 1 95.44 271 ARG B N 1
ATOM 4279 C CA . ARG B 1 271 ? 9.086 27.297 6.699 1 95.44 271 ARG B CA 1
ATOM 4280 C C . ARG B 1 271 ? 8.609 28.391 5.758 1 95.44 271 ARG B C 1
ATOM 4282 O O . ARG B 1 271 ? 9.234 29.453 5.668 1 95.44 271 ARG B O 1
ATOM 4289 N N . THR B 1 272 ? 7.57 28.078 5.039 1 92.69 272 THR B N 1
ATOM 4290 C CA . THR B 1 272 ? 7.09 29.062 4.066 1 92.69 272 THR B CA 1
ATOM 4291 C C . THR B 1 272 ? 5.66 29.484 4.387 1 92.69 272 THR B C 1
ATOM 4293 O O . THR B 1 272 ? 4.82 28.641 4.723 1 92.69 272 THR B O 1
ATOM 4296 N N . GLY B 1 273 ? 5.398 30.719 4.289 1 86.88 273 GLY B N 1
ATOM 4297 C CA . GLY B 1 273 ? 4.07 31.25 4.555 1 86.88 273 GLY B CA 1
ATOM 4298 C C . GLY B 1 273 ? 3.059 30.891 3.482 1 86.88 273 GLY B C 1
ATOM 4299 O O . GLY B 1 273 ? 3.391 30.203 2.512 1 86.88 273 GLY B O 1
ATOM 4300 N N . ALA B 1 274 ? 1.848 31.328 3.729 1 83.19 274 ALA B N 1
ATOM 4301 C CA . ALA B 1 274 ? 0.731 31 2.846 1 83.19 274 ALA B CA 1
ATOM 4302 C C . ALA B 1 274 ? 0.961 31.547 1.441 1 83.19 274 ALA B C 1
ATOM 4304 O O . ALA B 1 274 ? 1.321 32.719 1.279 1 83.19 274 ALA B O 1
ATOM 4305 N N . ALA B 1 275 ? 0.9 30.609 0.541 1 75.81 275 ALA B N 1
ATOM 4306 C CA . ALA B 1 275 ? 0.891 31.062 -0.847 1 75.81 275 ALA B CA 1
ATOM 4307 C C . ALA B 1 275 ? -0.5 31.531 -1.259 1 75.81 275 ALA B C 1
ATOM 4309 O O . ALA B 1 275 ? -1.504 31.109 -0.682 1 75.81 275 ALA B O 1
ATOM 4310 N N . LEU B 1 276 ? -0.512 32.531 -2.139 1 70.94 276 LEU B N 1
ATOM 4311 C CA . LEU B 1 276 ? -1.797 32.906 -2.701 1 70.94 276 LEU B CA 1
ATOM 4312 C C . LEU B 1 276 ? -2.279 31.906 -3.732 1 70.94 276 LEU B C 1
ATOM 4314 O O . LEU B 1 276 ? -1.472 31.312 -4.453 1 70.94 276 LEU B O 1
ATOM 4318 N N . PRO B 1 277 ? -3.607 31.516 -3.631 1 66 277 PRO B N 1
ATOM 4319 C CA . PRO B 1 277 ? -4.129 30.594 -4.648 1 66 277 PRO B CA 1
ATOM 4320 C C . PRO B 1 277 ? -3.973 31.141 -6.066 1 66 277 PRO B C 1
ATOM 4322 O O . PRO B 1 277 ? -3.934 32.375 -6.266 1 66 277 PRO B O 1
ATOM 4325 N N . ASP B 1 278 ? -3.584 30.297 -6.984 1 58.44 278 ASP B N 1
ATOM 4326 C CA . ASP B 1 278 ? -3.562 30.719 -8.383 1 58.44 278 ASP B CA 1
ATOM 4327 C C . ASP B 1 278 ? -4.914 31.297 -8.797 1 58.44 278 ASP B C 1
ATOM 4329 O O . ASP B 1 278 ? -5.957 30.688 -8.555 1 58.44 278 ASP B O 1
ATOM 4333 N N . PRO B 1 279 ? -4.988 32.5 -9.195 1 53.56 279 PRO B N 1
ATOM 4334 C CA . PRO B 1 279 ? -6.238 33.156 -9.602 1 53.56 279 PRO B CA 1
ATOM 4335 C C . PRO B 1 279 ? -7.066 32.312 -10.555 1 53.56 279 PRO B C 1
ATOM 4337 O O . PRO B 1 279 ? -8.273 32.5 -10.68 1 53.56 279 PRO B O 1
ATOM 4340 N N . SER B 1 280 ? -6.547 31.453 -11.312 1 50.38 280 SER B N 1
ATOM 4341 C CA . SER B 1 280 ? -7.312 30.672 -12.289 1 50.38 280 SER B CA 1
ATOM 4342 C C . SER B 1 280 ? -8.133 29.578 -11.602 1 50.38 280 SER B C 1
ATOM 4344 O O . SER B 1 280 ? -8.914 28.891 -12.25 1 50.38 280 SER B O 1
ATOM 4346 N N . THR B 1 281 ? -7.902 29.359 -10.383 1 52.41 281 THR B N 1
ATOM 4347 C CA . THR B 1 281 ? -8.648 28.328 -9.672 1 52.41 281 THR B CA 1
ATOM 4348 C C . THR B 1 281 ? -10.047 28.828 -9.305 1 52.41 281 THR B C 1
ATOM 4350 O O . THR B 1 281 ? -10.188 29.891 -8.695 1 52.41 281 THR B O 1
ATOM 4353 N N . PRO B 1 282 ? -11.148 28.281 -9.805 1 47 282 PRO B N 1
ATOM 4354 C CA . PRO B 1 282 ? -12.5 28.797 -9.602 1 47 282 PRO B CA 1
ATOM 4355 C C . PRO B 1 282 ? -12.828 29.047 -8.133 1 47 282 PRO B C 1
ATOM 4357 O O . PRO B 1 282 ? -12.484 28.219 -7.277 1 47 282 PRO B O 1
ATOM 4360 N N . GLN B 1 283 ? -12.82 30.281 -7.723 1 46 283 GLN B N 1
ATOM 4361 C CA . GLN B 1 283 ? -13.336 30.656 -6.406 1 46 283 GLN B CA 1
ATOM 4362 C C . GLN B 1 283 ? -14.781 30.219 -6.23 1 46 283 GLN B C 1
ATOM 4364 O O . GLN B 1 283 ? -15.57 30.266 -7.176 1 46 283 GLN B O 1
ATOM 4369 N N . LEU B 1 284 ? -15.008 29.297 -5.305 1 44 284 LEU B N 1
ATOM 4370 C CA . LEU B 1 284 ? -16.391 28.938 -5.016 1 44 284 LEU B CA 1
ATOM 4371 C C . LEU B 1 284 ? -17.25 30.188 -4.824 1 44 284 LEU B C 1
ATOM 4373 O O . LEU B 1 284 ? -16.953 31.031 -3.965 1 44 284 LEU B O 1
ATOM 4377 N N . VAL B 1 285 ? -17.922 30.703 -5.941 1 34.59 285 VAL B N 1
ATOM 4378 C CA . VAL B 1 285 ? -18.922 31.766 -5.82 1 34.59 285 VAL B CA 1
ATOM 4379 C C . VAL B 1 285 ? -19.953 31.359 -4.77 1 34.59 285 VAL B C 1
ATOM 4381 O O . VAL B 1 285 ? -20.469 30.25 -4.785 1 34.59 285 VAL B O 1
ATOM 4384 N N . GLU B 1 286 ? -19.703 31.938 -3.537 1 33.66 286 GLU B N 1
ATOM 4385 C CA . GLU B 1 286 ? -20.828 31.922 -2.594 1 33.66 286 GLU B CA 1
ATOM 4386 C C . GLU B 1 286 ? -22.156 32.094 -3.314 1 33.66 286 GLU B C 1
ATOM 4388 O O . GLU B 1 286 ? -22.344 33.062 -4.059 1 33.66 286 GLU B O 1
ATOM 4393 N N . SER B 1 287 ? -22.703 30.953 -3.758 1 27.12 287 SER B N 1
ATOM 4394 C CA . SER B 1 287 ? -24.109 31.266 -3.979 1 27.12 287 SER B CA 1
ATOM 4395 C C . SER B 1 287 ? -24.812 31.609 -2.668 1 27.12 287 SER B C 1
ATOM 4397 O O . SER B 1 287 ? -24.516 31.016 -1.629 1 27.12 287 SER B O 1
#

pLDDT: mean 85.05, std 17.36, range [27.12, 98.94]

InterPro domains:
  IPR017932 Glutamine amidotransferase type 2 domain [PS51278] (2-287)
  IPR026869 Gamma-glutamyl-hercynylcysteine sulfoxide hydrolase EgtC-like [PF13230] (1-271)
  IPR029055 Nucleophile aminohydrolases, N-terminal [G3DSA:3.60.20.10] (1-273)
  IPR029055 Nucleophile aminohydrolases, N-terminal [SSF56235] (2-190)

Sequence (574 aa):
MCELLAMSSLEPATLSISLEAFSERGGLRAPHKDGWGAAFYSGRDVRRLRDTGAASQSSGIRFLSEQKYRSRLVLAHVRQATKGAVSLENTQPFARELGGRMHVFAHNGDLIGIEDATAPDLGRFRPIGDTDSEHAFCLLLARLAALWDAPEPPALELRLEVVRRFAALLRPFGPANFLYSDSEYLFVHGHERTQESCGRIEPPGLFTLCRTCPTKKEGRTPKPIEGLTLGLTEAHQRVTLVASVPLTAERWEPVAAGEVLAIAGGRILSRTGAALPDPSTPQLVESMCELLAMSSLEPATLSISLEAFSERGGLRAPHKDGWGAAFYSGRDVRRLRDTGAASQSSGIRFLSEQKYRSRLVLAHVRQATKGAVSLENTQPFARELGGRMHVFAHNGDLIGIEDATAPDLGRFRPIGDTDSEHAFCLLLARLAALWDAPEPPALELRLEVVRRFAALLRPFGPANFLYSDSEYLFVHGHERTQESCGRIEPPGLFTLCRTCPTKKEGRTPKPIEGLTLGLTEAHQRVTLVASVPLTAERWEPVAAGEVLAIAGGRILSRTGAALPDPSTPQLVES

Secondary structure (DSSP, 8-state):
--EEEEEEEEEEEEEEE-HHHHHHHH-SSS---S-EEEEEEETTEEEEEEESS-GGG-HHHHHHHHHT-EEEEEEEEE---SSS-SSGGGPSPEEEEETTEEEEEEEES--TTHHHHHGGGGTT---SS--HHHHHHHHHHHHHHHHHTSSSPPPHHHHHHHHHHHHHHHGGGS--EEEEE-SS-EEEE---EE-TTTS-EES---EEEEEEE--GGG------BTTEEEE--SSSEEEEEEESS--SSS-PEEPPTT-EEEEETTEEEEEE-PPPPPTTS------/--EEEEEEEEEEEEE-HHHHHHHHHTTSSS---S-EEEEEEETTEEEEEEESS-GGG-HHHHHHHHHT-EEEEEEEEE---SSS-SSGGGPSPEEEEETTEEEEEEEES--TTHHHHHGGGGTT---SS--HHHHHHHHHHHHHHHHHTSSSPPPHHHHHHHHHHHHHHHGGGS--EEEEE-SS-EEEE---EE-TTTS-EES---EEEEEEE--GGG------BTTB-EE--SSSEEEEEEESS--SSS-PEEPPTT-EEEEETTEEEEEE-PPPPPTTS------